Protein AF-0000000080839353 (afdb_homodimer)

Radius of gyration: 27.73 Å; Cα contacts (8 Å, |Δi|>4): 1450; chains: 2; bounding box: 66×70×61 Å

Foldseek 3Di:
DPPLDPAQDFDPFQAQPVVRVVLSVLLVVCFQVLFAEEEEPDLWQWDHDLLVLLLLVCLLQVDFPDDLVRLLCLLPPPPDFDWFPQVQAAPVRHTFTSVQLSVLLSVLVNVCCVCPVPPHVDPSVVNCPDLSSLQNNFSVQSNLVRDVRGHPPVCSLLSSVQRQFQDFLVRVLVSLVVSQVVQQPDAWDKDKGWHHQVCQTRRGIHIGIDTTGMGGAVSSLSSQVSSVSRPYAYAYQYLHELSNCLNCQCPPVNRNNHDSVRYHYWYADADPRRGGHSHTDPVQFNSWALSVVVNCQPPPCVSRVNAAHQEYEDEANRRVNNQPVHPNHQAYEYAYDPPGPPVCCPPPRYDYWYPDSNVRYTHND/DPPLDPAQDFDPFQAQPVVRVVLSVLLVVCFQVLFAEEEEPDLWQWDHDLLVLLLLVCLLQVDFPDDLVRLLCLLPPPPDFDWFPQVQAAPVSHTFTSVQLSVLLSVLVNVCCVCPVPPHVDPSVVSCPDLSSLQNNFSVQSNLVRDVRGHPPVCSLLSSVQRQFQDFLVRVLVSLVVSQVVQQPDAWDKDKGWHHQVCQTRRGIHIGIDTTGMHGAVSSLSSQVSSVSRPYAYAYQYLHELSNCLNCQCPPVNRNNHDSVRYHYWYADADPRRGGHSHTDPVQFNSWALSVVVNCQPPPCVSRVNAAHQEYEDEANRRVNNQPVHPNHQAYEYAYDPPGPPVCCPPPRYDYWYPDSNVRYTHND

Nearest PDB structures (foldseek):
  4gxt-assembly1_A  TM=9.479E-01  e=1.547E-34  Anaerococcus prevotii DSM 20548
  4as3-assembly1_A  TM=6.900E-01  e=1.396E-16  Pseudomonas aeruginosa
  4ovy-assembly1_A-2  TM=4.977E-01  e=1.297E-10  Planctopirus limnophila DSM 3776
  4byg-assembly1_A  TM=5.835E-01  e=1.738E-02  Legionella pneumophila subsp. pneumophila str. Philadelphia 1
  3m9l-assembly1_A  TM=5.873E-01  e=1.802E-01  Pseudomonas protegens Pf-5

pLDDT: mean 96.67, std 7.02, range [28.17, 98.94]

Solvent-accessible surface area (backbone atoms only — not comparable to full-atom values): 37359 Å² total; per-residue (Å²): 126,77,77,77,60,96,60,72,76,75,74,63,50,28,48,25,65,66,52,50,51,53,52,42,52,51,48,60,73,40,44,67,60,69,42,35,31,38,28,32,40,63,43,45,43,27,32,40,46,66,56,59,42,37,54,51,41,30,63,80,64,53,66,62,63,52,56,58,68,55,42,47,50,50,83,46,59,94,56,70,70,54,70,47,55,78,88,44,49,23,80,87,65,46,64,33,36,50,52,36,40,48,52,40,38,39,58,24,42,45,53,46,36,68,40,32,60,73,68,49,74,36,54,72,74,57,47,60,68,35,59,46,38,32,25,30,53,10,45,51,38,35,52,60,67,46,30,54,83,65,48,53,63,64,58,39,57,45,51,68,55,32,59,52,22,59,31,33,57,67,54,47,30,52,49,36,51,54,30,52,39,51,27,35,14,34,37,50,45,79,45,79,38,55,26,18,86,84,63,31,67,75,45,44,38,37,64,13,67,47,77,36,32,36,35,74,35,66,64,50,27,46,50,51,49,49,35,46,74,37,44,19,46,70,32,40,48,24,73,39,46,36,56,47,50,44,46,58,40,36,38,50,68,66,25,42,61,45,60,69,91,37,56,49,39,30,50,58,34,55,48,98,82,37,30,29,41,76,40,78,34,75,91,47,54,64,29,48,26,63,21,39,35,48,41,41,61,71,72,44,18,67,79,40,82,65,43,52,41,42,32,26,35,25,33,39,65,53,34,45,40,49,53,64,74,40,86,55,39,60,35,31,40,33,33,51,42,91,90,29,55,66,85,47,66,77,42,90,41,43,36,79,36,40,59,34,83,57,43,44,39,48,28,33,104,127,77,77,76,60,95,61,71,76,76,74,65,52,28,48,24,65,67,51,50,53,52,50,42,52,50,47,59,71,40,44,66,59,70,40,36,31,39,28,33,41,64,44,46,43,26,32,39,47,67,56,59,43,39,55,52,41,28,61,79,65,53,65,62,62,51,56,58,69,56,42,47,50,50,81,44,60,94,54,71,71,55,69,46,54,78,87,44,49,24,78,87,66,45,62,33,36,51,52,35,42,49,51,39,38,41,56,24,41,46,53,47,36,67,38,32,61,72,67,51,74,37,53,72,74,56,49,63,68,35,58,48,40,31,24,29,53,10,46,52,38,34,52,61,66,46,29,54,82,63,49,53,63,63,57,37,57,47,51,67,55,32,60,50,21,59,30,33,57,67,53,47,29,52,49,35,49,55,29,51,40,51,28,36,16,33,39,51,45,79,46,78,38,55,26,20,85,82,64,31,68,75,46,43,39,38,64,12,68,45,76,38,30,36,35,73,34,64,66,50,28,45,49,50,49,50,34,47,73,38,45,20,46,69,32,39,48,24,73,38,47,35,56,48,50,43,46,58,38,35,38,49,67,67,24,41,61,44,61,68,90,36,54,46,40,29,51,57,33,54,48,96,83,38,29,30,40,77,43,77,36,75,89,47,52,63,30,46,25,63,20,40,35,49,41,40,61,71,71,45,18,68,79,38,84,65,43,50,42,42,32,27,35,26,32,40,66,54,34,46,40,52,53,65,73,41,86,55,38,59,35,30,40,34,33,52,42,90,90,31,54,66,86,46,66,78,41,90,42,43,35,80,37,40,59,35,83,60,43,44,39,48,27,33,102

InterPro domains:
  IPR023214 HAD superfamily [G3DSA:3.40.50.1000] (14-344)
  IPR036412 HAD-like superfamily [SSF56784] (8-344)
  IPR050582 HAD-like hydrolase superfamily, SerB [PTHR43344] (1-356)

Organism: Fusobacterium vincentii (NCBI:txid155615)

Sequence (730 aa):
MSIQSSCVRLDEGRWNPKNREVLEKLIEKYRDTNSYAVFDWDNTSIQGDTQLNLFIYQIENLVYKLNPQKFNEVIRKNVPTNNFKERYKNLDGEVLNATKLANDIYKDYIFLYENYIFDKKLSLKEIRNTEEFKDFRAKMHCLHNALPGNFTAELACLWEFYLLSGMTKDEVKSLAKDSNDTKLGESIGEVIVESSRVLTGEAGIVRGIYDNGLRIRPEMANLYHELKRNGIDVYIISASMQEIIEVFATDRSYGYNLDTENIYAMKLKSTTDNILLDEYNYDIPFTQREGKSETINRFIRPKYNGRGPILVAGDAVGDESMLTKFEDTEVLLIMKREGKLDNLVDDKRALIQYRNLKTGLLDPKMSIQSSCVRLDEGRWNPKNREVLEKLIEKYRDTNSYAVFDWDNTSIQGDTQLNLFIYQIENLVYKLNPQKFNEVIRKNVPTNNFKERYKNLDGEVLNATKLANDIYKDYIFLYENYIFDKKLSLKEIRNTEEFKDFRAKMHCLHNALPGNFTAELACLWEFYLLSGMTKDEVKSLAKDSNDTKLGESIGEVIVESSRVLTGEAGIVRGIYDNGLRIRPEMANLYHELKRNGIDVYIISASMQEIIEVFATDRSYGYNLDTENIYAMKLKSTTDNILLDEYNYDIPFTQREGKSETINRFIRPKYNGRGPILVAGDAVGDESMLTKFEDTEVLLIMKREGKLDNLVDDKRALIQYRNLKTGLLDPK

Secondary structure (DSSP, 8-state):
------------TT--HHHHHHHHHHHHHTTTSSEEEEE--TTTTEES-HHHHHHHHHHHHT-----HHHHHHHHHTT---SBPPTT-B-TTSPBPBHHHHHHHHHHHHHHHIIIIITT--S-HHHHHTSHHHHHHHHHHHHHHHHHHHHS-HHHHHHHHHHTTTTSBHHHHHHHHHHHHHHHHHSPPEEEEEE--SS--TTT-S-EEEEEE--EE-HHHHHHHHHHHHTTEEEEEEEEEEHHHHHHHHH-GGGT----GGGEEEE-EEE-TT-BEEEEE-TTS---STHHHHHHIIIIIGGGGTT---SEEEESSGGGHHHHHS-TT--EEEEE--TTSSGGGTT-TTEEEEEE-TTT-SEE--/------------TT--HHHHHHHHHHHHHTTTSSEEEEE--TTTTEES-HHHHHHHHHHHHT-----HHHHHHHHHTT---SBPPTT-B-TTSPBPBHHHHHHHHHHHHHHHIIIIITT--S-HHHHHTSHHHHHHHHHHHHHHHHHHHHS-HHHHHHHHHHTTTTSBHHHHHHHHHHHHHHHHHSPPEEEEEE--SS--TTT-S-EEEEEE--EE-HHHHHHHHHHHHTTEEEEEEEEEEHHHHHHHHH-GGGT----GGGEEEE-EEE-TT-BEEEEE-TTS---STHHHHHHIIIIIGGGGTT---SEEEESSGGGHHHHHS-TT--EEEEE--TTSSGGGTT-TTEEEEEE-TTT-SEE--

Structure (mmCIF, N/CA/C/O backbone):
data_AF-0000000080839353-model_v1
#
loop_
_entity.id
_entity.type
_entity.pdbx_description
1 polymer 'Haloacid dehalogenase-like hydrolase'
#
loop_
_atom_site.group_PDB
_atom_site.id
_atom_site.type_symbol
_atom_site.label_atom_id
_atom_site.label_alt_id
_atom_site.label_comp_id
_atom_site.label_asym_id
_atom_site.label_entity_id
_atom_site.label_seq_id
_atom_site.pdbx_PDB_ins_code
_atom_site.Cartn_x
_atom_site.Cartn_y
_atom_site.Cartn_z
_atom_site.occupancy
_atom_site.B_iso_or_equiv
_atom_site.auth_seq_id
_atom_site.auth_comp_id
_atom_site.auth_asym_id
_atom_site.auth_atom_id
_atom_site.pdbx_PDB_model_num
ATOM 1 N N . MET A 1 1 ? 25.016 5.938 -19.203 1 28.17 1 MET A N 1
ATOM 2 C CA . MET A 1 1 ? 25.688 4.879 -18.453 1 28.17 1 MET A CA 1
ATOM 3 C C . MET A 1 1 ? 25.984 5.336 -17.031 1 28.17 1 MET A C 1
ATOM 5 O O . MET A 1 1 ? 26.641 6.363 -16.828 1 28.17 1 MET A O 1
ATOM 9 N N . SER A 1 2 ? 25.141 4.938 -16.031 1 38.62 2 SER A N 1
ATOM 10 C CA . SER A 1 2 ? 25.453 5.301 -14.656 1 38.62 2 SER A CA 1
ATOM 11 C C . SER A 1 2 ? 26.938 5.148 -14.367 1 38.62 2 SER A C 1
ATOM 13 O O . SER A 1 2 ? 27.609 4.297 -14.953 1 38.62 2 SER A O 1
ATOM 15 N N . ILE A 1 3 ? 27.578 6.113 -13.961 1 41.03 3 ILE A N 1
ATOM 16 C CA . ILE A 1 3 ? 28.984 6.047 -13.562 1 41.03 3 ILE A CA 1
ATOM 17 C C . ILE A 1 3 ? 29.219 4.816 -12.695 1 41.03 3 ILE A C 1
ATOM 19 O O . ILE A 1 3 ? 28.703 4.73 -11.578 1 41.03 3 ILE A O 1
ATOM 23 N N . GLN A 1 4 ? 29.297 3.645 -13.266 1 48.09 4 GLN A N 1
ATOM 24 C CA . GLN A 1 4 ? 29.391 2.311 -12.68 1 48.09 4 GLN A CA 1
ATOM 25 C C . GLN A 1 4 ? 30.562 2.221 -11.703 1 48.09 4 GLN A C 1
ATOM 27 O O . GLN A 1 4 ? 31.703 2.002 -12.109 1 48.09 4 GLN A O 1
ATOM 32 N N . SER A 1 5 ? 30.688 3.213 -10.758 1 52.72 5 SER A N 1
ATOM 33 C CA . SER A 1 5 ? 31.703 2.859 -9.773 1 52.72 5 SER A CA 1
ATOM 34 C C . SER A 1 5 ? 31.359 1.557 -9.062 1 52.72 5 SER A C 1
ATOM 36 O O . SER A 1 5 ? 30.188 1.253 -8.852 1 52.72 5 SER A O 1
ATOM 38 N N . SER A 1 6 ? 32.281 0.526 -9.023 1 67 6 SER A N 1
ATOM 39 C CA . SER A 1 6 ? 32.219 -0.809 -8.438 1 67 6 SER A CA 1
ATOM 40 C C . SER A 1 6 ? 31.828 -0.75 -6.965 1 67 6 SER A C 1
ATOM 42 O O . SER A 1 6 ? 32.688 -0.485 -6.102 1 67 6 SER A O 1
ATOM 44 N N . CYS A 1 7 ? 30.609 -0.423 -6.594 1 85.5 7 CYS A N 1
ATOM 45 C CA . CYS A 1 7 ? 30.203 -0.387 -5.191 1 85.5 7 CYS A CA 1
ATOM 46 C C . CYS A 1 7 ? 29 -1.281 -4.949 1 85.5 7 CYS A C 1
ATOM 48 O O . CYS A 1 7 ? 28.25 -1.594 -5.883 1 85.5 7 CYS A O 1
ATOM 50 N N . VAL A 1 8 ? 29.094 -1.922 -3.799 1 90.44 8 VAL A N 1
ATOM 51 C CA . VAL A 1 8 ? 27.922 -2.621 -3.283 1 90.44 8 VAL A CA 1
ATOM 52 C C . VAL A 1 8 ? 27.203 -1.751 -2.248 1 90.44 8 VAL A C 1
ATOM 54 O O . VAL A 1 8 ? 27.812 -1.355 -1.246 1 90.44 8 VAL A O 1
ATOM 57 N N . ARG A 1 9 ? 25.953 -1.385 -2.588 1 89.88 9 ARG A N 1
ATOM 58 C CA . ARG A 1 9 ? 25.203 -0.509 -1.69 1 89.88 9 ARG A CA 1
ATOM 59 C C . ARG A 1 9 ? 23.719 -0.84 -1.713 1 89.88 9 ARG A C 1
ATOM 61 O O . ARG A 1 9 ? 23.016 -0.513 -2.674 1 89.88 9 ARG A O 1
ATOM 68 N N . LEU A 1 10 ? 23.297 -1.45 -0.593 1 95.31 10 LEU A N 1
ATOM 69 C CA . LEU A 1 10 ? 21.859 -1.624 -0.408 1 95.31 10 LEU A CA 1
ATOM 70 C C . LEU A 1 10 ? 21.266 -0.424 0.314 1 95.31 10 LEU A C 1
ATOM 72 O O . LEU A 1 10 ? 21.891 0.155 1.2 1 95.31 10 LEU A O 1
ATOM 76 N N . ASP A 1 11 ? 20.125 -0.032 -0.133 1 95.75 11 ASP A N 1
ATOM 77 C CA . ASP A 1 11 ? 19.391 0.997 0.598 1 95.75 11 ASP A CA 1
ATOM 78 C C . ASP A 1 11 ? 19.031 0.526 2.008 1 95.75 11 ASP A C 1
ATOM 80 O O . ASP A 1 11 ? 18.797 -0.663 2.23 1 95.75 11 ASP A O 1
ATOM 84 N N . GLU A 1 12 ? 19.016 1.44 2.949 1 94.94 12 GLU A N 1
ATOM 85 C CA . GLU A 1 12 ? 18.672 1.072 4.316 1 94.94 12 GLU A CA 1
ATOM 86 C C . GLU A 1 12 ? 17.25 0.522 4.398 1 94.94 12 GLU A C 1
ATOM 88 O O . GLU A 1 12 ? 17.031 -0.587 4.891 1 94.94 12 GLU A O 1
ATOM 93 N N . GLY A 1 13 ? 16.312 1.406 3.762 1 95.69 13 GLY A N 1
ATOM 94 C CA . GLY A 1 13 ? 14.922 0.976 3.822 1 95.69 13 GLY A CA 1
ATOM 95 C C . GLY A 1 13 ? 14.5 0.511 5.203 1 95.69 13 GLY A C 1
ATOM 96 O O . GLY A 1 13 ? 14.75 1.193 6.199 1 95.69 13 GLY A O 1
ATOM 97 N N . ARG A 1 14 ? 13.836 -0.632 5.273 1 98.19 14 ARG A N 1
ATOM 98 C CA . ARG A 1 14 ? 13.352 -1.212 6.523 1 98.19 14 ARG A CA 1
ATOM 99 C C . ARG A 1 14 ? 14.023 -2.557 6.793 1 98.19 14 ARG A C 1
ATOM 101 O O . ARG A 1 14 ? 13.453 -3.41 7.477 1 98.19 14 ARG A O 1
ATOM 108 N N . TRP A 1 15 ? 15.203 -2.789 6.238 1 98.12 15 TRP A N 1
ATOM 109 C CA . TRP A 1 15 ? 15.992 -3.982 6.535 1 98.12 15 TRP A CA 1
ATOM 110 C C . TRP A 1 15 ? 16.312 -4.059 8.023 1 98.12 15 TRP A C 1
ATOM 112 O O . TRP A 1 15 ? 16.641 -3.045 8.648 1 98.12 15 TRP A O 1
ATOM 122 N N . ASN A 1 16 ? 16.234 -5.285 8.57 1 98 16 ASN A N 1
ATOM 123 C CA . ASN A 1 16 ? 17.094 -5.504 9.727 1 98 16 ASN A CA 1
ATOM 124 C C . ASN A 1 16 ? 18.547 -5.145 9.422 1 98 16 ASN A C 1
ATOM 126 O O . ASN A 1 16 ? 19.125 -5.641 8.461 1 98 16 ASN A O 1
ATOM 130 N N . PRO A 1 17 ? 19.094 -4.25 10.211 1 97.12 17 PRO A N 1
ATOM 131 C CA . PRO A 1 17 ? 20.422 -3.746 9.852 1 97.12 17 PRO A CA 1
ATOM 132 C C . PRO A 1 17 ? 21.469 -4.859 9.711 1 97.12 17 PRO A C 1
ATOM 134 O O . PRO A 1 17 ? 22.344 -4.789 8.852 1 97.12 17 PRO A O 1
ATOM 137 N N . LYS A 1 18 ? 21.406 -5.867 10.508 1 97.5 18 LYS A N 1
ATOM 138 C CA . LYS A 1 18 ? 22.328 -6.984 10.406 1 97.5 18 LYS A CA 1
ATOM 139 C C . LYS A 1 18 ? 22.141 -7.75 9.102 1 97.5 18 LYS A C 1
ATOM 141 O O . LYS A 1 18 ? 23.109 -8.156 8.461 1 97.5 18 LYS A O 1
ATOM 146 N N . ASN A 1 19 ? 20.875 -8 8.758 1 98.5 19 ASN A N 1
ATOM 147 C CA . ASN A 1 19 ? 20.594 -8.672 7.492 1 98.5 19 ASN A CA 1
ATOM 148 C C . ASN A 1 19 ? 21.188 -7.914 6.309 1 98.5 19 ASN A C 1
ATOM 150 O O . ASN A 1 19 ? 21.828 -8.516 5.441 1 98.5 19 ASN A O 1
ATOM 154 N N . ARG A 1 20 ? 20.969 -6.594 6.305 1 98 20 ARG A N 1
ATOM 155 C CA . ARG A 1 20 ? 21.469 -5.754 5.219 1 98 20 ARG A CA 1
ATOM 156 C C . ARG A 1 20 ? 22.984 -5.863 5.109 1 98 20 ARG A C 1
ATOM 158 O O . ARG A 1 20 ? 23.531 -5.992 4.008 1 98 20 ARG A O 1
ATOM 165 N N . GLU A 1 21 ? 23.688 -5.824 6.215 1 97.5 21 GLU A N 1
ATOM 166 C CA . GLU A 1 21 ? 25.141 -5.914 6.242 1 97.5 21 GLU A CA 1
ATOM 167 C C . GLU A 1 21 ? 25.625 -7.242 5.668 1 97.5 21 GLU A C 1
ATOM 169 O O . GLU A 1 21 ? 26.547 -7.277 4.852 1 97.5 21 GLU A O 1
ATOM 174 N N . VAL A 1 22 ? 24.984 -8.312 6.105 1 98.44 22 VAL A N 1
ATOM 175 C CA . VAL A 1 22 ? 25.375 -9.641 5.645 1 98.44 22 VAL A CA 1
ATOM 176 C C . VAL A 1 22 ? 25.141 -9.758 4.141 1 98.44 22 VAL A C 1
ATOM 178 O O . VAL A 1 22 ? 25.969 -10.312 3.414 1 98.44 22 VAL A O 1
ATOM 181 N N . LEU A 1 23 ? 24.031 -9.25 3.678 1 98.75 23 LEU A N 1
ATOM 182 C CA . LEU A 1 23 ? 23.703 -9.305 2.258 1 98.75 23 LEU A CA 1
ATOM 183 C C . LEU A 1 23 ? 24.703 -8.5 1.436 1 98.75 23 LEU A C 1
ATOM 185 O O . LEU A 1 23 ? 25.125 -8.938 0.362 1 98.75 23 LEU A O 1
ATOM 189 N N . GLU A 1 24 ? 25.094 -7.328 1.942 1 96.94 24 GLU A N 1
ATOM 190 C CA . GLU A 1 24 ? 26.094 -6.523 1.237 1 96.94 24 GLU A CA 1
ATOM 191 C C . GLU A 1 24 ? 27.438 -7.25 1.155 1 96.94 24 GLU A C 1
ATOM 193 O O . GLU A 1 24 ? 28.094 -7.238 0.111 1 96.94 24 GLU A O 1
ATOM 198 N N . LYS A 1 25 ? 27.812 -7.875 2.232 1 97.81 25 LYS A N 1
ATOM 199 C CA . LYS A 1 25 ? 29.062 -8.633 2.246 1 97.81 25 LYS A CA 1
ATOM 200 C C . LYS A 1 25 ? 29 -9.805 1.27 1 97.81 25 LYS A C 1
ATOM 202 O O . LYS A 1 25 ? 29.984 -10.102 0.596 1 97.81 25 LYS A O 1
ATOM 207 N N . LEU A 1 26 ? 27.828 -10.445 1.242 1 98.69 26 LEU A N 1
ATOM 208 C CA . LEU A 1 26 ? 27.656 -11.555 0.306 1 98.69 26 LEU A CA 1
ATOM 209 C C . LEU A 1 26 ? 27.812 -11.078 -1.134 1 98.69 26 LEU A C 1
ATOM 211 O O . LEU A 1 26 ? 28.484 -11.734 -1.938 1 98.69 26 LEU A O 1
ATOM 215 N N . ILE A 1 27 ? 27.188 -9.93 -1.486 1 98.19 27 ILE A N 1
ATOM 216 C CA . ILE A 1 27 ? 27.25 -9.383 -2.836 1 98.19 27 ILE A CA 1
ATOM 217 C C . ILE A 1 27 ? 28.703 -9.039 -3.182 1 98.19 27 ILE A C 1
ATOM 219 O O . ILE A 1 27 ? 29.172 -9.328 -4.281 1 98.19 27 ILE A O 1
ATOM 223 N N . GLU A 1 28 ? 29.406 -8.469 -2.23 1 96.38 28 GLU A N 1
ATOM 224 C CA . GLU A 1 28 ? 30.812 -8.133 -2.449 1 96.38 28 GLU A CA 1
ATOM 225 C C . GLU A 1 28 ? 31.641 -9.383 -2.705 1 96.38 28 GLU A C 1
ATOM 227 O O . GLU A 1 28 ? 32.469 -9.406 -3.615 1 96.38 28 GLU A O 1
ATOM 232 N N . LYS A 1 29 ? 31.406 -10.375 -1.971 1 97.62 29 LYS A N 1
ATOM 233 C CA . LYS A 1 29 ? 32.156 -11.617 -2.045 1 97.62 29 LYS A CA 1
ATOM 234 C C . LYS A 1 29 ? 31.984 -12.297 -3.4 1 97.62 29 LYS A C 1
ATOM 236 O O . LYS A 1 29 ? 32.938 -12.852 -3.957 1 97.62 29 LYS A O 1
ATOM 241 N N . TYR A 1 30 ? 30.828 -12.203 -3.955 1 98 30 TYR A N 1
ATOM 242 C CA . TYR A 1 30 ? 30.516 -13 -5.137 1 98 30 TYR A CA 1
ATOM 243 C C . TYR A 1 30 ? 30.406 -12.125 -6.375 1 98 30 TYR A C 1
ATOM 245 O O . TYR A 1 30 ? 29.891 -12.547 -7.406 1 98 30 TYR A O 1
ATOM 253 N N . ARG A 1 31 ? 30.844 -10.898 -6.254 1 96.56 31 ARG A N 1
ATOM 254 C CA . ARG A 1 31 ? 30.844 -9.977 -7.383 1 96.56 31 ARG A CA 1
ATOM 255 C C . ARG A 1 31 ? 31.562 -10.57 -8.586 1 96.56 31 ARG A C 1
ATOM 257 O O . ARG A 1 31 ? 32.719 -11.016 -8.477 1 96.56 31 ARG A O 1
ATOM 264 N N . ASP A 1 32 ? 30.844 -10.68 -9.68 1 96 32 ASP A N 1
ATOM 265 C CA . ASP A 1 32 ? 31.359 -11.109 -10.977 1 96 32 ASP A CA 1
ATOM 266 C C . ASP A 1 32 ? 32 -12.492 -10.891 1 96 32 ASP A C 1
ATOM 268 O O . ASP A 1 32 ? 33.062 -12.734 -11.484 1 96 32 ASP A O 1
ATOM 272 N N . THR A 1 33 ? 31.359 -13.438 -10.117 1 97 33 THR A N 1
ATOM 273 C CA . THR A 1 33 ? 31.891 -14.797 -9.969 1 97 33 THR A CA 1
ATOM 274 C C . THR A 1 33 ? 30.969 -15.805 -10.664 1 97 33 THR A C 1
ATOM 276 O O . THR A 1 33 ? 31 -16.984 -10.344 1 97 33 THR A O 1
ATOM 279 N N . ASN A 1 34 ? 30.156 -15.352 -11.594 1 97.12 34 ASN A N 1
ATOM 280 C CA . ASN A 1 34 ? 29.203 -16.219 -12.266 1 97.12 34 ASN A CA 1
ATOM 281 C C . ASN A 1 34 ? 28.312 -16.969 -11.266 1 97.12 34 ASN A C 1
ATOM 283 O O . ASN A 1 34 ? 28.219 -18.203 -11.312 1 97.12 34 ASN A O 1
ATOM 287 N N . SER A 1 35 ? 27.812 -16.234 -10.297 1 98.5 35 SER A N 1
ATOM 288 C CA . SER A 1 35 ? 26.922 -16.75 -9.25 1 98.5 35 SER A CA 1
ATOM 289 C C . SER A 1 35 ? 25.484 -16.281 -9.453 1 98.5 35 SER A C 1
ATOM 291 O O . SER A 1 35 ? 25.219 -15.445 -10.312 1 98.5 35 SER A O 1
ATOM 293 N N . TYR A 1 36 ? 24.578 -16.922 -8.688 1 98.88 36 TYR A N 1
ATOM 294 C CA . TYR A 1 36 ? 23.172 -16.562 -8.805 1 98.88 36 TYR A CA 1
ATOM 295 C C . TYR A 1 36 ? 22.453 -16.734 -7.477 1 98.88 36 TYR A C 1
ATOM 297 O O . TYR A 1 36 ? 22.953 -17.391 -6.57 1 98.88 36 TYR A O 1
ATOM 305 N N . ALA A 1 37 ? 21.375 -16.031 -7.344 1 98.94 37 ALA A N 1
ATOM 306 C CA . ALA A 1 37 ? 20.469 -16.125 -6.211 1 98.94 37 ALA A CA 1
ATOM 307 C C . ALA A 1 37 ? 19.062 -16.5 -6.668 1 98.94 37 ALA A C 1
ATOM 309 O O . ALA A 1 37 ? 18.688 -16.25 -7.816 1 98.94 37 ALA A O 1
ATOM 310 N N . VAL A 1 38 ? 18.281 -17.141 -5.797 1 98.94 38 VAL A N 1
ATOM 311 C CA . VAL A 1 38 ? 16.938 -17.609 -6.133 1 98.94 38 VAL A CA 1
ATOM 312 C C . VAL A 1 38 ? 15.938 -17.125 -5.086 1 98.94 38 VAL A C 1
ATOM 314 O O . VAL A 1 38 ? 16.203 -17.203 -3.885 1 98.94 38 VAL A O 1
ATOM 317 N N . PHE A 1 39 ? 14.844 -16.656 -5.559 1 98.94 39 PHE A N 1
ATOM 318 C CA . PHE A 1 39 ? 13.867 -16.047 -4.66 1 98.94 39 PHE A CA 1
ATOM 319 C C . PHE A 1 39 ? 12.461 -16.562 -4.961 1 98.94 39 PHE A C 1
ATOM 321 O O . PHE A 1 39 ? 12.086 -16.703 -6.125 1 98.94 39 PHE A O 1
ATOM 328 N N . ASP A 1 40 ? 11.719 -16.859 -3.881 1 98.88 40 ASP A N 1
ATOM 329 C CA . ASP A 1 40 ? 10.266 -17 -3.961 1 98.88 40 ASP A CA 1
ATOM 330 C C . ASP A 1 40 ? 9.602 -15.648 -4.238 1 98.88 40 ASP A C 1
ATOM 332 O O . ASP A 1 40 ? 10.242 -14.602 -4.145 1 98.88 40 ASP A O 1
ATOM 336 N N . TRP A 1 41 ? 8.266 -15.695 -4.676 1 98.81 41 TRP A N 1
ATOM 337 C CA . TRP A 1 41 ? 7.613 -14.445 -5.035 1 98.81 41 TRP A CA 1
ATOM 338 C C . TRP A 1 41 ? 6.605 -14.023 -3.965 1 98.81 41 TRP A C 1
ATOM 340 O O . TRP A 1 41 ? 6.824 -13.047 -3.248 1 98.81 41 TRP A O 1
ATOM 350 N N . ASP A 1 42 ? 5.512 -14.789 -3.766 1 98.56 42 ASP A N 1
ATOM 351 C CA . ASP A 1 42 ? 4.414 -14.43 -2.875 1 98.56 42 ASP A CA 1
ATOM 352 C C . ASP A 1 42 ? 4.859 -14.453 -1.416 1 98.56 42 ASP A C 1
ATOM 354 O O . ASP A 1 42 ? 5.418 -15.445 -0.946 1 98.56 42 ASP A O 1
ATOM 358 N N . ASN A 1 43 ? 4.652 -13.32 -0.738 1 98.25 43 ASN A N 1
ATOM 359 C CA . ASN A 1 43 ? 4.984 -13.117 0.668 1 98.25 43 ASN A CA 1
ATOM 360 C C . ASN A 1 43 ? 6.492 -13.148 0.896 1 98.25 43 ASN A C 1
ATOM 362 O O . ASN A 1 43 ? 6.953 -13.125 2.039 1 98.25 43 ASN A O 1
ATOM 366 N N . THR A 1 44 ? 7.285 -13.227 -0.198 1 98.75 44 THR A N 1
ATOM 367 C CA . THR A 1 44 ? 8.734 -13.086 -0.148 1 98.75 44 THR A CA 1
ATOM 368 C C . THR A 1 44 ? 9.188 -11.828 -0.878 1 98.75 44 THR A C 1
ATOM 370 O O . THR A 1 44 ? 9.586 -10.844 -0.246 1 98.75 44 THR A O 1
ATOM 373 N N . SER A 1 45 ? 8.953 -11.812 -2.18 1 98.81 45 SER A N 1
ATOM 374 C CA . SER A 1 45 ? 9.32 -10.664 -3.002 1 98.81 45 SER A CA 1
ATOM 375 C C . SER A 1 45 ? 8.273 -9.562 -2.904 1 98.81 45 SER A C 1
ATOM 377 O O . SER A 1 45 ? 8.586 -8.391 -3.146 1 98.81 45 SER A O 1
ATOM 379 N N . ILE A 1 46 ? 7.008 -9.938 -2.578 1 98.69 46 ILE A N 1
ATOM 380 C CA . ILE A 1 46 ? 5.906 -9 -2.355 1 98.69 46 ILE A CA 1
ATOM 381 C C . ILE A 1 46 ? 5.203 -9.336 -1.044 1 98.69 46 ILE A C 1
ATOM 383 O O . ILE A 1 46 ? 5.473 -10.375 -0.434 1 98.69 46 ILE A O 1
ATOM 387 N N . GLN A 1 47 ? 4.418 -8.406 -0.547 1 98.12 47 GLN A N 1
ATOM 388 C CA . GLN A 1 47 ? 3.424 -8.703 0.477 1 98.12 47 GLN A CA 1
ATOM 389 C C . GLN A 1 47 ? 2.109 -9.164 -0.15 1 98.12 47 GLN A C 1
ATOM 391 O O . GLN A 1 47 ? 1.528 -8.453 -0.974 1 98.12 47 GLN A O 1
ATOM 396 N N . GLY A 1 48 ? 1.714 -10.32 0.244 1 98.19 48 GLY A N 1
ATOM 397 C CA . GLY A 1 48 ? 0.488 -10.867 -0.312 1 98.19 48 GLY A CA 1
ATOM 398 C C . GLY A 1 48 ? 0.734 -11.93 -1.369 1 98.19 48 GLY A C 1
ATOM 399 O O . GLY A 1 48 ? 1.883 -12.281 -1.646 1 98.19 48 GLY A O 1
ATOM 400 N N . ASP A 1 49 ? -0.31 -12.516 -1.911 1 98.12 49 ASP A N 1
ATOM 401 C CA . ASP A 1 49 ? -0.295 -13.586 -2.898 1 98.12 49 ASP A CA 1
ATOM 402 C C . ASP A 1 49 ? -0.919 -13.133 -4.215 1 98.12 49 ASP A C 1
ATOM 404 O O . ASP A 1 49 ? -2.133 -12.938 -4.297 1 98.12 49 ASP A O 1
ATOM 408 N N . THR A 1 50 ? -0.088 -12.984 -5.238 1 98.31 50 THR A N 1
ATOM 409 C CA . THR A 1 50 ? -0.557 -12.414 -6.496 1 98.31 50 THR A CA 1
ATOM 410 C C . THR A 1 50 ? -1.565 -13.344 -7.168 1 98.31 50 THR A C 1
ATOM 412 O O . THR A 1 50 ? -2.52 -12.875 -7.797 1 98.31 50 THR A O 1
ATOM 415 N N . GLN A 1 51 ? -1.371 -14.68 -7.082 1 98.44 51 GLN A N 1
ATOM 416 C CA . GLN A 1 51 ? -2.309 -15.633 -7.672 1 98.44 51 GLN A CA 1
ATOM 417 C C . GLN A 1 51 ? -3.666 -15.57 -6.977 1 98.44 51 GLN A C 1
ATOM 419 O O . GLN A 1 51 ? -4.707 -15.531 -7.641 1 98.44 51 GLN A O 1
ATOM 424 N N . LEU A 1 52 ? -3.654 -15.578 -5.641 1 98.38 52 LEU A N 1
ATOM 425 C CA . LEU A 1 52 ? -4.895 -15.477 -4.883 1 98.38 52 LEU A CA 1
ATOM 426 C C . LEU A 1 52 ? -5.629 -14.18 -5.219 1 98.38 52 LEU A C 1
ATOM 428 O O . LEU A 1 52 ? -6.848 -14.188 -5.414 1 98.38 52 LEU A O 1
ATOM 432 N N . ASN A 1 53 ? -4.898 -13.086 -5.285 1 98.75 53 ASN A N 1
ATOM 433 C CA . ASN A 1 53 ? -5.535 -11.797 -5.551 1 98.75 53 ASN A CA 1
ATOM 434 C C . ASN A 1 53 ? -6.109 -11.742 -6.965 1 98.75 53 ASN A C 1
ATOM 436 O O . ASN A 1 53 ? -7.137 -11.102 -7.195 1 98.75 53 ASN A O 1
ATOM 440 N N . LEU A 1 54 ? -5.477 -12.43 -7.938 1 98.88 54 LEU A N 1
ATOM 441 C CA . LEU A 1 54 ? -6.086 -12.539 -9.258 1 98.88 54 LEU A CA 1
ATOM 442 C C . LEU A 1 54 ? -7.391 -13.328 -9.188 1 98.88 54 LEU A C 1
ATOM 444 O O . LEU A 1 54 ? -8.383 -12.953 -9.82 1 98.88 54 LEU A O 1
ATOM 448 N N . PHE A 1 55 ? -7.363 -14.445 -8.43 1 98.81 55 PHE A N 1
ATOM 449 C CA . PHE A 1 55 ? -8.562 -15.242 -8.211 1 98.81 55 PHE A CA 1
ATOM 450 C C . PHE A 1 55 ? -9.688 -14.391 -7.645 1 98.81 55 PHE A C 1
ATOM 452 O O . PHE A 1 55 ? -10.812 -14.422 -8.148 1 98.81 55 PHE A O 1
ATOM 459 N N . ILE A 1 56 ? -9.414 -13.57 -6.609 1 98.88 56 ILE A N 1
ATOM 460 C CA . ILE A 1 56 ? -10.383 -12.672 -5.992 1 98.88 56 ILE A CA 1
ATOM 461 C C . ILE A 1 56 ? -10.875 -11.656 -7.023 1 98.88 56 ILE A C 1
ATOM 463 O O . ILE A 1 56 ? -12.078 -11.406 -7.133 1 98.88 56 ILE A O 1
ATOM 467 N N . TYR A 1 57 ? -9.945 -11.094 -7.812 1 98.88 57 TYR A N 1
ATOM 468 C CA . TYR A 1 57 ? -10.289 -10.094 -8.82 1 98.88 57 TYR A CA 1
ATOM 469 C C . TYR A 1 57 ? -11.234 -10.68 -9.867 1 98.88 57 TYR A C 1
ATOM 471 O O . TYR A 1 57 ? -12.172 -10.016 -10.312 1 98.88 57 TYR A O 1
ATOM 479 N N . GLN A 1 58 ? -10.945 -11.953 -10.305 1 98.88 58 GLN A N 1
ATOM 480 C CA . GLN A 1 58 ? -11.828 -12.625 -11.258 1 98.88 58 GLN A CA 1
ATOM 481 C C . GLN A 1 58 ? -13.258 -12.703 -10.719 1 98.88 58 GLN A C 1
ATOM 483 O O . GLN A 1 58 ? -14.211 -12.406 -11.445 1 98.88 58 GLN A O 1
ATOM 488 N N . ILE A 1 59 ? -13.383 -13.07 -9.438 1 98.88 59 ILE A N 1
ATOM 489 C CA . ILE A 1 59 ? -14.703 -13.219 -8.828 1 98.88 59 ILE A CA 1
ATOM 490 C C . ILE A 1 59 ? -15.391 -11.852 -8.758 1 98.88 59 ILE A C 1
ATOM 492 O O . ILE A 1 59 ? -16.516 -11.695 -9.25 1 98.88 59 ILE A O 1
ATOM 496 N N . GLU A 1 60 ? -14.672 -10.836 -8.242 1 98.81 60 GLU A N 1
ATOM 497 C CA . GLU A 1 60 ? -15.258 -9.523 -7.965 1 98.81 60 GLU A CA 1
ATOM 498 C C . GLU A 1 60 ? -15.672 -8.82 -9.258 1 98.81 60 GLU A C 1
ATOM 500 O O . GLU A 1 60 ? -16.578 -7.984 -9.25 1 98.81 60 GLU A O 1
ATOM 505 N N . ASN A 1 61 ? -15 -9.18 -10.375 1 98.75 61 ASN A N 1
ATOM 506 C CA . ASN A 1 61 ? -15.25 -8.477 -11.633 1 98.75 61 ASN A CA 1
ATOM 507 C C . ASN A 1 61 ? -15.852 -9.406 -12.68 1 98.75 61 ASN A C 1
ATOM 509 O O . ASN A 1 61 ? -16.109 -8.992 -13.812 1 98.75 61 ASN A O 1
ATOM 513 N N . LEU A 1 62 ? -16.031 -10.648 -12.344 1 98.75 62 LEU A N 1
ATOM 514 C CA . LEU A 1 62 ? -16.625 -11.672 -13.203 1 98.75 62 LEU A CA 1
ATOM 515 C C . LEU A 1 62 ? -15.906 -11.734 -14.547 1 98.75 62 LEU A C 1
ATOM 517 O O . LEU A 1 62 ? -16.547 -11.672 -15.602 1 98.75 62 LEU A O 1
ATOM 521 N N . VAL A 1 63 ? -14.586 -11.891 -14.469 1 98.69 63 VAL A N 1
ATOM 522 C CA . VAL A 1 63 ? -13.797 -11.977 -15.695 1 98.69 63 VAL A CA 1
ATOM 523 C C . VAL A 1 63 ? -13.445 -13.438 -15.977 1 98.69 63 VAL A C 1
ATOM 525 O O . VAL A 1 63 ? -12.445 -13.953 -15.469 1 98.69 63 VAL A O 1
ATOM 528 N N . TYR A 1 64 ? -14.242 -14.086 -16.812 1 98.62 64 TYR A N 1
ATOM 529 C CA . TYR A 1 64 ? -14.086 -15.469 -17.266 1 98.62 64 TYR A CA 1
ATOM 530 C C . TYR A 1 64 ? -14.359 -15.586 -18.766 1 98.62 64 TYR A C 1
ATOM 532 O O . TYR A 1 64 ? -15.266 -14.938 -19.281 1 98.62 64 TYR A O 1
ATOM 540 N N . LYS A 1 65 ? -13.555 -16.391 -19.422 1 98.25 65 LYS A N 1
ATOM 541 C CA . LYS A 1 65 ? -13.852 -16.734 -20.797 1 98.25 65 LYS A CA 1
ATOM 542 C C . LYS A 1 65 ? -14.375 -18.156 -20.922 1 98.25 65 LYS A C 1
ATOM 544 O O . LYS A 1 65 ? -13.922 -18.922 -21.781 1 98.25 65 LYS A O 1
ATOM 549 N N . LEU A 1 66 ? -15.219 -18.5 -20 1 98.62 66 LEU A N 1
ATOM 550 C CA . LEU A 1 66 ? -15.875 -19.797 -19.938 1 98.62 66 LEU A CA 1
ATOM 551 C C . LEU A 1 66 ? -17.391 -19.656 -20.031 1 98.62 66 LEU A C 1
ATOM 553 O O . LEU A 1 66 ? -18 -18.938 -19.234 1 98.62 66 LEU A O 1
ATOM 557 N N . ASN A 1 67 ? -17.938 -20.344 -21.016 1 98.38 67 ASN A N 1
ATOM 558 C CA . ASN A 1 67 ? -19.391 -20.422 -20.953 1 98.38 67 ASN A CA 1
ATOM 559 C C . ASN A 1 67 ? -19.875 -21.312 -19.812 1 98.38 67 ASN A C 1
ATOM 561 O O . ASN A 1 67 ? -19.062 -22 -19.188 1 98.38 67 ASN A O 1
ATOM 565 N N . PRO A 1 68 ? -21.125 -21.281 -19.469 1 98.69 68 PRO A N 1
ATOM 566 C CA . PRO A 1 68 ? -21.594 -21.953 -18.266 1 98.69 68 PRO A CA 1
ATOM 567 C C . PRO A 1 68 ? -21.234 -23.453 -18.25 1 98.69 68 PRO A C 1
ATOM 569 O O . PRO A 1 68 ? -20.797 -23.969 -17.219 1 98.69 68 PRO A O 1
ATOM 572 N N . GLN A 1 69 ? -21.359 -24.094 -19.312 1 98.56 69 GLN A N 1
ATOM 573 C CA . GLN A 1 69 ? -21.062 -25.531 -19.359 1 98.56 69 GLN A CA 1
ATOM 574 C C . GLN A 1 69 ? -19.594 -25.781 -19.094 1 98.56 69 GLN A C 1
ATOM 576 O O . GLN A 1 69 ? -19.234 -26.656 -18.281 1 98.56 69 GLN A O 1
ATOM 581 N N . LYS A 1 70 ? -18.766 -25.047 -19.75 1 98.5 70 LYS A N 1
ATOM 582 C CA . LYS A 1 70 ? -17.328 -25.219 -19.562 1 98.5 70 LYS A CA 1
ATOM 583 C C . LYS A 1 70 ? -16.906 -24.828 -18.156 1 98.5 70 LYS A C 1
ATOM 585 O O . LYS A 1 70 ? -16.016 -25.438 -17.578 1 98.5 70 LYS A O 1
ATOM 590 N N . PHE A 1 71 ? -17.516 -23.734 -17.656 1 98.75 71 PHE A N 1
ATOM 591 C CA . PHE A 1 71 ? -17.25 -23.328 -16.281 1 98.75 71 PHE A CA 1
ATOM 592 C C . PHE A 1 71 ? -17.562 -24.453 -15.312 1 98.75 71 PHE A C 1
ATOM 594 O O . PHE A 1 71 ? -16.781 -24.75 -14.414 1 98.75 71 PHE A O 1
ATOM 601 N N . ASN A 1 72 ? -18.672 -25.047 -15.539 1 98.81 72 ASN A N 1
ATOM 602 C CA . ASN A 1 72 ? -19.109 -26.156 -14.711 1 98.81 72 ASN A CA 1
ATOM 603 C C . ASN A 1 72 ? -18.125 -27.312 -14.758 1 98.81 72 ASN A C 1
ATOM 605 O O . ASN A 1 72 ? -17.844 -27.938 -13.734 1 98.81 72 ASN A O 1
ATOM 609 N N . GLU A 1 73 ? -17.609 -27.625 -15.891 1 98.56 73 GLU A N 1
ATOM 610 C CA . GLU A 1 73 ? -16.625 -28.688 -16.062 1 98.56 73 GLU A CA 1
ATOM 611 C C . GLU A 1 73 ? -15.328 -28.344 -15.32 1 98.56 73 GLU A C 1
ATOM 613 O O . GLU A 1 73 ? -14.75 -29.203 -14.648 1 98.56 73 GLU A O 1
ATOM 618 N N . VAL A 1 74 ? -14.953 -27.094 -15.422 1 98.5 74 VAL A N 1
ATOM 619 C CA . VAL A 1 74 ? -13.664 -26.656 -14.898 1 98.5 74 VAL A CA 1
ATOM 620 C C . VAL A 1 74 ? -13.672 -26.703 -13.375 1 98.5 74 VAL A C 1
ATOM 622 O O . VAL A 1 74 ? -12.742 -27.219 -12.758 1 98.5 74 VAL A O 1
ATOM 625 N N . ILE A 1 75 ? -14.75 -26.25 -12.656 1 98.31 75 ILE A N 1
ATOM 626 C CA . ILE A 1 75 ? -14.742 -26.156 -11.203 1 98.31 75 ILE A CA 1
ATOM 627 C C . ILE A 1 75 ? -14.867 -27.531 -10.586 1 98.31 75 ILE A C 1
ATOM 629 O O . ILE A 1 75 ? -14.664 -27.703 -9.375 1 98.31 75 ILE A O 1
ATOM 633 N N . ARG A 1 76 ? -15.156 -28.562 -11.438 1 97.94 76 ARG A N 1
ATOM 634 C CA . ARG A 1 76 ? -15.328 -29.938 -10.953 1 97.94 76 ARG A CA 1
ATOM 635 C C . ARG A 1 76 ? -14.156 -30.812 -11.352 1 97.94 76 ARG A C 1
ATOM 637 O O . ARG A 1 76 ? -14.047 -31.953 -10.906 1 97.94 76 ARG A O 1
ATOM 644 N N . LYS A 1 77 ? -13.352 -30.266 -12.141 1 96.94 77 LYS A N 1
ATOM 645 C CA . LYS A 1 77 ? -12.305 -31.078 -12.734 1 96.94 77 LYS A CA 1
ATOM 646 C C . LYS A 1 77 ? -11.406 -31.703 -11.664 1 96.94 77 LYS A C 1
ATOM 648 O O . LYS A 1 77 ? -10.781 -30.969 -10.883 1 96.94 77 LYS A O 1
ATOM 653 N N . ASN A 1 78 ? -11.32 -33.031 -11.617 1 95.31 78 ASN A N 1
ATOM 654 C CA . ASN A 1 78 ? -10.477 -33.844 -10.758 1 95.31 78 ASN A CA 1
ATOM 655 C C . ASN A 1 78 ? -10.852 -33.688 -9.289 1 95.31 78 ASN A C 1
ATOM 657 O O . ASN A 1 78 ? -10.094 -34.094 -8.406 1 95.31 78 ASN A O 1
ATOM 661 N N . VAL A 1 79 ? -12.016 -33.031 -8.961 1 97.12 79 VAL A N 1
ATOM 662 C CA . VAL A 1 79 ? -12.43 -32.844 -7.578 1 97.12 79 VAL A CA 1
ATOM 663 C C . VAL A 1 79 ? -13.266 -34.031 -7.121 1 97.12 79 VAL A C 1
ATOM 665 O O . VAL A 1 79 ? -14.328 -34.312 -7.68 1 97.12 79 VAL A O 1
ATOM 668 N N . PRO A 1 80 ? -12.773 -34.719 -6.156 1 96 80 PRO A N 1
ATOM 669 C CA . PRO A 1 80 ? -13.586 -35.844 -5.633 1 96 80 PRO A CA 1
ATOM 670 C C . PRO A 1 80 ? -14.938 -35.375 -5.102 1 96 80 PRO A C 1
ATOM 672 O O . PRO A 1 80 ? -15.078 -34.219 -4.668 1 96 80 PRO A O 1
ATOM 675 N N . THR A 1 81 ? -15.906 -36.219 -5.035 1 92.19 81 THR A N 1
ATOM 676 C CA . THR A 1 81 ? -17.281 -35.844 -4.742 1 92.19 81 THR A CA 1
ATOM 677 C C . THR A 1 81 ? -17.641 -36.188 -3.293 1 92.19 81 THR A C 1
ATOM 679 O O . THR A 1 81 ? -18.797 -36.062 -2.881 1 92.19 81 THR A O 1
ATOM 682 N N . ASN A 1 82 ? -16.734 -36.562 -2.49 1 86.69 82 ASN A N 1
ATOM 683 C CA . ASN A 1 82 ? -16.984 -36.906 -1.097 1 86.69 82 ASN A CA 1
ATOM 684 C C . ASN A 1 82 ? -17.188 -35.656 -0.229 1 86.69 82 ASN A C 1
ATOM 686 O O . ASN A 1 82 ? -16.906 -34.531 -0.662 1 86.69 82 ASN A O 1
ATOM 690 N N . ASN A 1 83 ? -17.719 -35.938 0.932 1 91.62 83 ASN A N 1
ATOM 691 C CA . ASN A 1 83 ? -17.812 -34.875 1.936 1 91.62 83 ASN A CA 1
ATOM 692 C C . ASN A 1 83 ? -16.438 -34.406 2.365 1 91.62 83 ASN A C 1
ATOM 694 O O . ASN A 1 83 ? -15.477 -35.156 2.365 1 91.62 83 ASN A O 1
ATOM 698 N N . PHE A 1 84 ? -16.453 -33.062 2.717 1 97.56 84 PHE A N 1
ATOM 699 C CA . PHE A 1 84 ? -15.234 -32.5 3.289 1 97.56 84 PHE A CA 1
ATOM 700 C C . PHE A 1 84 ? -15.047 -32.969 4.723 1 97.56 84 PHE A C 1
ATOM 702 O O . PHE A 1 84 ? -15.898 -33.656 5.27 1 97.56 84 PHE A O 1
ATOM 709 N N . LYS A 1 85 ? -13.938 -32.75 5.289 1 97.19 85 LYS A N 1
ATOM 710 C CA . LYS A 1 85 ? -13.672 -33.031 6.703 1 97.19 85 LYS A CA 1
ATOM 711 C C . LYS A 1 85 ? -14.656 -32.25 7.594 1 97.19 85 LYS A C 1
ATOM 713 O O . LYS A 1 85 ? -15.195 -31.219 7.188 1 97.19 85 LYS A O 1
ATOM 718 N N . GLU A 1 86 ? -14.844 -32.688 8.812 1 96.75 86 GLU A N 1
ATOM 719 C CA . GLU A 1 86 ? -15.875 -32.219 9.75 1 96.75 86 GLU A CA 1
ATOM 720 C C . GLU A 1 86 ? -15.742 -30.734 10.055 1 96.75 86 GLU A C 1
ATOM 722 O O . GLU A 1 86 ? -16.734 -30.062 10.344 1 96.75 86 GLU A O 1
ATOM 727 N N . ARG A 1 87 ? -14.594 -30.188 9.906 1 96.44 87 ARG A N 1
ATOM 728 C CA . ARG A 1 87 ? -14.391 -28.797 10.289 1 96.44 87 ARG A CA 1
ATOM 729 C C . ARG A 1 87 ? -14.945 -27.844 9.227 1 96.44 87 ARG A C 1
ATOM 731 O O . ARG A 1 87 ? -15.086 -26.641 9.477 1 96.44 87 ARG A O 1
ATOM 738 N N . TYR A 1 88 ? -15.172 -28.359 8.062 1 97.62 88 TYR A N 1
ATOM 739 C CA . TYR A 1 88 ? -15.758 -27.547 7 1 97.62 88 TYR A CA 1
ATOM 740 C C . TYR A 1 88 ? -17.281 -27.656 6.996 1 97.62 88 TYR A C 1
ATOM 742 O O . TYR A 1 88 ? -17.828 -28.625 6.473 1 97.62 88 TYR A O 1
ATOM 750 N N . LYS A 1 89 ? -17.906 -26.656 7.582 1 97.88 89 LYS A N 1
ATOM 751 C CA . LYS A 1 89 ? -19.359 -26.703 7.773 1 97.88 89 LYS A CA 1
ATOM 752 C C . LYS A 1 89 ? -20.016 -25.422 7.293 1 97.88 89 LYS A C 1
ATOM 754 O O . LYS A 1 89 ? -19.375 -24.359 7.246 1 97.88 89 LYS A O 1
ATOM 759 N N . ASN A 1 90 ? -21.266 -25.578 6.883 1 98.12 90 ASN A N 1
ATOM 760 C CA . ASN A 1 90 ? -22.062 -24.391 6.609 1 98.12 90 ASN A CA 1
ATOM 761 C C . ASN A 1 90 ? -22.609 -23.781 7.891 1 98.12 90 ASN A C 1
ATOM 763 O O . ASN A 1 90 ? -22.281 -24.219 8.992 1 98.12 90 ASN A O 1
ATOM 767 N N . LEU A 1 91 ? -23.391 -22.719 7.805 1 97.56 91 LEU A N 1
ATOM 768 C CA . LEU A 1 91 ? -23.828 -21.953 8.969 1 97.56 91 LEU A CA 1
ATOM 769 C C . LEU A 1 91 ? -24.859 -22.75 9.781 1 97.56 91 LEU A C 1
ATOM 771 O O . LEU A 1 91 ? -25.109 -22.422 10.938 1 97.56 91 LEU A O 1
ATOM 775 N N . ASP A 1 92 ? -25.422 -23.812 9.219 1 96.94 92 ASP A N 1
ATOM 776 C CA . ASP A 1 92 ? -26.375 -24.672 9.922 1 96.94 92 ASP A CA 1
ATOM 777 C C . ASP A 1 92 ? -25.672 -25.828 10.617 1 96.94 92 ASP A C 1
ATOM 779 O O . ASP A 1 92 ? -26.312 -26.688 11.227 1 96.94 92 ASP A O 1
ATOM 783 N N . GLY A 1 93 ? -24.391 -25.969 10.391 1 97.19 93 GLY A N 1
ATOM 784 C CA . GLY A 1 93 ? -23.625 -27 11.055 1 97.19 93 GLY A CA 1
ATOM 785 C C . GLY A 1 93 ? -23.484 -28.266 10.242 1 97.19 93 GLY A C 1
ATOM 786 O O . GLY A 1 93 ? -22.969 -29.266 10.727 1 97.19 93 GLY A O 1
ATOM 787 N N . GLU A 1 94 ? -23.875 -28.234 9.062 1 97.5 94 GLU A N 1
ATOM 788 C CA . GLU A 1 94 ? -23.75 -29.406 8.195 1 97.5 94 GLU A CA 1
ATOM 789 C C . GLU A 1 94 ? -22.406 -29.438 7.48 1 97.5 94 GLU A C 1
ATOM 791 O O . GLU A 1 94 ? -21.906 -28.391 7.047 1 97.5 94 GLU A O 1
ATOM 796 N N . VAL A 1 95 ? -21.875 -30.641 7.363 1 97.88 95 VAL A N 1
ATOM 797 C CA . VAL A 1 95 ? -20.609 -30.797 6.676 1 97.88 95 VAL A CA 1
ATOM 798 C C . VAL A 1 95 ? -20.766 -30.469 5.195 1 97.88 95 VAL A C 1
ATOM 800 O O . VAL A 1 95 ? -21.703 -30.953 4.547 1 97.88 95 VAL A O 1
ATOM 803 N N . LEU A 1 96 ? -19.906 -29.703 4.637 1 97.5 96 LEU A N 1
ATOM 804 C CA . LEU A 1 96 ? -19.953 -29.281 3.244 1 97.5 96 LEU A CA 1
ATOM 805 C C . LEU A 1 96 ? -19.484 -30.391 2.312 1 97.5 96 LEU A C 1
ATOM 807 O O . LEU A 1 96 ? -18.75 -31.297 2.729 1 97.5 96 LEU A O 1
ATOM 811 N N . ASN A 1 97 ? -19.953 -30.25 1.145 1 97.12 97 ASN A N 1
ATOM 812 C CA . ASN A 1 97 ? -19.672 -31.203 0.079 1 97.12 97 ASN A CA 1
ATOM 813 C C . ASN A 1 97 ? -19.312 -30.5 -1.226 1 97.12 97 ASN A C 1
ATOM 815 O O . ASN A 1 97 ? -19.938 -29.516 -1.6 1 97.12 97 ASN A O 1
ATOM 819 N N . ALA A 1 98 ? -18.312 -31.047 -1.923 1 97 98 ALA A N 1
ATOM 820 C CA . ALA A 1 98 ? -17.797 -30.406 -3.133 1 97 98 ALA A CA 1
ATOM 821 C C . ALA A 1 98 ? -18.875 -30.359 -4.215 1 97 98 ALA A C 1
ATOM 823 O O . ALA A 1 98 ? -19 -29.359 -4.93 1 97 98 ALA A O 1
ATOM 824 N N . THR A 1 99 ? -19.656 -31.391 -4.34 1 97.81 99 THR A N 1
ATOM 825 C CA . THR A 1 99 ? -20.688 -31.469 -5.375 1 97.81 99 THR A CA 1
ATOM 826 C C . THR A 1 99 ? -21.797 -30.453 -5.113 1 97.81 99 THR A C 1
ATOM 828 O O . THR A 1 99 ? -22.25 -29.781 -6.035 1 97.81 99 THR A O 1
ATOM 831 N N . LYS A 1 100 ? -22.188 -30.391 -3.875 1 98.12 100 LYS A N 1
ATOM 832 C CA . LYS A 1 100 ? -23.25 -29.453 -3.52 1 98.12 100 LYS A CA 1
ATOM 833 C C . LYS A 1 100 ? -22.812 -28.016 -3.758 1 98.12 100 LYS A C 1
ATOM 835 O O . LYS A 1 100 ? -23.562 -27.203 -4.301 1 98.12 100 LYS A O 1
ATOM 840 N N . LEU A 1 101 ? -21.625 -27.672 -3.338 1 98.38 101 LEU A N 1
ATOM 841 C CA . LEU A 1 101 ? -21.078 -26.344 -3.596 1 98.38 101 LEU A CA 1
ATOM 842 C C . LEU A 1 101 ? -21 -26.062 -5.094 1 98.38 101 LEU A C 1
ATOM 844 O O . LEU A 1 101 ? -21.422 -25 -5.555 1 98.38 101 LEU A O 1
ATOM 848 N N . ALA A 1 102 ? -20.516 -27.047 -5.863 1 98.56 102 ALA A N 1
ATOM 849 C CA . ALA A 1 102 ? -20.359 -26.859 -7.305 1 98.56 102 ALA A CA 1
ATOM 850 C C . ALA A 1 102 ? -21.703 -26.672 -7.98 1 98.56 102 ALA A C 1
ATOM 852 O O . ALA A 1 102 ? -21.828 -25.891 -8.93 1 98.56 102 ALA A O 1
ATOM 853 N N . ASN A 1 103 ? -22.719 -27.438 -7.508 1 98.75 103 ASN A N 1
ATOM 854 C CA . ASN A 1 103 ? -24.062 -27.266 -8.055 1 98.75 103 ASN A CA 1
ATOM 855 C C . ASN A 1 103 ? -24.578 -25.844 -7.867 1 98.75 103 ASN A C 1
ATOM 857 O O . ASN A 1 103 ? -25.109 -25.25 -8.805 1 98.75 103 ASN A O 1
ATOM 861 N N . ASP A 1 104 ? -24.391 -25.359 -6.695 1 98.81 104 ASP A N 1
ATOM 862 C CA . ASP A 1 104 ? -24.859 -24.016 -6.395 1 98.81 104 ASP A CA 1
ATOM 863 C C . ASP A 1 104 ? -24.078 -22.969 -7.191 1 98.81 104 ASP A C 1
ATOM 865 O O . ASP A 1 104 ? -24.656 -22.031 -7.738 1 98.81 104 ASP A O 1
ATOM 869 N N . ILE A 1 105 ? -22.781 -23.094 -7.258 1 98.88 105 ILE A N 1
ATOM 870 C CA . ILE A 1 105 ? -21.906 -22.188 -7.992 1 98.88 105 ILE A CA 1
ATOM 871 C C . ILE A 1 105 ? -22.297 -22.156 -9.469 1 98.88 105 ILE A C 1
ATOM 873 O O . ILE A 1 105 ? -22.391 -21.094 -10.078 1 98.88 105 ILE A O 1
ATOM 877 N N . TYR A 1 106 ? -22.562 -23.328 -9.984 1 98.88 106 TYR A N 1
ATOM 878 C CA . TYR A 1 106 ? -22.953 -23.453 -11.391 1 98.88 106 TYR A CA 1
ATOM 879 C C . TYR A 1 106 ? -24.266 -22.734 -11.656 1 98.88 106 TYR A C 1
ATOM 881 O O . TYR A 1 106 ? -24.391 -21.984 -12.625 1 98.88 106 TYR A O 1
ATOM 889 N N . LYS A 1 107 ? -25.219 -22.969 -10.82 1 98.81 107 LYS A N 1
ATOM 890 C CA . LYS A 1 107 ? -26.516 -22.312 -10.969 1 98.81 107 LYS A CA 1
ATOM 891 C C . LYS A 1 107 ? -26.359 -20.781 -10.953 1 98.81 107 LYS A C 1
ATOM 893 O O . LYS A 1 107 ? -26.938 -20.094 -11.789 1 98.81 107 LYS A O 1
ATOM 898 N N . ASP A 1 108 ? -25.609 -20.266 -10.008 1 98.88 108 ASP A N 1
ATOM 899 C CA . ASP A 1 108 ? -25.344 -18.828 -9.922 1 98.88 108 ASP A CA 1
ATOM 900 C C . ASP A 1 108 ? -24.625 -18.328 -11.172 1 98.88 108 ASP A C 1
ATOM 902 O O . ASP A 1 108 ? -24.922 -17.25 -11.68 1 98.88 108 ASP A O 1
ATOM 906 N N . TYR A 1 109 ? -23.641 -19.094 -11.664 1 98.88 109 TYR A N 1
ATOM 907 C CA . TYR A 1 109 ? -22.828 -18.688 -12.797 1 98.88 109 TYR A CA 1
ATOM 908 C C . TYR A 1 109 ? -23.672 -18.547 -14.055 1 98.88 109 TYR A C 1
ATOM 910 O O . TYR A 1 109 ? -23.422 -17.656 -14.883 1 98.88 109 TYR A O 1
ATOM 918 N N . ILE A 1 110 ? -24.672 -19.422 -14.234 1 98.81 110 ILE A N 1
ATOM 919 C CA . ILE A 1 110 ? -25.562 -19.312 -15.383 1 98.81 110 ILE A CA 1
ATOM 920 C C . ILE A 1 110 ? -26.219 -17.938 -15.398 1 98.81 110 ILE A C 1
ATOM 922 O O . ILE A 1 110 ? -26.219 -17.25 -16.422 1 98.81 110 ILE A O 1
ATOM 926 N N . PHE A 1 111 ? -26.688 -17.547 -14.25 1 98.69 111 PHE A N 1
ATOM 927 C CA . PHE A 1 111 ? -27.312 -16.234 -14.133 1 98.69 111 PHE A CA 1
ATOM 928 C C . PHE A 1 111 ? -26.312 -15.117 -14.398 1 98.69 111 PHE A C 1
ATOM 930 O O . PHE A 1 111 ? -26.594 -14.188 -15.156 1 98.69 111 PHE A O 1
ATOM 937 N N . LEU A 1 112 ? -25.141 -15.188 -13.805 1 98.88 112 LEU A N 1
ATOM 938 C CA . LEU A 1 112 ? -24.109 -14.156 -13.914 1 98.88 112 LEU A CA 1
ATOM 939 C C . LEU A 1 112 ? -23.594 -14.055 -15.344 1 98.88 112 LEU A C 1
ATOM 941 O O . LEU A 1 112 ? -23.312 -12.953 -15.828 1 98.88 112 LEU A O 1
ATOM 945 N N . TYR A 1 113 ? -23.469 -15.203 -15.969 1 98.81 113 TYR A N 1
ATOM 946 C CA . TYR A 1 113 ? -23.031 -15.234 -17.359 1 98.81 113 TYR A CA 1
ATOM 947 C C . TYR A 1 113 ? -24.047 -14.516 -18.266 1 98.81 113 TYR A C 1
ATOM 949 O O . TYR A 1 113 ? -23.672 -13.672 -19.078 1 98.81 113 TYR A O 1
ATOM 957 N N . GLU A 1 114 ? -25.312 -14.773 -18.078 1 98.31 114 GLU A N 1
ATOM 958 C CA . GLU A 1 114 ? -26.375 -14.266 -18.938 1 98.31 114 GLU A CA 1
ATOM 959 C C . GLU A 1 114 ? -26.594 -12.773 -18.719 1 98.31 114 GLU A C 1
ATOM 961 O O . GLU A 1 114 ? -26.969 -12.047 -19.641 1 98.31 114 GLU A O 1
ATOM 966 N N . ASN A 1 115 ? -26.297 -12.344 -17.484 1 98.5 115 ASN A N 1
ATOM 967 C CA . ASN A 1 115 ? -26.734 -10.992 -17.141 1 98.5 115 ASN A CA 1
ATOM 968 C C . ASN A 1 115 ? -25.562 -10.016 -17.078 1 98.5 115 ASN A C 1
ATOM 970 O O . ASN A 1 115 ? -25.766 -8.812 -16.938 1 98.5 115 ASN A O 1
ATOM 974 N N . TYR A 1 116 ? -24.312 -10.555 -17.219 1 98.56 116 TYR A N 1
ATOM 975 C CA . TYR A 1 116 ? -23.188 -9.625 -17.141 1 98.56 116 TYR A CA 1
ATOM 976 C C . TYR A 1 116 ? -22.047 -10.094 -18.031 1 98.56 116 TYR A C 1
ATOM 978 O O . TYR A 1 116 ? -21.594 -9.352 -18.906 1 98.56 116 TYR A O 1
ATOM 986 N N . ILE A 1 117 ? -21.562 -11.305 -17.922 1 98.31 117 ILE A N 1
ATOM 987 C CA . ILE A 1 117 ? -20.328 -11.773 -18.562 1 98.31 117 ILE A CA 1
ATOM 988 C C . ILE A 1 117 ? -20.516 -11.773 -20.078 1 98.31 117 ILE A C 1
ATOM 990 O O . ILE A 1 117 ? -19.625 -11.328 -20.812 1 98.31 117 ILE A O 1
ATOM 994 N N . PHE A 1 118 ? -21.625 -12.195 -20.516 1 95.69 118 PHE A N 1
ATOM 995 C CA . PHE A 1 118 ? -21.875 -12.391 -21.938 1 95.69 118 PHE A CA 1
ATOM 996 C C . PHE A 1 118 ? -22.188 -11.07 -22.625 1 95.69 118 PHE A C 1
ATOM 998 O O . PHE A 1 118 ? -21.625 -10.758 -23.672 1 95.69 118 PHE A O 1
ATOM 1005 N N . ASP A 1 119 ? -23.141 -10.164 -22.031 1 91.88 119 ASP A N 1
ATOM 1006 C CA . ASP A 1 119 ? -23.562 -9.008 -22.812 1 91.88 119 ASP A CA 1
ATOM 1007 C C . ASP A 1 119 ? -23.719 -7.773 -21.922 1 91.88 119 ASP A C 1
ATOM 1009 O O . ASP A 1 119 ? -24.297 -6.77 -22.344 1 91.88 119 ASP A O 1
ATOM 1013 N N . LYS A 1 120 ? -23.281 -7.82 -20.703 1 95.12 120 LYS A N 1
ATOM 1014 C CA . LYS A 1 120 ? -23.266 -6.672 -19.797 1 95.12 120 LYS A CA 1
ATOM 1015 C C . LYS A 1 120 ? -24.641 -6.035 -19.703 1 95.12 120 LYS A C 1
ATOM 1017 O O . LYS A 1 120 ? -24.781 -4.816 -19.844 1 95.12 120 LYS A O 1
ATOM 1022 N N . LYS A 1 121 ? -25.625 -6.906 -19.562 1 97.5 121 LYS A N 1
ATOM 1023 C CA . LYS A 1 121 ? -26.984 -6.406 -19.375 1 97.5 121 LYS A CA 1
ATOM 1024 C C . LYS A 1 121 ? -27.078 -5.535 -18.125 1 97.5 121 LYS A C 1
ATOM 1026 O O . LYS A 1 121 ? -27.875 -4.582 -18.094 1 97.5 121 LYS A O 1
ATOM 1031 N N . LEU A 1 122 ? -26.375 -5.906 -17.125 1 98 122 LEU A N 1
ATOM 1032 C CA . LEU A 1 122 ? -26.25 -5.133 -15.883 1 98 122 LEU A CA 1
ATOM 1033 C C . LEU A 1 122 ? -24.859 -4.539 -15.75 1 98 122 LEU A C 1
ATOM 1035 O O . LEU A 1 122 ? -23.891 -5.086 -16.281 1 98 122 LEU A O 1
ATOM 1039 N N . SER A 1 123 ? -24.828 -3.395 -15.055 1 98 123 SER A N 1
ATOM 1040 C CA . SER A 1 123 ? -23.516 -2.852 -14.688 1 98 123 SER A CA 1
ATOM 1041 C C . SER A 1 123 ? -22.844 -3.705 -13.617 1 98 123 SER A C 1
ATOM 1043 O O . SER A 1 123 ? -23.5 -4.527 -12.969 1 98 123 SER A O 1
ATOM 1045 N N . LEU A 1 124 ? -21.578 -3.572 -13.438 1 98 124 LEU A N 1
ATOM 1046 C CA . LEU A 1 124 ? -20.844 -4.297 -12.398 1 98 124 LEU A CA 1
ATOM 1047 C C . LEU A 1 124 ? -21.438 -4.02 -11.023 1 98 124 LEU A C 1
ATOM 1049 O O . LEU A 1 124 ? -21.578 -4.934 -10.203 1 98 124 LEU A O 1
ATOM 1053 N N . LYS A 1 125 ? -21.781 -2.734 -10.789 1 97.31 125 LYS A N 1
ATOM 1054 C CA . LYS A 1 125 ? -22.391 -2.357 -9.508 1 97.31 125 LYS A CA 1
ATOM 1055 C C . LYS A 1 125 ? -23.703 -3.088 -9.281 1 97.31 125 LYS A C 1
ATOM 1057 O O . LYS A 1 125 ? -23.969 -3.6 -8.195 1 97.31 125 LYS A O 1
ATOM 1062 N N . GLU A 1 126 ? -24.516 -3.203 -10.305 1 98.25 126 GLU A N 1
ATOM 1063 C CA . GLU A 1 126 ? -25.828 -3.842 -10.219 1 98.25 126 GLU A CA 1
ATOM 1064 C C . GLU A 1 126 ? -25.688 -5.348 -10.008 1 98.25 126 GLU A C 1
ATOM 1066 O O . GLU A 1 126 ? -26.375 -5.926 -9.156 1 98.25 126 GLU A O 1
ATOM 1071 N N . ILE A 1 127 ? -24.844 -5.984 -10.82 1 98.62 127 ILE A N 1
ATOM 1072 C CA . ILE A 1 127 ? -24.719 -7.438 -10.773 1 98.62 127 ILE A CA 1
ATOM 1073 C C . ILE A 1 127 ? -24.172 -7.871 -9.422 1 98.62 127 ILE A C 1
ATOM 1075 O O . ILE A 1 127 ? -24.547 -8.922 -8.898 1 98.62 127 ILE A O 1
ATOM 1079 N N . ARG A 1 128 ? -23.297 -7.066 -8.75 1 98.38 128 ARG A N 1
ATOM 1080 C CA . ARG A 1 128 ? -22.688 -7.383 -7.457 1 98.38 128 ARG A CA 1
ATOM 1081 C C . ARG A 1 128 ? -23.719 -7.324 -6.34 1 98.38 128 ARG A C 1
ATOM 1083 O O . ARG A 1 128 ? -23.516 -7.902 -5.27 1 98.38 128 ARG A O 1
ATOM 1090 N N . ASN A 1 129 ? -24.828 -6.68 -6.633 1 97.81 129 ASN A N 1
ATOM 1091 C CA . ASN A 1 129 ? -25.859 -6.516 -5.613 1 97.81 129 ASN A CA 1
ATOM 1092 C C . ASN A 1 129 ? -26.891 -7.637 -5.672 1 97.81 129 ASN A C 1
ATOM 1094 O O . ASN A 1 129 ? -27.75 -7.746 -4.793 1 97.81 129 ASN A O 1
ATOM 1098 N N . THR A 1 130 ? -26.812 -8.516 -6.672 1 98.5 130 THR A N 1
ATOM 1099 C CA . THR A 1 130 ? -27.766 -9.602 -6.805 1 98.5 130 THR A CA 1
ATOM 1100 C C . THR A 1 130 ? -27.469 -10.711 -5.801 1 98.5 130 THR A C 1
ATOM 1102 O O . THR A 1 130 ? -26.344 -10.852 -5.34 1 98.5 130 THR A O 1
ATOM 1105 N N . GLU A 1 131 ? -28.469 -11.469 -5.469 1 98.75 131 GLU A N 1
ATOM 1106 C CA . GLU A 1 131 ? -28.312 -12.625 -4.598 1 98.75 131 GLU A CA 1
ATOM 1107 C C . GLU A 1 131 ? -27.422 -13.68 -5.242 1 98.75 131 GLU A C 1
ATOM 1109 O O . GLU A 1 131 ? -26.656 -14.367 -4.551 1 98.75 131 GLU A O 1
ATOM 1114 N N . GLU A 1 132 ? -27.531 -13.812 -6.574 1 98.81 132 GLU A N 1
ATOM 1115 C CA . GLU A 1 132 ? -26.719 -14.781 -7.309 1 98.81 132 GLU A CA 1
ATOM 1116 C C . GLU A 1 132 ? -25.234 -14.477 -7.164 1 98.81 132 GLU A C 1
ATOM 1118 O O . GLU A 1 132 ? -24.422 -15.391 -6.973 1 98.81 132 GLU A O 1
ATOM 1123 N N . PHE A 1 133 ? -24.875 -13.219 -7.191 1 98.88 133 PHE A N 1
ATOM 1124 C CA . PHE A 1 133 ? -23.484 -12.859 -7.047 1 98.88 133 PHE A CA 1
ATOM 1125 C C . PHE A 1 133 ? -22.984 -13.133 -5.629 1 98.88 133 PHE A C 1
ATOM 1127 O O . PHE A 1 133 ? -21.906 -13.688 -5.434 1 98.88 133 PHE A O 1
ATOM 1134 N N . LYS A 1 134 ? -23.766 -12.688 -4.652 1 98.81 134 LYS A N 1
ATOM 1135 C CA . LYS A 1 134 ? -23.391 -12.906 -3.26 1 98.81 134 LYS A CA 1
ATOM 1136 C C . LYS A 1 134 ? -23.172 -14.391 -2.977 1 98.81 134 LYS A C 1
ATOM 1138 O O . LYS A 1 134 ? -22.219 -14.758 -2.285 1 98.81 134 LYS A O 1
ATOM 1143 N N . ASP A 1 135 ? -24.062 -15.18 -3.518 1 98.88 135 ASP A N 1
ATOM 1144 C CA . ASP A 1 135 ? -23.984 -16.625 -3.328 1 98.88 135 ASP A CA 1
ATOM 1145 C C . ASP A 1 135 ? -22.75 -17.203 -4.039 1 98.88 135 ASP A C 1
ATOM 1147 O O . ASP A 1 135 ? -21.984 -17.953 -3.439 1 98.88 135 ASP A O 1
ATOM 1151 N N . PHE A 1 136 ? -22.594 -16.828 -5.336 1 98.88 136 PHE A N 1
ATOM 1152 C CA . PHE A 1 136 ? -21.469 -17.266 -6.156 1 98.88 136 PHE A CA 1
ATOM 1153 C C . PHE A 1 136 ? -20.141 -16.922 -5.488 1 98.88 136 PHE A C 1
ATOM 1155 O O . PHE A 1 136 ? -19.266 -17.781 -5.34 1 98.88 136 PHE A O 1
ATOM 1162 N N . ARG A 1 137 ? -20.047 -15.664 -5.016 1 98.88 137 ARG A N 1
ATOM 1163 C CA . ARG A 1 137 ? -18.844 -15.109 -4.418 1 98.88 137 ARG A CA 1
ATOM 1164 C C . ARG A 1 137 ? -18.422 -15.914 -3.193 1 98.88 137 ARG A C 1
ATOM 1166 O O . ARG A 1 137 ? -17.281 -16.391 -3.119 1 98.88 137 ARG A O 1
ATOM 1173 N N . ALA A 1 138 ? -19.266 -16.109 -2.311 1 98.88 138 ALA A N 1
ATOM 1174 C CA . ALA A 1 138 ? -18.953 -16.781 -1.053 1 98.88 138 ALA A CA 1
ATOM 1175 C C . ALA A 1 138 ? -18.656 -18.266 -1.282 1 98.88 138 ALA A C 1
ATOM 1177 O O . ALA A 1 138 ? -17.734 -18.812 -0.692 1 98.88 138 ALA A O 1
ATOM 1178 N N . LYS A 1 139 ? -19.406 -18.891 -2.131 1 98.81 139 LYS A N 1
ATOM 1179 C CA . LYS A 1 139 ? -19.25 -20.328 -2.316 1 98.81 139 LYS A CA 1
ATOM 1180 C C . LYS A 1 139 ? -18.016 -20.656 -3.15 1 98.81 139 LYS A C 1
ATOM 1182 O O . LYS A 1 139 ? -17.391 -21.703 -2.961 1 98.81 139 LYS A O 1
ATOM 1187 N N . MET A 1 140 ? -17.656 -19.734 -4.074 1 98.81 140 MET A N 1
ATOM 1188 C CA . MET A 1 140 ? -16.375 -19.875 -4.754 1 98.81 140 MET A CA 1
ATOM 1189 C C . MET A 1 140 ? -15.227 -19.859 -3.752 1 98.81 140 MET A C 1
ATOM 1191 O O . MET A 1 140 ? -14.344 -20.719 -3.805 1 98.81 140 MET A O 1
ATOM 1195 N N . HIS A 1 141 ? -15.227 -18.891 -2.832 1 98.75 141 HIS A N 1
ATOM 1196 C CA . HIS A 1 141 ? -14.18 -18.812 -1.819 1 98.75 141 HIS A CA 1
ATOM 1197 C C . HIS A 1 141 ? -14.227 -20.031 -0.888 1 98.75 141 HIS A C 1
ATOM 1199 O O . HIS A 1 141 ? -13.18 -20.562 -0.505 1 98.75 141 HIS A O 1
ATOM 1205 N N . CYS A 1 142 ? -15.398 -20.438 -0.546 1 98.12 142 CYS A N 1
ATOM 1206 C CA . CYS A 1 142 ? -15.555 -21.578 0.342 1 98.12 142 CYS A CA 1
ATOM 1207 C C . CYS A 1 142 ? -14.969 -22.844 -0.282 1 98.12 142 CYS A C 1
ATOM 1209 O O . CYS A 1 142 ? -14.227 -23.578 0.375 1 98.12 142 CYS A O 1
ATOM 1211 N N . LEU A 1 143 ? -15.328 -23.078 -1.52 1 98.06 143 LEU A N 1
ATOM 1212 C CA . LEU A 1 143 ? -14.797 -24.25 -2.223 1 98.06 143 LEU A CA 1
ATOM 1213 C C . LEU A 1 143 ? -13.281 -24.172 -2.334 1 98.06 143 LEU A C 1
ATOM 1215 O O . LEU A 1 143 ? -12.57 -25.109 -1.978 1 98.06 143 LEU A O 1
ATOM 1219 N N . HIS A 1 144 ? -12.781 -23.047 -2.758 1 98.06 144 HIS A N 1
ATOM 1220 C CA . HIS A 1 144 ? -11.344 -22.828 -2.869 1 98.06 144 HIS A CA 1
ATOM 1221 C C . HIS A 1 144 ? -10.633 -23.109 -1.549 1 98.06 144 HIS A C 1
ATOM 1223 O O . HIS A 1 144 ? -9.609 -23.797 -1.523 1 98.06 144 HIS A O 1
ATOM 1229 N N . ASN A 1 145 ? -11.18 -22.625 -0.439 1 97.56 145 ASN A N 1
ATOM 1230 C CA . ASN A 1 145 ? -10.578 -22.734 0.884 1 97.56 145 ASN A CA 1
ATOM 1231 C C . ASN A 1 145 ? -10.586 -24.188 1.377 1 97.56 145 ASN A C 1
ATOM 1233 O O . ASN A 1 145 ? -9.727 -24.578 2.176 1 97.56 145 ASN A O 1
ATOM 1237 N N . ALA A 1 146 ? -11.484 -24.984 0.922 1 97.44 146 ALA A N 1
ATOM 1238 C CA . ALA A 1 146 ? -11.656 -26.344 1.43 1 97.44 146 ALA A CA 1
ATOM 1239 C C . ALA A 1 146 ? -10.711 -27.312 0.726 1 97.44 146 ALA A C 1
ATOM 1241 O O . ALA A 1 146 ? -10.406 -28.391 1.252 1 97.44 146 ALA A O 1
ATOM 1242 N N . LEU A 1 147 ? -10.273 -26.969 -0.426 1 96.94 147 LEU A N 1
ATOM 1243 C CA . LEU A 1 147 ? -9.57 -27.906 -1.292 1 96.94 147 LEU A CA 1
ATOM 1244 C C . LEU A 1 147 ? -8.258 -28.359 -0.657 1 96.94 147 LEU A C 1
ATOM 1246 O O . LEU A 1 147 ? -7.98 -29.547 -0.555 1 96.94 147 LEU A O 1
ATOM 1250 N N . PRO A 1 148 ? -7.426 -27.406 -0.134 1 94.38 148 PRO A N 1
ATOM 1251 C CA . PRO A 1 148 ? -6.117 -27.828 0.372 1 94.38 148 PRO A CA 1
ATOM 1252 C C . PRO A 1 148 ? -6.219 -28.75 1.585 1 94.38 148 PRO A C 1
ATOM 1254 O O . PRO A 1 148 ? -5.367 -29.609 1.781 1 94.38 148 PRO A O 1
ATOM 1257 N N . GLY A 1 149 ? -7.246 -28.625 2.4 1 94.88 149 GLY A N 1
ATOM 1258 C CA . GLY A 1 149 ? -7.395 -29.422 3.604 1 94.88 149 GLY A CA 1
ATOM 1259 C C . GLY A 1 149 ? -8.055 -30.766 3.348 1 94.88 149 GLY A C 1
ATOM 1260 O O . GLY A 1 149 ? -8.016 -31.656 4.195 1 94.88 149 GLY A O 1
ATOM 1261 N N . ASN A 1 150 ? -8.594 -30.922 2.158 1 96.62 150 ASN A N 1
ATOM 1262 C CA . ASN A 1 150 ? -9.383 -32.125 1.889 1 96.62 150 ASN A CA 1
ATOM 1263 C C . ASN A 1 150 ? -8.773 -32.969 0.768 1 96.62 150 ASN A C 1
ATOM 1265 O O . ASN A 1 150 ? -9.039 -34.156 0.657 1 96.62 150 ASN A O 1
ATOM 1269 N N . PHE A 1 151 ? -7.953 -32.312 -0.064 1 95 151 PHE A N 1
ATOM 1270 C CA . PHE A 1 151 ? -7.395 -33 -1.228 1 95 151 PHE A CA 1
ATOM 1271 C C . PHE A 1 151 ? -5.914 -32.688 -1.387 1 95 151 PHE A C 1
ATOM 1273 O O . PHE A 1 151 ? -5.285 -32.156 -0.466 1 95 151 PHE A O 1
ATOM 1280 N N . THR A 1 152 ? -5.316 -33.062 -2.555 1 92.5 152 THR A N 1
ATOM 1281 C CA . THR A 1 152 ? -3.887 -32.844 -2.746 1 92.5 152 THR A CA 1
ATOM 1282 C C . THR A 1 152 ? -3.57 -31.375 -2.969 1 92.5 152 THR A C 1
ATOM 1284 O O . THR A 1 152 ? -4.406 -30.625 -3.477 1 92.5 152 THR A O 1
ATOM 1287 N N . ALA A 1 153 ? -2.391 -30.969 -2.6 1 90.31 153 ALA A N 1
ATOM 1288 C CA . ALA A 1 153 ? -1.912 -29.609 -2.824 1 90.31 153 ALA A CA 1
ATOM 1289 C C . ALA A 1 153 ? -1.944 -29.25 -4.309 1 90.31 153 ALA A C 1
ATOM 1291 O O . ALA A 1 153 ? -2.254 -28.109 -4.676 1 90.31 153 ALA A O 1
ATOM 1292 N N . GLU A 1 154 ? -1.643 -30.203 -5.117 1 92.94 154 GLU A N 1
ATOM 1293 C CA . GLU A 1 154 ? -1.646 -30 -6.562 1 92.94 154 GLU A CA 1
ATOM 1294 C C . GLU A 1 154 ? -3.045 -29.656 -7.066 1 92.94 154 GLU A C 1
ATOM 1296 O O . GLU A 1 154 ? -3.223 -28.703 -7.82 1 92.94 154 GLU A O 1
ATOM 1301 N N . LEU A 1 155 ? -3.982 -30.484 -6.664 1 95.12 155 LEU A N 1
ATOM 1302 C CA . LEU A 1 155 ? -5.363 -30.234 -7.062 1 95.12 155 LEU A CA 1
ATOM 1303 C C . LEU A 1 155 ? -5.816 -28.844 -6.605 1 95.12 155 LEU A C 1
ATOM 1305 O O . LEU A 1 155 ? -6.402 -28.094 -7.387 1 95.12 155 LEU A O 1
ATOM 1309 N N . ALA A 1 156 ? -5.531 -28.547 -5.367 1 94.62 156 ALA A N 1
ATOM 1310 C CA . ALA A 1 156 ? -5.953 -27.266 -4.793 1 94.62 156 ALA A CA 1
ATOM 1311 C C . ALA A 1 156 ? -5.344 -26.094 -5.559 1 94.62 156 ALA A C 1
ATOM 1313 O O . ALA A 1 156 ? -6.027 -25.109 -5.844 1 94.62 156 ALA A O 1
ATOM 1314 N N . CYS A 1 157 ? -4.109 -26.219 -5.898 1 93.88 157 CYS A N 1
ATOM 1315 C CA . CYS A 1 157 ? -3.393 -25.188 -6.625 1 93.88 157 CYS A CA 1
ATOM 1316 C C . CYS A 1 157 ? -3.934 -25.031 -8.039 1 93.88 157 CYS A C 1
ATOM 1318 O O . CYS A 1 157 ? -4.23 -23.922 -8.477 1 93.88 157 CYS A O 1
ATOM 1320 N N . LEU A 1 158 ? -4.152 -26.062 -8.766 1 96.19 158 LEU A N 1
ATOM 1321 C CA . LEU A 1 158 ? -4.512 -26.047 -10.18 1 96.19 158 LEU A CA 1
ATOM 1322 C C . LEU A 1 158 ? -5.961 -25.609 -10.367 1 96.19 158 LEU A C 1
ATOM 1324 O O . LEU A 1 158 ? -6.312 -25.062 -11.414 1 96.19 158 LEU A O 1
ATOM 1328 N N . TRP A 1 159 ? -6.746 -25.844 -9.32 1 97.88 159 TRP A N 1
ATOM 1329 C CA . TRP A 1 159 ? -8.164 -25.516 -9.398 1 97.88 159 TRP A CA 1
ATOM 1330 C C . TRP A 1 159 ? -8.375 -24.062 -9.781 1 97.88 159 TRP A C 1
ATOM 1332 O O . TRP A 1 159 ? -9.125 -23.766 -10.719 1 97.88 159 TRP A O 1
ATOM 1342 N N . GLU A 1 160 ? -7.719 -23.109 -9.141 1 97.12 160 GLU A N 1
ATOM 1343 C CA . GLU A 1 160 ? -7.91 -21.703 -9.453 1 97.12 160 GLU A CA 1
ATOM 1344 C C . GLU A 1 160 ? -7.23 -21.328 -10.773 1 97.12 160 GLU A C 1
ATOM 1346 O O . GLU A 1 160 ? -7.672 -20.406 -11.461 1 97.12 160 GLU A O 1
ATOM 1351 N N . PHE A 1 161 ? -6.168 -22.094 -11.203 1 98.12 161 PHE A N 1
ATOM 1352 C CA . PHE A 1 161 ? -5.516 -21.844 -12.484 1 98.12 161 PHE A CA 1
ATOM 1353 C C . PHE A 1 161 ? -6.465 -22.125 -13.641 1 98.12 161 PHE A C 1
ATOM 1355 O O . PHE A 1 161 ? -6.512 -21.359 -14.609 1 98.12 161 PHE A O 1
ATOM 1362 N N . TYR A 1 162 ? -7.199 -23.172 -13.5 1 98.56 162 TYR A N 1
ATOM 1363 C CA . TYR A 1 162 ? -8.031 -23.656 -14.594 1 98.56 162 TYR A CA 1
ATOM 1364 C C . TYR A 1 162 ? -9.164 -22.688 -14.898 1 98.56 162 TYR A C 1
ATOM 1366 O O . TYR A 1 162 ? -9.75 -22.719 -15.984 1 98.56 162 TYR A O 1
ATOM 1374 N N . LEU A 1 163 ? -9.453 -21.812 -13.945 1 98.69 163 LEU A N 1
ATOM 1375 C CA . LEU A 1 163 ? -10.484 -20.812 -14.156 1 98.69 163 LEU A CA 1
ATOM 1376 C C . LEU A 1 163 ? -10.047 -19.797 -15.219 1 98.69 163 LEU A C 1
ATOM 1378 O O . LEU A 1 163 ? -10.867 -19.031 -15.727 1 98.69 163 LEU A O 1
ATOM 1382 N N . LEU A 1 164 ? -8.781 -19.797 -15.602 1 98.69 164 LEU A N 1
ATOM 1383 C CA . LEU A 1 164 ? -8.242 -18.906 -16.625 1 98.69 164 LEU A CA 1
ATOM 1384 C C . LEU A 1 164 ? -8.305 -19.562 -18 1 98.69 164 LEU A C 1
ATOM 1386 O O . LEU A 1 164 ? -7.977 -18.922 -19 1 98.69 164 LEU A O 1
ATOM 1390 N N . SER A 1 165 ? -8.727 -20.828 -18.078 1 98.25 165 SER A N 1
ATOM 1391 C CA . SER A 1 165 ? -8.812 -21.516 -19.359 1 98.25 165 SER A CA 1
ATOM 1392 C C . SER A 1 165 ? -9.688 -20.75 -20.344 1 98.25 165 SER A C 1
ATOM 1394 O O . SER A 1 165 ? -10.633 -20.062 -19.938 1 98.25 165 SER A O 1
ATOM 1396 N N . GLY A 1 166 ? -9.312 -20.844 -21.625 1 98.38 166 GLY A N 1
ATOM 1397 C CA . GLY A 1 166 ? -10.031 -20.109 -22.656 1 98.38 166 GLY A CA 1
ATOM 1398 C C . GLY A 1 166 ? -9.43 -18.75 -22.953 1 98.38 166 GLY A C 1
ATOM 1399 O O . GLY A 1 166 ? -9.695 -18.172 -24.016 1 98.38 166 GLY A O 1
ATOM 1400 N N . MET A 1 167 ? -8.664 -18.203 -22.062 1 98.75 167 MET A N 1
ATOM 1401 C CA . MET A 1 167 ? -7.973 -16.938 -22.297 1 98.75 167 MET A CA 1
ATOM 1402 C C . MET A 1 167 ? -6.648 -17.172 -23.016 1 98.75 167 MET A C 1
ATOM 1404 O O . MET A 1 167 ? -5.996 -18.203 -22.812 1 98.75 167 MET A O 1
ATOM 1408 N N . THR A 1 168 ? -6.27 -16.219 -23.844 1 98.69 168 THR A N 1
ATOM 1409 C CA . THR A 1 168 ? -4.902 -16.219 -24.359 1 98.69 168 THR A CA 1
ATOM 1410 C C . THR A 1 168 ? -3.916 -15.797 -23.281 1 98.69 168 THR A C 1
ATOM 1412 O O . THR A 1 168 ? -4.297 -15.141 -22.297 1 98.69 168 THR A O 1
ATOM 1415 N N . LYS A 1 169 ? -2.662 -16.188 -23.469 1 98.38 169 LYS A N 1
ATOM 1416 C CA . LYS A 1 169 ? -1.622 -15.781 -22.531 1 98.38 169 LYS A CA 1
ATOM 1417 C C . LYS A 1 169 ? -1.575 -14.266 -22.391 1 98.38 169 LYS A C 1
ATOM 1419 O O . LYS A 1 169 ? -1.388 -13.742 -21.297 1 98.38 169 LYS A O 1
ATOM 1424 N N . ASP A 1 170 ? -1.79 -13.531 -23.469 1 98.44 170 ASP A N 1
ATOM 1425 C CA . ASP A 1 170 ? -1.782 -12.07 -23.422 1 98.44 170 ASP A CA 1
ATOM 1426 C C . ASP A 1 170 ? -2.967 -11.539 -22.625 1 98.44 170 ASP A C 1
ATOM 1428 O O . ASP A 1 170 ? -2.838 -10.555 -21.891 1 98.44 170 ASP A O 1
ATOM 1432 N N . GLU A 1 171 ? -4.098 -12.195 -22.797 1 98.75 171 GLU A N 1
ATOM 1433 C CA . GLU A 1 171 ? -5.27 -11.789 -22.031 1 98.75 171 GLU A CA 1
ATOM 1434 C C . GLU A 1 171 ? -5.059 -12.016 -20.547 1 98.75 171 GLU A C 1
ATOM 1436 O O . GLU A 1 171 ? -5.477 -11.203 -19.719 1 98.75 171 GLU A O 1
ATOM 1441 N N . VAL A 1 172 ? -4.387 -13.125 -20.203 1 98.81 172 VAL A N 1
ATOM 1442 C CA . VAL A 1 172 ? -4.09 -13.414 -18.812 1 98.81 172 VAL A CA 1
ATOM 1443 C C . VAL A 1 172 ? -3.133 -12.359 -18.25 1 98.81 172 VAL A C 1
ATOM 1445 O O . VAL A 1 172 ? -3.301 -11.891 -17.125 1 98.81 172 VAL A O 1
ATOM 1448 N N . LYS A 1 173 ? -2.143 -11.977 -19.031 1 98.75 173 LYS A N 1
ATOM 1449 C CA . LYS A 1 173 ? -1.194 -10.953 -18.609 1 98.75 173 LYS A CA 1
ATOM 1450 C C . LYS A 1 173 ? -1.89 -9.617 -18.391 1 98.75 173 LYS A C 1
ATOM 1452 O O . LYS A 1 173 ? -1.599 -8.906 -17.422 1 98.75 173 LYS A O 1
ATOM 1457 N N . SER A 1 174 ? -2.795 -9.281 -19.281 1 98.81 174 SER A N 1
ATOM 1458 C CA . SER A 1 174 ? -3.57 -8.055 -19.125 1 98.81 174 SER A CA 1
ATOM 1459 C C . SER A 1 174 ? -4.426 -8.102 -17.859 1 98.81 174 SER A C 1
ATOM 1461 O O . SER A 1 174 ? -4.523 -7.117 -17.141 1 98.81 174 SER A O 1
ATOM 1463 N N . LEU A 1 175 ? -5.047 -9.258 -17.641 1 98.81 175 LEU A N 1
ATOM 1464 C CA . LEU A 1 175 ? -5.852 -9.461 -16.438 1 98.81 175 LEU A CA 1
ATOM 1465 C C . LEU A 1 175 ? -4.992 -9.352 -15.188 1 98.81 175 LEU A C 1
ATOM 1467 O O . LEU A 1 175 ? -5.41 -8.758 -14.195 1 98.81 175 LEU A O 1
ATOM 1471 N N . ALA A 1 176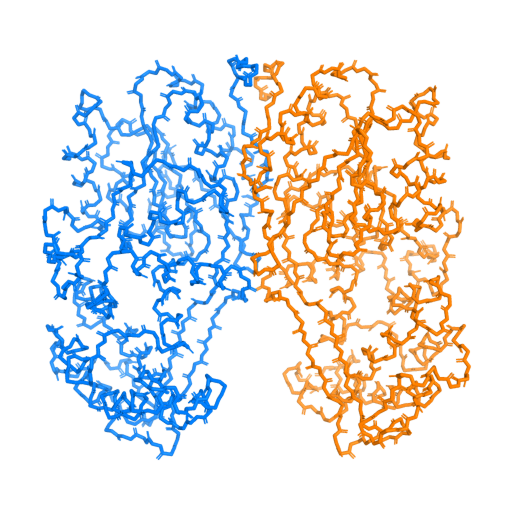 ? -3.795 -9.938 -15.25 1 98.81 176 ALA A N 1
ATOM 1472 C CA . ALA A 1 176 ? -2.861 -9.867 -14.125 1 98.81 176 ALA A CA 1
ATOM 1473 C C . ALA A 1 176 ? -2.482 -8.414 -13.82 1 98.81 176 ALA A C 1
ATOM 1475 O O . ALA A 1 176 ? -2.424 -8.023 -12.656 1 98.81 176 ALA A O 1
ATOM 1476 N N . LYS A 1 177 ? -2.252 -7.633 -14.852 1 98.75 177 LYS A N 1
ATOM 1477 C CA . LYS A 1 177 ? -1.927 -6.219 -14.672 1 98.75 177 LYS A CA 1
ATOM 1478 C C . LYS A 1 177 ? -3.061 -5.477 -13.977 1 98.75 177 LYS A C 1
ATOM 1480 O O . LYS A 1 177 ? -2.826 -4.738 -13.016 1 98.75 177 LYS A O 1
ATOM 1485 N N . ASP A 1 178 ? -4.309 -5.703 -14.438 1 98.75 178 ASP A N 1
ATOM 1486 C CA . ASP A 1 178 ? -5.473 -5.055 -13.836 1 98.75 178 ASP A CA 1
ATOM 1487 C C . ASP A 1 178 ? -5.637 -5.465 -12.375 1 98.75 178 ASP A C 1
ATOM 1489 O O . ASP A 1 178 ? -5.918 -4.621 -11.516 1 98.75 178 ASP A O 1
ATOM 1493 N N . SER A 1 179 ? -5.449 -6.73 -12.141 1 98.81 179 SER A N 1
ATOM 1494 C CA . SER A 1 179 ? -5.562 -7.258 -10.789 1 98.81 179 SER A CA 1
ATOM 1495 C C . SER A 1 179 ? -4.496 -6.668 -9.867 1 98.81 179 SER A C 1
ATOM 1497 O O . SER A 1 179 ? -4.805 -6.191 -8.773 1 98.81 179 SER A O 1
ATOM 1499 N N . ASN A 1 180 ? -3.225 -6.695 -10.336 1 98.81 180 ASN A N 1
ATOM 1500 C CA . ASN A 1 180 ? -2.129 -6.148 -9.547 1 98.81 180 ASN A CA 1
ATOM 1501 C C . ASN A 1 180 ? -2.367 -4.684 -9.188 1 98.81 180 ASN A C 1
ATOM 1503 O O . ASN A 1 180 ? -2.25 -4.293 -8.031 1 98.81 180 ASN A O 1
ATOM 1507 N N . ASP A 1 181 ? -2.756 -3.9 -10.203 1 98.75 181 ASP A N 1
ATOM 1508 C CA . ASP A 1 181 ? -2.99 -2.477 -9.969 1 98.75 181 ASP A CA 1
ATOM 1509 C C . ASP A 1 181 ? -4.098 -2.262 -8.945 1 98.75 181 ASP A C 1
ATOM 1511 O O . ASP A 1 181 ? -3.955 -1.441 -8.031 1 98.75 181 ASP A O 1
ATOM 1515 N N . THR A 1 182 ? -5.156 -3.006 -9.109 1 98.75 182 THR A N 1
ATOM 1516 C CA . THR A 1 182 ? -6.301 -2.871 -8.211 1 98.75 182 THR A CA 1
ATOM 1517 C C . THR A 1 182 ? -5.922 -3.262 -6.785 1 98.75 182 THR A C 1
ATOM 1519 O O . THR A 1 182 ? -6.207 -2.525 -5.84 1 98.75 182 THR A O 1
ATOM 1522 N N . LYS A 1 183 ? -5.246 -4.367 -6.633 1 98.81 183 LYS A N 1
ATOM 1523 C CA . LYS A 1 183 ? -4.988 -4.953 -5.32 1 98.81 183 LYS A CA 1
ATOM 1524 C C . LYS A 1 183 ? -3.873 -4.203 -4.598 1 98.81 183 LYS A C 1
ATOM 1526 O O . LYS A 1 183 ? -3.832 -4.184 -3.363 1 98.81 183 LYS A O 1
ATOM 1531 N N . LEU A 1 184 ? -3.014 -3.514 -5.324 1 98.81 184 LEU A N 1
ATOM 1532 C CA . LEU A 1 184 ? -2.016 -2.643 -4.715 1 98.81 184 LEU A CA 1
ATOM 1533 C C . LEU A 1 184 ? -2.674 -1.42 -4.086 1 98.81 184 LEU A C 1
ATOM 1535 O O . LEU A 1 184 ? -2.15 -0.855 -3.121 1 98.81 184 LEU A O 1
ATOM 1539 N N . GLY A 1 185 ? -3.84 -1.036 -4.598 1 98.75 185 GLY A N 1
ATOM 1540 C CA . GLY A 1 185 ? -4.547 0.122 -4.07 1 98.75 185 GLY A CA 1
ATOM 1541 C C . GLY A 1 185 ? -5.551 -0.23 -2.992 1 98.75 185 GLY A C 1
ATOM 1542 O O . GLY A 1 185 ? -6.074 0.654 -2.312 1 98.75 185 GLY A O 1
ATOM 1543 N N . GLU A 1 186 ? -5.789 -1.513 -2.771 1 98.75 186 GLU A N 1
ATOM 1544 C CA . GLU A 1 186 ? -6.832 -1.951 -1.849 1 98.75 186 GLU A CA 1
ATOM 1545 C C . GLU A 1 186 ? -6.262 -2.213 -0.458 1 98.75 186 GLU A C 1
ATOM 1547 O O . GLU A 1 186 ? -5.043 -2.262 -0.279 1 98.75 186 GLU A O 1
ATOM 1552 N N . SER A 1 187 ? -7.156 -2.324 0.521 1 98.56 187 SER A N 1
ATOM 1553 C CA . SER A 1 187 ? -6.773 -2.643 1.892 1 98.56 187 SER A CA 1
ATOM 1554 C C . SER A 1 187 ? -6.18 -4.043 1.989 1 98.56 187 SER A C 1
ATOM 1556 O O . SER A 1 187 ? -6.621 -4.961 1.293 1 98.56 187 SER A O 1
ATOM 1558 N N . ILE A 1 188 ? -5.23 -4.164 2.809 1 98.38 188 ILE A N 1
ATOM 1559 C CA . ILE A 1 188 ? -4.734 -5.5 3.127 1 98.38 188 ILE A CA 1
ATOM 1560 C C . ILE A 1 188 ? -5.457 -6.039 4.359 1 98.38 188 ILE A C 1
ATOM 1562 O O . ILE A 1 188 ? -5.879 -5.266 5.223 1 98.38 188 ILE A O 1
ATOM 1566 N N . GLY A 1 189 ? -5.695 -7.336 4.359 1 97.38 189 GLY A N 1
ATOM 1567 C CA . GLY A 1 189 ? -6.297 -7.973 5.52 1 97.38 189 GLY A CA 1
ATOM 1568 C C . GLY A 1 189 ? -7.344 -9.008 5.156 1 97.38 189 GLY A C 1
ATOM 1569 O O . GLY A 1 189 ? -7.652 -9.195 3.979 1 97.38 189 GLY A O 1
ATOM 1570 N N . GLU A 1 190 ? -7.879 -9.609 6.148 1 97.44 190 GLU A N 1
ATOM 1571 C CA . GLU A 1 190 ? -8.859 -10.68 5.977 1 97.44 190 GLU A CA 1
ATOM 1572 C C . GLU A 1 190 ? -10.234 -10.117 5.629 1 97.44 190 GLU A C 1
ATOM 1574 O O . GLU A 1 190 ? -10.68 -9.141 6.234 1 97.44 190 GLU A O 1
ATOM 1579 N N . VAL A 1 191 ? -10.898 -10.688 4.688 1 98.19 191 VAL A N 1
ATOM 1580 C CA . VAL A 1 191 ? -12.258 -10.344 4.285 1 98.19 191 VAL A CA 1
ATOM 1581 C C . VAL A 1 191 ? -13.164 -11.562 4.422 1 98.19 191 VAL A C 1
ATOM 1583 O O . VAL A 1 191 ? -12.812 -12.656 3.973 1 98.19 191 VAL A O 1
ATOM 1586 N N . ILE A 1 192 ? -14.258 -11.375 5.047 1 98.25 192 ILE A N 1
ATOM 1587 C CA . ILE A 1 192 ? -15.266 -12.43 5.195 1 98.25 192 ILE A CA 1
ATOM 1588 C C . ILE A 1 192 ? -16.453 -12.141 4.285 1 98.25 192 ILE A C 1
ATOM 1590 O O . ILE A 1 192 ? -16.969 -11.023 4.254 1 98.25 192 ILE A O 1
ATOM 1594 N N . VAL A 1 193 ? -16.859 -13.078 3.529 1 98.38 193 VAL A N 1
ATOM 1595 C CA . VAL A 1 193 ? -18.031 -12.953 2.664 1 98.38 193 VAL A CA 1
ATOM 1596 C C . VAL A 1 193 ? -19.047 -14.047 2.994 1 98.38 193 VAL A C 1
ATOM 1598 O O . VAL A 1 193 ? -18.656 -15.18 3.293 1 98.38 193 VAL A O 1
ATOM 1601 N N . GLU A 1 194 ? -20.266 -13.727 2.971 1 98.5 194 GLU A N 1
ATOM 1602 C CA . GLU A 1 194 ? -21.344 -14.664 3.254 1 98.5 194 GLU A CA 1
ATOM 1603 C C . GLU A 1 194 ? -22.219 -14.891 2.021 1 98.5 194 GLU A C 1
ATOM 1605 O O . GLU A 1 194 ? -22.484 -13.961 1.258 1 98.5 194 GLU A O 1
ATOM 1610 N N . SER A 1 195 ? -22.672 -16.125 1.858 1 98.75 195 SER A N 1
ATOM 1611 C CA . SER A 1 195 ? -23.547 -16.438 0.732 1 98.75 195 SER A CA 1
ATOM 1612 C C . SER A 1 195 ? -24.969 -15.961 0.985 1 98.75 195 SER A C 1
ATOM 1614 O O . SER A 1 195 ? -25.281 -15.508 2.086 1 98.75 195 SER A O 1
ATOM 1616 N N . SER A 1 196 ? -25.766 -15.977 -0.011 1 98.5 196 SER A N 1
ATOM 1617 C CA . SER A 1 196 ? -27.141 -15.484 0.049 1 98.5 196 SER A CA 1
ATOM 1618 C C . SER A 1 196 ? -27.953 -16.266 1.073 1 98.5 196 SER A C 1
ATOM 1620 O O . SER A 1 196 ? -27.875 -17.484 1.133 1 98.5 196 SER A O 1
ATOM 1622 N N . ARG A 1 197 ? -28.703 -15.555 1.811 1 97.31 197 ARG A N 1
ATOM 1623 C CA . ARG A 1 197 ? -29.625 -16.203 2.74 1 97.31 197 ARG A CA 1
ATOM 1624 C C . ARG A 1 197 ? -30.953 -16.5 2.064 1 97.31 197 ARG A C 1
ATOM 1626 O O . ARG A 1 197 ? -31.797 -17.219 2.621 1 97.31 197 ARG A O 1
ATOM 1633 N N . VAL A 1 198 ? -31.094 -15.969 0.907 1 97.75 198 VAL A N 1
ATOM 1634 C CA . VAL A 1 198 ? -32.281 -16.219 0.109 1 97.75 198 VAL A CA 1
ATOM 1635 C C . VAL A 1 198 ? -32.062 -17.438 -0.777 1 97.75 198 VAL A C 1
ATOM 1637 O O . VAL A 1 198 ? -32.938 -18.328 -0.826 1 97.75 198 VAL A O 1
ATOM 1640 N N . LEU A 1 199 ? -30.891 -17.469 -1.48 1 97.44 199 LEU A N 1
ATOM 1641 C CA . LEU A 1 199 ? -30.516 -18.594 -2.32 1 97.44 199 LEU A CA 1
ATOM 1642 C C . LEU A 1 199 ? -29.609 -19.562 -1.56 1 97.44 199 LEU A C 1
ATOM 1644 O O . LEU A 1 199 ? -28.422 -19.672 -1.852 1 97.44 199 LEU A O 1
ATOM 1648 N N . THR A 1 200 ? -30.156 -20.359 -0.758 1 97.06 200 THR A N 1
ATOM 1649 C CA . THR A 1 200 ? -29.359 -21.203 0.119 1 97.06 200 THR A CA 1
ATOM 1650 C C . THR A 1 200 ? -28.719 -22.344 -0.664 1 97.06 200 THR A C 1
ATOM 1652 O O . THR A 1 200 ? -27.594 -22.75 -0.374 1 97.06 200 THR A O 1
ATOM 1655 N N . GLY A 1 201 ? -29.516 -22.875 -1.668 1 97.56 201 GLY A N 1
ATOM 1656 C CA . GLY A 1 201 ? -29.016 -23.922 -2.527 1 97.56 201 GLY A CA 1
ATOM 1657 C C . GLY A 1 201 ? -28.828 -25.25 -1.8 1 97.56 201 GLY A C 1
ATOM 1658 O O . GLY A 1 201 ? -29.453 -25.484 -0.759 1 97.56 201 GLY A O 1
ATOM 1659 N N . GLU A 1 202 ? -28 -26.125 -2.375 1 98.06 202 GLU A N 1
ATOM 1660 C CA . GLU A 1 202 ? -27.781 -27.453 -1.827 1 98.06 202 GLU A CA 1
ATOM 1661 C C . GLU A 1 202 ? -26.766 -27.406 -0.685 1 98.06 202 GLU A C 1
ATOM 1663 O O . GLU A 1 202 ? -26.828 -28.219 0.245 1 98.06 202 GLU A O 1
ATOM 1668 N N . ALA A 1 203 ? -25.844 -26.469 -0.687 1 98.19 203 ALA A N 1
ATOM 1669 C CA . ALA A 1 203 ? -24.75 -26.422 0.279 1 98.19 203 ALA A CA 1
ATOM 1670 C C . ALA A 1 203 ? -25.125 -25.609 1.504 1 98.19 203 ALA A C 1
ATOM 1672 O O . ALA A 1 203 ? -24.391 -25.562 2.492 1 98.19 203 ALA A O 1
ATOM 1673 N N . GLY A 1 204 ? -26.312 -24.938 1.471 1 98.44 204 GLY A N 1
ATOM 1674 C CA . GLY A 1 204 ? -26.688 -24.047 2.564 1 98.44 204 GLY A CA 1
ATOM 1675 C C . GLY A 1 204 ? -25.922 -22.734 2.561 1 98.44 204 GLY A C 1
ATOM 1676 O O . GLY A 1 204 ? -25.266 -22.391 1.572 1 98.44 204 GLY A O 1
ATOM 1677 N N . ILE A 1 205 ? -26.109 -21.984 3.637 1 98.69 205 ILE A N 1
ATOM 1678 C CA . ILE A 1 205 ? -25.453 -20.688 3.768 1 98.69 205 ILE A CA 1
ATOM 1679 C C . ILE A 1 205 ? -24 -20.891 4.223 1 98.69 205 ILE A C 1
ATOM 1681 O O . ILE A 1 205 ? -23.75 -21.594 5.211 1 98.69 205 ILE A O 1
ATOM 1685 N N . VAL A 1 206 ? -23.062 -20.312 3.488 1 98.69 206 VAL A N 1
ATOM 1686 C CA . VAL A 1 206 ? -21.656 -20.5 3.814 1 98.69 206 VAL A CA 1
ATOM 1687 C C . VAL A 1 206 ? -20.969 -19.141 3.955 1 98.69 206 VAL A C 1
ATOM 1689 O O . VAL A 1 206 ? -21.516 -18.125 3.514 1 98.69 206 VAL A O 1
ATOM 1692 N N . ARG A 1 207 ? -19.875 -19.141 4.582 1 97.75 207 ARG A N 1
ATOM 1693 C CA . ARG A 1 207 ? -18.969 -18 4.664 1 97.75 207 ARG A CA 1
ATOM 1694 C C . ARG A 1 207 ? -17.625 -18.312 4.043 1 97.75 207 ARG A C 1
ATOM 1696 O O . ARG A 1 207 ? -17.078 -19.406 4.223 1 97.75 207 ARG A O 1
ATOM 1703 N N . GLY A 1 208 ? -17.156 -17.438 3.201 1 97.06 208 GLY A N 1
ATOM 1704 C CA . GLY A 1 208 ? -15.805 -17.469 2.688 1 97.06 208 GLY A CA 1
ATOM 1705 C C . GLY A 1 208 ? -14.891 -16.438 3.34 1 97.06 208 GLY A C 1
ATOM 1706 O O . GLY A 1 208 ? -15.359 -15.414 3.84 1 97.06 208 GLY A O 1
ATOM 1707 N N . ILE A 1 209 ? -13.641 -16.781 3.453 1 97.56 209 ILE A N 1
ATOM 1708 C CA . ILE A 1 209 ? -12.641 -15.867 3.998 1 97.56 209 ILE A CA 1
ATOM 1709 C C . ILE A 1 209 ? -11.438 -15.812 3.064 1 97.56 209 ILE A C 1
ATOM 1711 O O . ILE A 1 209 ? -11.008 -16.844 2.525 1 97.56 209 ILE A O 1
ATOM 1715 N N . TYR A 1 210 ? -10.906 -14.727 2.861 1 97.69 210 TYR A N 1
ATOM 1716 C CA . TYR A 1 210 ? -9.688 -14.609 2.07 1 97.69 210 TYR A CA 1
ATOM 1717 C C . TYR A 1 210 ? -8.828 -13.445 2.555 1 97.69 210 TYR A C 1
ATOM 1719 O O . TYR A 1 210 ? -9.336 -12.523 3.197 1 97.69 210 TYR A O 1
ATOM 1727 N N . ASP A 1 211 ? -7.516 -13.523 2.316 1 97.38 211 ASP A N 1
ATOM 1728 C CA . ASP A 1 211 ? -6.578 -12.438 2.58 1 97.38 211 ASP A CA 1
ATOM 1729 C C . ASP A 1 211 ? -6.441 -11.523 1.364 1 97.38 211 ASP A C 1
ATOM 1731 O O . ASP A 1 211 ? -6.043 -11.969 0.286 1 97.38 211 ASP A O 1
ATOM 1735 N N . ASN A 1 212 ? -6.754 -10.266 1.567 1 98.44 212 ASN A N 1
ATOM 1736 C CA . ASN A 1 212 ? -6.867 -9.312 0.467 1 98.44 212 ASN A CA 1
ATOM 1737 C C . ASN A 1 212 ? -5.66 -8.391 0.399 1 98.44 212 ASN A C 1
ATOM 1739 O O . ASN A 1 212 ? -5.023 -8.109 1.419 1 98.44 212 ASN A O 1
ATOM 1743 N N . GLY A 1 213 ? -5.363 -7.953 -0.833 1 98.5 213 GLY A N 1
ATOM 1744 C CA . GLY A 1 213 ? -4.484 -6.812 -1.014 1 98.5 213 GLY A CA 1
ATOM 1745 C C . GLY A 1 213 ? -3.043 -7.207 -1.283 1 98.5 213 GLY A C 1
ATOM 1746 O O . GLY A 1 213 ? -2.621 -8.312 -0.93 1 98.5 213 GLY A O 1
ATOM 1747 N N . LEU A 1 214 ? -2.301 -6.336 -1.928 1 98.75 214 LEU A N 1
ATOM 1748 C CA . LEU A 1 214 ? -0.89 -6.5 -2.26 1 98.75 214 LEU A CA 1
ATOM 1749 C C . LEU A 1 214 ? -0.09 -5.266 -1.857 1 98.75 214 LEU A C 1
ATOM 1751 O O . LEU A 1 214 ? -0.639 -4.164 -1.771 1 98.75 214 LEU A O 1
ATOM 1755 N N . ARG A 1 215 ? 1.127 -5.414 -1.533 1 98.62 215 ARG A N 1
ATOM 1756 C CA . ARG A 1 215 ? 2.125 -4.352 -1.438 1 98.62 215 ARG A CA 1
ATOM 1757 C C . ARG A 1 215 ? 3.438 -4.777 -2.09 1 98.62 215 ARG A C 1
ATOM 1759 O O . ARG A 1 215 ? 3.793 -5.957 -2.072 1 98.62 215 ARG A O 1
ATOM 1766 N N . ILE A 1 216 ? 4.156 -3.84 -2.672 1 98 216 ILE A N 1
ATOM 1767 C CA . ILE A 1 216 ? 5.512 -4.105 -3.141 1 98 216 ILE A CA 1
ATOM 1768 C C . ILE A 1 216 ? 6.465 -4.164 -1.95 1 98 216 ILE A C 1
ATOM 1770 O O . ILE A 1 216 ? 6.156 -3.654 -0.872 1 98 216 ILE A O 1
ATOM 1774 N N . ARG A 1 217 ? 7.594 -4.793 -2.139 1 98.19 217 ARG A N 1
ATOM 1775 C CA . ARG A 1 217 ? 8.695 -4.793 -1.185 1 98.19 217 ARG A CA 1
ATOM 1776 C C . ARG A 1 217 ? 9.945 -4.156 -1.791 1 98.19 217 ARG A C 1
ATOM 1778 O O . ARG A 1 217 ? 10.797 -4.855 -2.346 1 98.19 217 ARG A O 1
ATOM 1785 N N . PRO A 1 218 ? 10.078 -2.865 -1.575 1 97.81 218 PRO A N 1
ATOM 1786 C CA . PRO A 1 218 ? 11.156 -2.154 -2.268 1 97.81 218 PRO A CA 1
ATOM 1787 C C . PRO A 1 218 ? 12.539 -2.639 -1.855 1 97.81 218 PRO A C 1
ATOM 1789 O O . PRO A 1 218 ? 13.477 -2.594 -2.656 1 97.81 218 PRO A O 1
ATOM 1792 N N . GLU A 1 219 ? 12.688 -3.166 -0.642 1 98.5 219 GLU A N 1
ATOM 1793 C CA . GLU A 1 219 ? 13.961 -3.717 -0.2 1 98.5 219 GLU A CA 1
ATOM 1794 C C . GLU A 1 219 ? 14.383 -4.906 -1.062 1 98.5 219 GLU A C 1
ATOM 1796 O O . GLU A 1 219 ? 15.547 -5.023 -1.448 1 98.5 219 GLU A O 1
ATOM 1801 N N . MET A 1 220 ? 13.422 -5.746 -1.363 1 98.75 220 MET A N 1
ATOM 1802 C CA . MET A 1 220 ? 13.711 -6.902 -2.209 1 98.75 220 MET A CA 1
ATOM 1803 C C . MET A 1 220 ? 14.039 -6.465 -3.633 1 98.75 220 MET A C 1
ATOM 1805 O O . MET A 1 220 ? 14.969 -6.988 -4.246 1 98.75 220 MET A O 1
ATOM 1809 N N . ALA A 1 221 ? 13.281 -5.516 -4.148 1 98.69 221 ALA A N 1
ATOM 1810 C CA . ALA A 1 221 ? 13.586 -4.988 -5.477 1 98.69 221 ALA A CA 1
ATOM 1811 C C . ALA A 1 221 ? 15 -4.418 -5.527 1 98.69 221 ALA A C 1
ATOM 1813 O O . ALA A 1 221 ? 15.75 -4.684 -6.469 1 98.69 221 ALA A O 1
ATOM 1814 N N . ASN A 1 222 ? 15.352 -3.629 -4.5 1 98.44 222 ASN A N 1
ATOM 1815 C CA . ASN A 1 222 ? 16.688 -3.061 -4.418 1 98.44 222 ASN A CA 1
ATOM 1816 C C . ASN A 1 222 ? 17.75 -4.148 -4.344 1 98.44 222 ASN A C 1
ATOM 1818 O O . ASN A 1 222 ? 18.812 -4.031 -4.965 1 98.44 222 ASN A O 1
ATOM 1822 N N . LEU A 1 223 ? 17.453 -5.188 -3.576 1 98.69 223 LEU A N 1
ATOM 1823 C CA . LEU A 1 223 ? 18.375 -6.324 -3.496 1 98.69 223 LEU A CA 1
ATOM 1824 C C . LEU A 1 223 ? 18.578 -6.949 -4.871 1 98.69 223 LEU A C 1
ATOM 1826 O O . LEU A 1 223 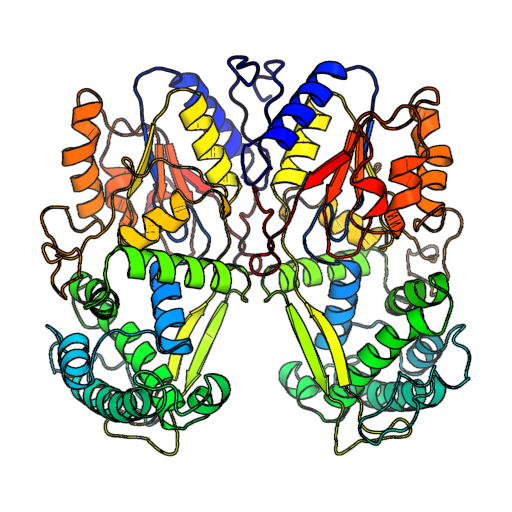? 19.719 -7.234 -5.258 1 98.69 223 LEU A O 1
ATOM 1830 N N . TYR A 1 224 ? 17.516 -7.133 -5.629 1 98.81 224 TYR A N 1
ATOM 1831 C CA . TYR A 1 224 ? 17.609 -7.707 -6.965 1 98.81 224 TYR A CA 1
ATOM 1832 C C . TYR A 1 224 ? 18.484 -6.84 -7.871 1 98.81 224 TYR A C 1
ATOM 1834 O O . TYR A 1 224 ? 19.359 -7.352 -8.578 1 98.81 224 TYR A O 1
ATOM 1842 N N . HIS A 1 225 ? 18.25 -5.555 -7.809 1 97.81 225 HIS A N 1
ATOM 1843 C CA . HIS A 1 225 ? 19.016 -4.625 -8.641 1 97.81 225 HIS A CA 1
ATOM 1844 C C . HIS A 1 225 ? 20.5 -4.656 -8.289 1 97.81 225 HIS A C 1
ATOM 1846 O O . HIS A 1 225 ? 21.344 -4.68 -9.18 1 97.81 225 HIS A O 1
ATOM 1852 N N . GLU A 1 226 ? 20.781 -4.664 -7 1 96.81 226 GLU A N 1
ATOM 1853 C CA . GLU A 1 226 ? 22.172 -4.637 -6.562 1 96.81 226 GLU A CA 1
ATOM 1854 C C . GLU A 1 226 ? 22.891 -5.934 -6.918 1 96.81 226 GLU A C 1
ATOM 1856 O O . GLU A 1 226 ? 24.062 -5.922 -7.289 1 96.81 226 GLU A O 1
ATOM 1861 N N . LEU A 1 227 ? 22.188 -7.074 -6.758 1 98.25 227 LEU A N 1
ATOM 1862 C CA . LEU A 1 227 ? 22.75 -8.344 -7.199 1 98.25 227 LEU A CA 1
ATOM 1863 C C . LEU A 1 227 ? 23.094 -8.297 -8.68 1 98.25 227 LEU A C 1
ATOM 1865 O O . LEU A 1 227 ? 24.234 -8.562 -9.062 1 98.25 227 LEU A O 1
ATOM 1869 N N . LYS A 1 228 ? 22.203 -7.875 -9.484 1 97.62 228 LYS A N 1
ATOM 1870 C CA . LYS A 1 228 ? 22.391 -7.836 -10.93 1 97.62 228 LYS A CA 1
ATOM 1871 C C . LYS A 1 228 ? 23.5 -6.867 -11.32 1 97.62 228 LYS A C 1
ATOM 1873 O O . LYS A 1 228 ? 24.328 -7.172 -12.18 1 97.62 228 LYS A O 1
ATOM 1878 N N . ARG A 1 229 ? 23.5 -5.746 -10.633 1 94.56 229 ARG A N 1
ATOM 1879 C CA . ARG A 1 229 ? 24.516 -4.73 -10.922 1 94.56 229 ARG A CA 1
ATOM 1880 C C . ARG A 1 229 ? 25.922 -5.254 -10.617 1 94.56 229 ARG A C 1
ATOM 1882 O O . ARG A 1 229 ? 26.906 -4.773 -11.18 1 94.56 229 ARG A O 1
ATOM 1889 N N . ASN A 1 230 ? 26.016 -6.199 -9.773 1 95.69 230 ASN A N 1
ATOM 1890 C CA . ASN A 1 230 ? 27.312 -6.746 -9.375 1 95.69 230 ASN A CA 1
ATOM 1891 C C . ASN A 1 230 ? 27.562 -8.102 -10.016 1 95.69 230 ASN A C 1
ATOM 1893 O O . ASN A 1 230 ? 28.391 -8.875 -9.523 1 95.69 230 ASN A O 1
ATOM 1897 N N . GLY A 1 231 ? 26.844 -8.406 -11.047 1 96.94 231 GLY A N 1
ATOM 1898 C CA . GLY A 1 231 ? 27.125 -9.57 -11.875 1 96.94 231 GLY A CA 1
ATOM 1899 C C . GLY A 1 231 ? 26.578 -10.859 -11.289 1 96.94 231 GLY A C 1
ATOM 1900 O O . GLY A 1 231 ? 27.062 -11.945 -11.609 1 96.94 231 GLY A O 1
ATOM 1901 N N . ILE A 1 232 ? 25.672 -10.82 -10.352 1 98.38 232 ILE A N 1
ATOM 1902 C CA . ILE A 1 232 ? 25.016 -11.984 -9.773 1 98.38 232 ILE A CA 1
ATOM 1903 C C . ILE A 1 232 ? 23.594 -12.109 -10.336 1 98.38 232 ILE A C 1
ATOM 1905 O O . ILE A 1 232 ? 22.781 -11.18 -10.211 1 98.38 232 ILE A O 1
ATOM 1909 N N . ASP A 1 233 ? 23.266 -13.203 -10.969 1 98.81 233 ASP A N 1
ATOM 1910 C CA . ASP A 1 233 ? 21.969 -13.367 -11.609 1 98.81 233 ASP A CA 1
ATOM 1911 C C . ASP A 1 233 ? 20.875 -13.609 -10.57 1 98.81 233 ASP A C 1
ATOM 1913 O O . ASP A 1 233 ? 21.125 -14.219 -9.531 1 98.81 233 ASP A O 1
ATOM 1917 N N . VAL A 1 234 ? 19.703 -13.125 -10.875 1 98.94 234 VAL A N 1
ATOM 1918 C CA . VAL A 1 234 ? 18.547 -13.242 -9.984 1 98.94 234 VAL A CA 1
ATOM 1919 C C . VAL A 1 234 ? 17.484 -14.109 -10.648 1 98.94 234 VAL A C 1
ATOM 1921 O O . VAL A 1 234 ? 17.031 -13.812 -11.758 1 98.94 234 VAL A O 1
ATOM 1924 N N . TYR A 1 235 ? 17.062 -15.172 -10.016 1 98.94 235 TYR A N 1
ATOM 1925 C CA . TYR A 1 235 ? 16 -16.047 -10.492 1 98.94 235 TYR A CA 1
ATOM 1926 C C . TYR A 1 235 ? 14.805 -16.016 -9.539 1 98.94 235 TYR A C 1
ATOM 1928 O O . TYR A 1 235 ? 14.977 -15.977 -8.32 1 98.94 235 TYR A O 1
ATOM 1936 N N . ILE A 1 236 ? 13.617 -16.047 -10.148 1 98.94 236 ILE A N 1
ATOM 1937 C CA . ILE A 1 236 ? 12.375 -16.203 -9.398 1 98.94 236 ILE A CA 1
ATOM 1938 C C . ILE A 1 236 ? 11.797 -17.594 -9.633 1 98.94 236 ILE A C 1
ATOM 1940 O O . ILE A 1 236 ? 11.703 -18.047 -10.773 1 98.94 236 ILE A O 1
ATOM 1944 N N . ILE A 1 237 ? 11.508 -18.297 -8.57 1 98.81 237 ILE A N 1
ATOM 1945 C CA . ILE A 1 237 ? 10.766 -19.547 -8.648 1 98.81 237 ILE A CA 1
ATOM 1946 C C . ILE A 1 237 ? 9.484 -19.438 -7.82 1 98.81 237 ILE A C 1
ATOM 1948 O O . ILE A 1 237 ? 9.539 -19.25 -6.605 1 98.81 237 ILE A O 1
ATOM 1952 N N . SER A 1 238 ? 8.328 -19.547 -8.422 1 98.31 238 SER A N 1
ATOM 1953 C CA . SER A 1 238 ? 7.051 -19.297 -7.766 1 98.31 238 SER A CA 1
ATOM 1954 C C . SER A 1 238 ? 6.066 -20.438 -8.039 1 98.31 238 SER A C 1
ATOM 1956 O O . SER A 1 238 ? 6.137 -21.094 -9.078 1 98.31 238 SER A O 1
ATOM 1958 N N . ALA A 1 239 ? 5.156 -20.656 -7.09 1 97.25 239 ALA A N 1
ATOM 1959 C CA . ALA A 1 239 ? 4.07 -21.609 -7.258 1 97.25 239 ALA A CA 1
ATOM 1960 C C . ALA A 1 239 ? 2.826 -20.938 -7.832 1 97.25 239 ALA A C 1
ATOM 1962 O O . ALA A 1 239 ? 1.751 -21.531 -7.879 1 97.25 239 ALA A O 1
ATOM 1963 N N . SER A 1 240 ? 2.904 -19.688 -8.25 1 98 240 SER A N 1
ATOM 1964 C CA . SER A 1 240 ? 1.877 -19 -9.031 1 98 240 SER A CA 1
ATOM 1965 C C . SER A 1 240 ? 2.104 -19.203 -10.531 1 98 240 SER A C 1
ATOM 1967 O O . SER A 1 240 ? 3.129 -19.75 -10.938 1 98 240 SER A O 1
ATOM 1969 N N . MET A 1 241 ? 1.172 -18.797 -11.312 1 97.94 241 MET A N 1
ATOM 1970 C CA . MET A 1 241 ? 1.263 -19.016 -12.758 1 97.94 241 MET A CA 1
ATOM 1971 C C . MET A 1 241 ? 2.334 -18.125 -13.367 1 97.94 241 MET A C 1
ATOM 1973 O O . MET A 1 241 ? 2.49 -16.969 -12.969 1 97.94 241 MET A O 1
ATOM 1977 N N . GLN A 1 242 ? 2.961 -18.609 -14.383 1 98 242 GLN A N 1
ATOM 1978 C CA . GLN A 1 242 ? 4.074 -17.984 -15.078 1 98 242 GLN A CA 1
ATOM 1979 C C . GLN A 1 242 ? 3.689 -16.594 -15.586 1 98 242 GLN A C 1
ATOM 1981 O O . GLN A 1 242 ? 4.398 -15.617 -15.336 1 98 242 GLN A O 1
ATOM 1986 N N . GLU A 1 243 ? 2.506 -16.484 -16.266 1 98.06 243 GLU A N 1
ATOM 1987 C CA . GLU A 1 243 ? 2.074 -15.234 -16.891 1 98.06 243 GLU A CA 1
ATOM 1988 C C . GLU A 1 243 ? 1.87 -14.141 -15.844 1 98.06 243 GLU A C 1
ATOM 1990 O O . GLU A 1 243 ? 2.166 -12.969 -16.094 1 98.06 243 GLU A O 1
ATOM 1995 N N . ILE A 1 244 ? 1.419 -14.578 -14.695 1 98.44 244 ILE A N 1
ATOM 1996 C CA . ILE A 1 244 ? 1.085 -13.633 -13.633 1 98.44 244 ILE A CA 1
ATOM 1997 C C . ILE A 1 244 ? 2.365 -13.109 -12.992 1 98.44 244 ILE A C 1
ATOM 1999 O O . ILE A 1 244 ? 2.518 -11.898 -12.797 1 98.44 244 ILE A O 1
ATOM 2003 N N . ILE A 1 245 ? 3.328 -13.969 -12.719 1 98.81 245 ILE A N 1
ATOM 2004 C CA . ILE A 1 245 ? 4.59 -13.586 -12.094 1 98.81 245 ILE A CA 1
ATOM 2005 C C . ILE A 1 245 ? 5.402 -12.727 -13.062 1 98.81 245 ILE A C 1
ATOM 2007 O O . ILE A 1 245 ? 6.012 -11.734 -12.656 1 98.81 245 ILE A O 1
ATOM 2011 N N . GLU A 1 246 ? 5.367 -13.062 -14.352 1 98.69 246 GLU A N 1
ATOM 2012 C CA . GLU A 1 246 ? 6.098 -12.297 -15.352 1 98.69 246 GLU A CA 1
ATOM 2013 C C . GLU A 1 246 ? 5.672 -10.828 -15.336 1 98.69 246 GLU A C 1
ATOM 2015 O O . GLU A 1 246 ? 6.52 -9.93 -15.359 1 98.69 246 GLU A O 1
ATOM 2020 N N . VAL A 1 247 ? 4.383 -10.633 -15.289 1 98.75 247 VAL A N 1
ATOM 2021 C CA . VAL A 1 247 ? 3.883 -9.266 -15.32 1 98.75 247 VAL A CA 1
ATOM 2022 C C . VAL A 1 247 ? 4.402 -8.492 -14.109 1 98.75 247 VAL A C 1
ATOM 2024 O O . VAL A 1 247 ? 4.973 -7.41 -14.25 1 98.75 247 VAL A O 1
ATOM 2027 N N . PHE A 1 248 ? 4.285 -9.062 -12.938 1 98.75 248 PHE A N 1
ATOM 2028 C CA . PHE A 1 248 ? 4.641 -8.375 -11.695 1 98.75 248 PHE A CA 1
ATOM 2029 C C . PHE A 1 248 ? 6.145 -8.156 -11.609 1 98.75 248 PHE A C 1
ATOM 2031 O O . PHE A 1 248 ? 6.598 -7.086 -11.203 1 98.75 248 PHE A O 1
ATOM 2038 N N . ALA A 1 249 ? 6.949 -9.109 -12.039 1 98.75 249 ALA A N 1
ATOM 2039 C CA . ALA A 1 249 ? 8.398 -9.109 -11.844 1 98.75 249 ALA A CA 1
ATOM 2040 C C . ALA A 1 249 ? 9.094 -8.258 -12.906 1 98.75 249 ALA A C 1
ATOM 2042 O O . ALA A 1 249 ? 10.188 -7.742 -12.68 1 98.75 249 ALA A O 1
ATOM 2043 N N . THR A 1 250 ? 8.43 -8.055 -14.094 1 98.44 250 THR A N 1
ATOM 2044 C CA . THR A 1 250 ? 9.203 -7.484 -15.195 1 98.44 250 THR A CA 1
ATOM 2045 C C . THR A 1 250 ? 8.641 -6.125 -15.602 1 98.44 250 THR A C 1
ATOM 2047 O O . THR A 1 250 ? 9.352 -5.301 -16.172 1 98.44 250 THR A O 1
ATOM 2050 N N . ASP A 1 251 ? 7.336 -5.906 -15.398 1 98.31 251 ASP A N 1
ATOM 2051 C CA . ASP A 1 251 ? 6.754 -4.613 -15.742 1 98.31 251 ASP A CA 1
ATOM 2052 C C . ASP A 1 251 ? 7.379 -3.494 -14.914 1 98.31 251 ASP A C 1
ATOM 2054 O O . ASP A 1 251 ? 7.395 -3.562 -13.68 1 98.31 251 ASP A O 1
ATOM 2058 N N . ARG A 1 252 ? 7.832 -2.402 -15.5 1 97.12 252 ARG A N 1
ATOM 2059 C CA . ARG A 1 252 ? 8.578 -1.33 -14.852 1 97.12 252 ARG A CA 1
ATOM 2060 C C . ARG A 1 252 ? 7.707 -0.601 -13.836 1 97.12 252 ARG A C 1
ATOM 2062 O O . ARG A 1 252 ? 8.219 0.05 -12.922 1 97.12 252 ARG A O 1
ATOM 2069 N N . SER A 1 253 ? 6.375 -0.695 -13.992 1 97.88 253 SER A N 1
ATOM 2070 C CA . SER A 1 253 ? 5.457 0.056 -13.141 1 97.88 253 SER A CA 1
ATOM 2071 C C . SER A 1 253 ? 5.5 -0.449 -11.703 1 97.88 253 SER A C 1
ATOM 2073 O O . SER A 1 253 ? 5.016 0.224 -10.789 1 97.88 253 SER A O 1
ATOM 2075 N N . TYR A 1 254 ? 6.156 -1.651 -11.516 1 98.5 254 TYR A N 1
ATOM 2076 C CA . TYR A 1 254 ? 6.16 -2.182 -10.156 1 98.5 254 TYR A CA 1
ATOM 2077 C C . TYR A 1 254 ? 7.551 -2.082 -9.531 1 98.5 254 TYR A C 1
ATOM 2079 O O . TYR A 1 254 ? 7.719 -2.295 -8.328 1 98.5 254 TYR A O 1
ATOM 2087 N N . GLY A 1 255 ? 8.609 -1.878 -10.344 1 98.19 255 GLY A N 1
ATOM 2088 C CA . GLY A 1 255 ? 9.898 -1.453 -9.82 1 98.19 255 GLY A CA 1
ATOM 2089 C C . GLY A 1 255 ? 10.867 -2.6 -9.625 1 98.19 255 GLY A C 1
ATOM 2090 O O . GLY A 1 255 ? 11.984 -2.398 -9.141 1 98.19 255 GLY A O 1
ATOM 2091 N N . TYR A 1 256 ? 10.516 -3.852 -10.062 1 98.62 256 TYR A N 1
ATOM 2092 C CA . TYR A 1 256 ? 11.43 -4.969 -9.883 1 98.62 256 TYR A CA 1
ATOM 2093 C C . TYR A 1 256 ? 12.367 -5.098 -11.078 1 98.62 256 TYR A C 1
ATOM 2095 O O . TYR A 1 256 ? 13.531 -5.488 -10.93 1 98.62 256 TYR A O 1
ATOM 2103 N N . ASN A 1 257 ? 11.875 -4.855 -12.281 1 97.62 257 ASN A N 1
ATOM 2104 C CA . ASN A 1 257 ? 12.672 -4.77 -13.5 1 97.62 257 ASN A CA 1
ATOM 2105 C C . ASN A 1 257 ? 13.523 -6.016 -13.703 1 97.62 257 ASN A C 1
ATOM 2107 O O . ASN A 1 257 ? 14.711 -5.918 -14 1 97.62 257 ASN A O 1
ATOM 2111 N N . LEU A 1 258 ? 12.906 -7.203 -13.516 1 98.56 258 LEU A N 1
ATOM 2112 C CA . LEU A 1 258 ? 13.617 -8.461 -13.672 1 98.56 258 LEU A CA 1
ATOM 2113 C C . LEU A 1 258 ? 13.5 -8.977 -15.102 1 98.56 258 LEU A C 1
ATOM 2115 O O . LEU A 1 258 ? 12.758 -8.414 -15.906 1 98.56 258 LEU A O 1
ATOM 2119 N N . ASP A 1 259 ? 14.273 -9.953 -15.391 1 98 259 ASP A N 1
ATOM 2120 C CA . ASP A 1 259 ? 14.312 -10.539 -16.719 1 98 259 ASP A CA 1
ATOM 2121 C C . ASP A 1 259 ? 13.336 -11.711 -16.844 1 98 259 ASP A C 1
ATOM 2123 O O . ASP A 1 259 ? 13.367 -12.633 -16.031 1 98 259 ASP A O 1
ATOM 2127 N N . THR A 1 260 ? 12.578 -11.641 -17.875 1 97.94 260 THR A N 1
ATOM 2128 C CA . THR A 1 260 ? 11.531 -12.641 -18.062 1 97.94 260 THR A CA 1
ATOM 2129 C C . THR A 1 260 ? 12.125 -14.039 -18.125 1 97.94 260 THR A C 1
ATOM 2131 O O . THR A 1 260 ? 11.516 -15 -17.625 1 97.94 260 THR A O 1
ATOM 2134 N N . GLU A 1 261 ? 13.336 -14.211 -18.656 1 97.81 261 GLU A N 1
ATOM 2135 C CA . GLU A 1 261 ? 13.961 -15.516 -18.875 1 97.81 261 GLU A CA 1
ATOM 2136 C C . GLU A 1 261 ? 14.383 -16.156 -17.562 1 97.81 261 GLU A C 1
ATOM 2138 O O . GLU A 1 261 ? 14.695 -17.344 -17.516 1 97.81 261 GLU A O 1
ATOM 2143 N N . ASN A 1 262 ? 14.391 -15.344 -16.484 1 98.56 262 ASN A N 1
ATOM 2144 C CA . ASN A 1 262 ? 14.852 -15.859 -15.188 1 98.56 262 ASN A CA 1
ATOM 2145 C C . ASN A 1 262 ? 13.688 -16.141 -14.25 1 98.56 262 ASN A C 1
ATOM 2147 O O . ASN A 1 262 ? 13.875 -16.281 -13.039 1 98.56 262 ASN A O 1
ATOM 2151 N N . ILE A 1 263 ? 12.484 -16.203 -14.867 1 98.56 263 ILE A N 1
ATOM 2152 C CA . ILE A 1 263 ? 11.289 -16.5 -14.078 1 98.56 263 ILE A CA 1
ATOM 2153 C C . ILE A 1 263 ? 10.828 -17.938 -14.359 1 98.56 263 ILE A C 1
ATOM 2155 O O . ILE A 1 263 ? 10.602 -18.312 -15.508 1 98.56 263 ILE A O 1
ATOM 2159 N N . TYR A 1 264 ? 10.781 -18.719 -13.336 1 98.5 264 TYR A N 1
ATOM 2160 C CA . TYR A 1 264 ? 10.234 -20.078 -13.398 1 98.5 264 TYR A CA 1
ATOM 2161 C C . TYR A 1 264 ? 9.008 -20.203 -12.508 1 98.5 264 TYR A C 1
ATOM 2163 O O . TYR A 1 264 ? 9.102 -20.094 -11.281 1 98.5 264 TYR A O 1
ATOM 2171 N N . ALA A 1 265 ? 7.879 -20.391 -13.07 1 98.12 265 ALA A N 1
ATOM 2172 C CA . ALA A 1 265 ? 6.602 -20.547 -12.375 1 98.12 265 ALA A CA 1
ATOM 2173 C C . ALA A 1 265 ? 5.727 -21.578 -13.07 1 98.12 265 ALA A C 1
ATOM 2175 O O . ALA A 1 265 ? 6.18 -22.297 -13.977 1 98.12 265 ALA A O 1
ATOM 2176 N N . MET A 1 266 ? 4.555 -21.781 -12.578 1 97.81 266 MET A N 1
ATOM 2177 C CA . MET A 1 266 ? 3.697 -22.859 -13.07 1 97.81 266 MET A CA 1
ATOM 2178 C C . MET A 1 266 ? 3.064 -22.484 -14.406 1 97.81 266 MET A C 1
ATOM 2180 O O . MET A 1 266 ? 2.697 -21.328 -14.617 1 97.81 266 MET A O 1
ATOM 2184 N N . LYS A 1 267 ? 2.902 -23.484 -15.266 1 97.38 267 LYS A N 1
ATOM 2185 C CA . LYS A 1 267 ? 2.363 -23.25 -16.609 1 97.38 267 LYS A CA 1
ATOM 2186 C C . LYS A 1 267 ? 1.238 -24.234 -16.922 1 97.38 267 LYS A C 1
ATOM 2188 O O . LYS A 1 267 ? 1.321 -25.406 -16.578 1 97.38 267 LYS A O 1
ATOM 2193 N N . LEU A 1 268 ? 0.21 -23.719 -17.531 1 97.94 268 LEU A N 1
ATOM 2194 C CA . LEU A 1 268 ? -0.809 -24.562 -18.156 1 97.94 268 LEU A CA 1
ATOM 2195 C C . LEU A 1 268 ? -0.464 -24.844 -19.609 1 97.94 268 LEU A C 1
ATOM 2197 O O . LEU A 1 268 ? 0.274 -24.078 -20.234 1 97.94 268 LEU A O 1
ATOM 2201 N N . LYS A 1 269 ? -0.976 -25.938 -20.078 1 98.12 269 LYS A N 1
ATOM 2202 C CA . LYS A 1 269 ? -0.896 -26.172 -21.516 1 98.12 269 LYS A CA 1
ATOM 2203 C C . LYS A 1 269 ? -1.689 -25.109 -22.281 1 98.12 269 LYS A C 1
ATOM 2205 O O . LYS A 1 269 ? -2.609 -24.5 -21.734 1 98.12 269 LYS A O 1
ATOM 2210 N N . SER A 1 270 ? -1.27 -24.844 -23.5 1 97.94 270 SER A N 1
ATOM 2211 C CA . SER A 1 270 ? -1.966 -23.891 -24.359 1 97.94 270 SER A CA 1
ATOM 2212 C C . SER A 1 270 ? -2.057 -24.406 -25.797 1 97.94 270 SER A C 1
ATOM 2214 O O . SER A 1 270 ? -1.271 -25.266 -26.203 1 97.94 270 SER A O 1
ATOM 2216 N N . THR A 1 271 ? -2.998 -23.953 -26.547 1 98.12 271 THR A N 1
ATOM 2217 C CA . THR A 1 271 ? -3.109 -24.234 -27.969 1 98.12 271 THR A CA 1
ATOM 2218 C C . THR A 1 271 ? -2.01 -23.516 -28.75 1 98.12 271 THR A C 1
ATOM 2220 O O . THR A 1 271 ? -1.238 -22.75 -28.172 1 98.12 271 THR A O 1
ATOM 2223 N N . THR A 1 272 ? -1.985 -23.781 -30.016 1 97.12 272 THR A N 1
ATOM 2224 C CA . THR A 1 272 ? -1.008 -23.141 -30.891 1 97.12 272 THR A CA 1
ATOM 2225 C C . THR A 1 272 ? -1.23 -21.625 -30.938 1 97.12 272 THR A C 1
ATOM 2227 O O . THR A 1 272 ? -0.292 -20.859 -31.172 1 97.12 272 THR A O 1
ATOM 2230 N N . ASP A 1 273 ? -2.48 -21.266 -30.656 1 97.06 273 ASP A N 1
ATOM 2231 C CA . ASP A 1 273 ? -2.818 -19.844 -30.656 1 97.06 273 ASP A CA 1
ATOM 2232 C C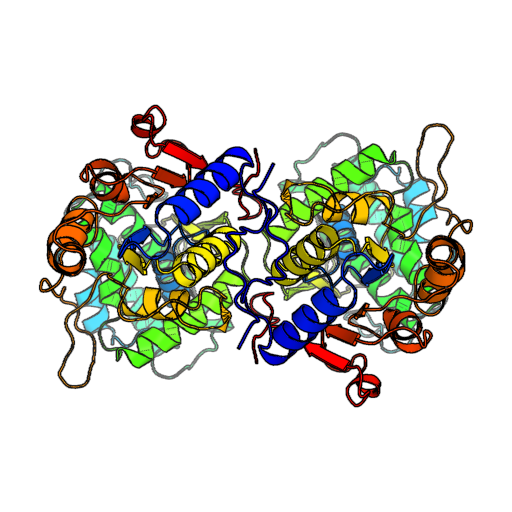 . ASP A 1 273 ? -2.684 -19.25 -29.266 1 97.06 273 ASP A C 1
ATOM 2234 O O . ASP A 1 273 ? -3.215 -18.172 -29 1 97.06 273 ASP A O 1
ATOM 2238 N N . ASN A 1 274 ? -2.086 -19.953 -28.328 1 97.19 274 ASN A N 1
ATOM 2239 C CA . ASN A 1 274 ? -1.729 -19.484 -26.984 1 97.19 274 ASN A CA 1
ATOM 2240 C C . ASN A 1 274 ? -2.959 -19.359 -26.094 1 97.19 274 ASN A C 1
ATOM 2242 O O . ASN A 1 274 ? -2.992 -18.516 -25.188 1 97.19 274 ASN A O 1
ATOM 2246 N N . ILE A 1 275 ? -3.977 -20.109 -26.438 1 98.62 275 ILE A N 1
ATOM 2247 C CA . ILE A 1 275 ? -5.152 -20.172 -25.578 1 98.62 275 ILE A CA 1
ATOM 2248 C C . ILE A 1 275 ? -4.934 -21.219 -24.484 1 98.62 275 ILE A C 1
ATOM 2250 O O . ILE A 1 275 ? -4.613 -22.375 -24.781 1 98.62 275 ILE A O 1
ATOM 2254 N N . LEU A 1 276 ? -5.098 -20.828 -23.25 1 98.62 276 LEU A N 1
ATOM 2255 C CA . LEU A 1 276 ? -4.84 -21.719 -22.125 1 98.62 276 LEU A CA 1
ATOM 2256 C C . LEU A 1 276 ? -5.883 -22.828 -22.047 1 98.62 276 LEU A C 1
ATOM 2258 O O . LEU A 1 276 ? -7.07 -22.578 -22.266 1 98.62 276 LEU A O 1
ATOM 2262 N N . LEU A 1 277 ? -5.387 -24.016 -21.75 1 98.25 277 LEU A N 1
ATOM 2263 C CA . LEU A 1 277 ? -6.223 -25.172 -21.484 1 98.25 277 LEU A CA 1
ATOM 2264 C C . LEU A 1 277 ? -6.246 -25.484 -19.984 1 98.25 277 LEU A C 1
ATOM 2266 O O . LEU A 1 277 ? -5.355 -25.062 -19.25 1 98.25 277 LEU A O 1
ATOM 2270 N N . ASP A 1 278 ? -7.289 -26.125 -19.516 1 97.88 278 ASP A N 1
ATOM 2271 C CA . ASP A 1 278 ? -7.355 -26.562 -18.125 1 97.88 278 ASP A CA 1
ATOM 2272 C C . ASP A 1 278 ? -6.559 -27.859 -17.922 1 97.88 278 ASP A C 1
ATOM 2274 O O . ASP A 1 278 ? -7.094 -28.844 -17.406 1 97.88 278 ASP A O 1
ATOM 2278 N N . GLU A 1 279 ? -5.312 -27.812 -18.266 1 97.5 279 GLU A N 1
ATOM 2279 C CA . GLU A 1 279 ? -4.332 -28.891 -18.156 1 97.5 279 GLU A CA 1
ATOM 2280 C C . GLU A 1 279 ? -2.953 -28.344 -17.797 1 97.5 279 GLU A C 1
ATOM 2282 O O . GLU A 1 279 ? -2.471 -27.406 -18.422 1 97.5 279 GLU A O 1
ATOM 2287 N N . TYR A 1 280 ? -2.395 -28.953 -16.766 1 96.81 280 TYR A N 1
ATOM 2288 C CA . TYR A 1 280 ? -1.071 -28.516 -16.328 1 96.81 280 TYR A CA 1
ATOM 2289 C C . TYR A 1 280 ? 0.001 -28.953 -17.312 1 96.81 280 TYR A C 1
ATOM 2291 O O . TYR A 1 280 ? -0.076 -30.047 -17.875 1 96.81 280 TYR A O 1
ATOM 2299 N N . ASN A 1 281 ? 1.002 -28.125 -17.594 1 97.06 281 ASN A N 1
ATOM 2300 C CA . ASN A 1 281 ? 2.17 -28.453 -18.406 1 97.06 281 ASN A CA 1
ATOM 2301 C C . ASN A 1 281 ? 3.311 -29 -17.562 1 97.06 281 ASN A C 1
ATOM 2303 O O . ASN A 1 281 ? 4.035 -28.234 -16.922 1 97.06 281 ASN A O 1
ATOM 2307 N N . TYR A 1 282 ? 3.578 -30.25 -17.594 1 93.5 282 TYR A N 1
ATOM 2308 C CA . TYR A 1 282 ? 4.539 -30.906 -16.719 1 93.5 282 TYR A CA 1
ATOM 2309 C C . TYR A 1 282 ? 5.945 -30.844 -17.281 1 93.5 282 TYR A C 1
ATOM 2311 O O . TYR A 1 282 ? 6.879 -31.422 -16.734 1 93.5 282 TYR A O 1
ATOM 2319 N N . ASP A 1 283 ? 6.082 -30.078 -18.406 1 91.5 283 ASP A N 1
ATOM 2320 C CA . ASP A 1 283 ? 7.434 -29.844 -18.906 1 91.5 283 ASP A CA 1
ATOM 2321 C C . ASP A 1 283 ? 8.266 -29.078 -17.875 1 91.5 283 ASP A C 1
ATOM 2323 O O . ASP A 1 283 ? 9.5 -29.141 -17.891 1 91.5 283 ASP A O 1
ATOM 2327 N N . ILE A 1 284 ? 7.621 -28.328 -17.094 1 87.56 284 ILE A N 1
ATOM 2328 C CA . ILE A 1 284 ? 8.25 -27.703 -15.945 1 87.56 284 ILE A CA 1
ATOM 2329 C C . ILE A 1 284 ? 7.773 -28.359 -14.664 1 87.56 284 ILE A C 1
ATOM 2331 O O . ILE A 1 284 ? 6.602 -28.734 -14.547 1 87.56 284 ILE A O 1
ATOM 2335 N N . PRO A 1 285 ? 8.75 -28.562 -13.742 1 91.75 285 PRO A N 1
ATOM 2336 C CA . PRO A 1 285 ? 8.312 -29.125 -12.461 1 91.75 285 PRO A CA 1
ATOM 2337 C C . PRO A 1 285 ? 7.219 -28.297 -11.797 1 91.75 285 PRO A C 1
ATOM 2339 O O . PRO A 1 285 ? 7.109 -27.094 -12.055 1 91.75 285 PRO A O 1
ATOM 2342 N N . PHE A 1 286 ? 6.383 -29.031 -11.031 1 94.25 286 PHE A N 1
ATOM 2343 C CA . PHE A 1 286 ? 5.445 -28.344 -10.156 1 94.25 286 PHE A CA 1
ATOM 2344 C C . PHE A 1 286 ? 6.188 -27.531 -9.102 1 94.25 286 PHE A C 1
ATOM 2346 O O . PHE A 1 286 ? 6.668 -28.094 -8.109 1 94.25 286 PHE A O 1
ATOM 2353 N N . THR A 1 287 ? 6.348 -26.203 -9.336 1 95.69 287 THR A N 1
ATOM 2354 C CA . THR A 1 287 ? 7.285 -25.359 -8.586 1 95.69 287 THR A CA 1
ATOM 2355 C C . THR A 1 287 ? 6.766 -25.094 -7.176 1 95.69 287 THR A C 1
ATOM 2357 O O . THR A 1 287 ? 6.711 -23.953 -6.734 1 95.69 287 THR A O 1
ATOM 2360 N N . GLN A 1 288 ? 6.426 -26.156 -6.484 1 94.56 288 GLN A N 1
ATOM 2361 C CA . GLN A 1 288 ? 6.113 -26.188 -5.059 1 94.56 288 GLN A CA 1
ATOM 2362 C C . GLN A 1 288 ? 6.938 -27.266 -4.348 1 94.56 288 GLN A C 1
ATOM 2364 O O . GLN A 1 288 ? 7.145 -28.344 -4.879 1 94.56 288 GLN A O 1
ATOM 2369 N N . ARG A 1 289 ? 7.434 -26.938 -3.156 1 95.5 289 ARG A N 1
ATOM 2370 C CA . ARG A 1 289 ? 8.242 -27.859 -2.361 1 95.5 289 ARG A CA 1
ATOM 2371 C C . ARG A 1 289 ? 9.391 -28.422 -3.184 1 95.5 289 ARG A C 1
ATOM 2373 O O . ARG A 1 289 ? 10.195 -27.656 -3.734 1 95.5 289 ARG A O 1
ATOM 2380 N N . GLU A 1 290 ? 9.438 -29.719 -3.344 1 96.94 290 GLU A N 1
ATOM 2381 C CA . GLU A 1 290 ? 10.562 -30.344 -4.027 1 96.94 290 GLU A CA 1
ATOM 2382 C C . GLU A 1 290 ? 10.648 -29.906 -5.484 1 96.94 290 GLU A C 1
ATOM 2384 O O . GLU A 1 290 ? 11.727 -29.891 -6.07 1 96.94 290 GLU A O 1
ATOM 2389 N N . GLY A 1 291 ? 9.547 -29.453 -6 1 97.12 291 GLY A N 1
ATOM 2390 C CA . GLY A 1 291 ? 9.555 -28.969 -7.371 1 97.12 291 GLY A CA 1
ATOM 2391 C C . GLY A 1 291 ? 10.398 -27.734 -7.566 1 97.12 291 GLY A C 1
ATOM 2392 O O . GLY A 1 291 ? 10.953 -27.516 -8.648 1 97.12 291 GLY A O 1
ATOM 2393 N N . LYS A 1 292 ? 10.57 -26.969 -6.559 1 98.06 292 LYS A N 1
ATOM 2394 C CA . LYS A 1 292 ? 11.414 -25.766 -6.652 1 98.06 292 LYS A CA 1
ATOM 2395 C C . LYS A 1 292 ? 12.891 -26.141 -6.73 1 98.06 292 LYS A C 1
ATOM 2397 O O . LYS A 1 292 ? 13.625 -25.609 -7.562 1 98.06 292 LYS A O 1
ATOM 2402 N N . SER A 1 293 ? 13.32 -27.062 -5.902 1 98.38 293 SER A N 1
ATOM 2403 C CA . SER A 1 293 ? 14.711 -27.516 -5.977 1 98.38 293 SER A CA 1
ATOM 2404 C C . SER A 1 293 ? 14.984 -28.25 -7.277 1 98.38 293 SER A C 1
ATOM 2406 O O . SER A 1 293 ? 16.078 -28.141 -7.844 1 98.38 293 SER A O 1
ATOM 2408 N N . GLU A 1 294 ? 13.977 -29 -7.715 1 98.25 294 GLU A N 1
ATOM 2409 C CA . GLU A 1 294 ? 14.117 -29.688 -8.992 1 98.25 294 GLU A CA 1
ATOM 2410 C C . GLU A 1 294 ? 14.297 -28.703 -10.141 1 98.25 294 GLU A C 1
ATOM 2412 O O . GLU A 1 294 ? 15.094 -28.938 -11.047 1 98.25 294 GLU A O 1
ATOM 2417 N N . THR A 1 295 ? 13.586 -27.625 -10.086 1 98.38 295 THR A N 1
ATOM 2418 C CA . THR A 1 295 ? 13.703 -26.578 -11.094 1 98.38 295 THR A CA 1
ATOM 2419 C C . THR A 1 295 ? 15.109 -26 -11.109 1 98.38 295 THR A C 1
ATOM 2421 O O . THR A 1 295 ? 15.703 -25.812 -12.18 1 98.38 295 THR A O 1
ATOM 2424 N N . ILE A 1 296 ? 15.664 -25.734 -9.938 1 98.69 296 ILE A N 1
ATOM 2425 C CA . ILE A 1 296 ? 17.031 -25.219 -9.836 1 98.69 296 ILE A CA 1
ATOM 2426 C C . ILE A 1 296 ? 18 -26.219 -10.453 1 98.69 296 ILE A C 1
ATOM 2428 O O . ILE A 1 296 ? 18.844 -25.859 -11.281 1 98.69 296 ILE A O 1
ATOM 2432 N N . ASN A 1 297 ? 17.875 -27.516 -10.156 1 98.31 297 ASN A N 1
ATOM 2433 C CA . ASN A 1 297 ? 18.781 -28.562 -10.617 1 98.31 297 ASN A CA 1
ATOM 2434 C C . ASN A 1 297 ? 18.719 -28.75 -12.125 1 98.31 297 ASN A C 1
ATOM 2436 O O . ASN A 1 297 ? 19.75 -28.922 -12.781 1 98.31 297 ASN A O 1
ATOM 2440 N N . ARG A 1 298 ? 17.547 -28.609 -12.648 1 97.62 298 ARG A N 1
ATOM 2441 C CA . ARG A 1 298 ? 17.344 -28.969 -14.047 1 97.62 298 ARG A CA 1
ATOM 2442 C C . ARG A 1 298 ? 17.641 -27.781 -14.961 1 97.62 298 ARG A C 1
ATOM 2444 O O . A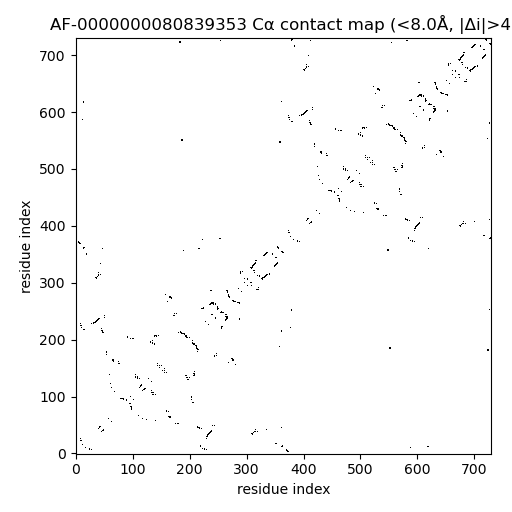RG A 1 298 ? 18.188 -27.953 -16.047 1 97.62 298 ARG A O 1
ATOM 2451 N N . PHE A 1 299 ? 17.266 -26.578 -14.516 1 97.88 299 PHE A N 1
ATOM 2452 C CA . PHE A 1 299 ? 17.219 -25.516 -15.508 1 97.88 299 PHE A CA 1
ATOM 2453 C C . PHE A 1 299 ? 18.203 -24.406 -15.172 1 97.88 299 PHE A C 1
ATOM 2455 O O . PHE A 1 299 ? 18.578 -23.609 -16.031 1 97.88 299 PHE A O 1
ATOM 2462 N N . ILE A 1 300 ? 18.688 -24.375 -13.914 1 98.5 300 ILE A N 1
ATOM 2463 C CA . ILE A 1 300 ? 19.484 -23.219 -13.531 1 98.5 300 ILE A CA 1
ATOM 2464 C C . ILE A 1 300 ? 20.922 -23.656 -13.25 1 98.5 300 ILE A C 1
ATOM 2466 O O . ILE A 1 300 ? 21.859 -23.188 -13.891 1 98.5 300 ILE A O 1
ATOM 2470 N N . ARG A 1 301 ? 21.109 -24.672 -12.484 1 97.81 301 ARG A N 1
ATOM 2471 C CA . ARG A 1 301 ? 22.406 -25.125 -12 1 97.81 301 ARG A CA 1
ATOM 2472 C C . ARG A 1 301 ? 23.344 -25.438 -13.156 1 97.81 301 ARG A C 1
ATOM 2474 O O . ARG A 1 301 ? 24.531 -25.125 -13.102 1 97.81 301 ARG A O 1
ATOM 2481 N N . PRO A 1 302 ? 22.844 -26.016 -14.258 1 98.06 302 PRO A N 1
ATOM 2482 C CA . PRO A 1 302 ? 23.734 -26.328 -15.375 1 98.06 302 PRO A CA 1
ATOM 2483 C C . PRO A 1 302 ? 24.375 -25.094 -16 1 98.06 302 PRO A C 1
ATOM 2485 O O . PRO A 1 302 ? 25.453 -25.172 -16.594 1 98.06 302 PRO A O 1
ATOM 2488 N N . LYS A 1 303 ? 23.719 -23.969 -15.805 1 98.06 303 LYS A N 1
ATOM 2489 C CA . LYS A 1 303 ? 24.219 -22.734 -16.391 1 98.06 303 LYS A CA 1
ATOM 2490 C C . LYS A 1 303 ? 25.375 -22.156 -15.555 1 98.06 303 LYS A C 1
ATOM 2492 O O . LYS A 1 303 ? 26.062 -21.234 -15.992 1 98.06 303 LYS A O 1
ATOM 2497 N N . TYR A 1 304 ? 25.594 -22.75 -14.406 1 98.19 304 TYR A N 1
ATOM 2498 C CA . TYR A 1 304 ? 26.578 -22.219 -13.477 1 98.19 304 TYR A CA 1
ATOM 2499 C C . TYR A 1 304 ? 27.578 -23.297 -13.062 1 98.19 304 TYR A C 1
ATOM 2501 O O . TYR A 1 304 ? 28 -23.344 -11.898 1 98.19 304 TYR A O 1
ATOM 2509 N N . ASN A 1 305 ? 27.922 -24.188 -13.93 1 97.12 305 ASN A N 1
ATOM 2510 C CA . ASN A 1 305 ? 28.891 -25.25 -13.766 1 97.12 305 ASN A CA 1
ATOM 2511 C C . ASN A 1 305 ? 28.484 -26.203 -12.633 1 97.12 305 ASN A C 1
ATOM 2513 O O . ASN A 1 305 ? 29.344 -26.672 -11.875 1 97.12 305 ASN A O 1
ATOM 2517 N N . GLY A 1 306 ? 27.234 -26.297 -12.422 1 97.56 306 GLY A N 1
ATOM 2518 C CA . GLY A 1 306 ? 26.719 -27.25 -11.453 1 97.56 306 GLY A CA 1
ATOM 2519 C C . GLY A 1 306 ? 26.641 -26.688 -10.047 1 97.56 306 GLY A C 1
ATOM 2520 O O . GLY A 1 306 ? 26.203 -27.391 -9.125 1 97.56 306 GLY A O 1
ATOM 2521 N N . ARG A 1 307 ? 26.953 -25.438 -9.875 1 97.94 307 ARG A N 1
ATOM 2522 C CA . ARG A 1 307 ? 26.906 -24.812 -8.555 1 97.94 307 ARG A CA 1
ATOM 2523 C C . ARG A 1 307 ? 25.484 -24.406 -8.188 1 97.94 307 ARG A C 1
ATOM 2525 O O . ARG A 1 307 ? 24.719 -24 -9.047 1 97.94 307 ARG A O 1
ATOM 2532 N N . GLY A 1 308 ? 25.219 -24.5 -6.863 1 98.5 308 GLY A N 1
ATOM 2533 C CA . GLY A 1 308 ? 23.938 -24.047 -6.352 1 98.5 308 GLY A CA 1
ATOM 2534 C C . GLY A 1 308 ? 23.891 -22.547 -6.113 1 98.5 308 GLY A C 1
ATOM 2535 O O . GLY A 1 308 ? 24.891 -21.859 -6.305 1 98.5 308 GLY A O 1
ATOM 2536 N N . PRO A 1 309 ? 22.734 -22.078 -5.754 1 98.88 309 PRO A N 1
ATOM 2537 C CA . PRO A 1 309 ? 22.594 -20.656 -5.473 1 98.88 309 PRO A CA 1
ATOM 2538 C C . PRO A 1 309 ? 23.375 -20.219 -4.234 1 98.88 309 PRO A C 1
ATOM 2540 O O . PRO A 1 309 ? 23.469 -20.969 -3.27 1 98.88 309 PRO A O 1
ATOM 2543 N N . ILE A 1 310 ? 23.844 -19 -4.215 1 98.88 310 ILE A N 1
ATOM 2544 C CA . ILE A 1 310 ? 24.594 -18.484 -3.074 1 98.88 310 ILE A CA 1
ATOM 2545 C C . ILE A 1 310 ? 23.641 -17.891 -2.043 1 98.88 310 ILE A C 1
ATOM 2547 O O . ILE A 1 310 ? 24 -17.703 -0.88 1 98.88 310 ILE A O 1
ATOM 2551 N N . LEU A 1 311 ? 22.453 -17.531 -2.439 1 98.94 311 LEU A N 1
ATOM 2552 C CA . LEU A 1 311 ? 21.375 -16.922 -1.653 1 98.94 311 LEU A CA 1
ATOM 2553 C C . LEU A 1 311 ? 20.016 -17.438 -2.09 1 98.94 311 LEU A C 1
ATOM 2555 O O . LEU A 1 311 ? 19.719 -17.5 -3.285 1 98.94 311 LEU A O 1
ATOM 2559 N N . VAL A 1 312 ? 19.219 -17.922 -1.179 1 98.94 312 VAL A N 1
ATOM 2560 C CA . VAL A 1 312 ? 17.844 -18.344 -1.43 1 98.94 312 VAL A CA 1
ATOM 2561 C C . VAL A 1 312 ? 16.906 -17.672 -0.429 1 98.94 312 VAL A C 1
ATOM 2563 O O . VAL A 1 312 ? 17.219 -17.578 0.759 1 98.94 312 VAL A O 1
ATOM 2566 N N . ALA A 1 313 ? 15.797 -17.109 -0.9 1 98.88 313 ALA A N 1
ATOM 2567 C CA . ALA A 1 313 ? 14.828 -16.469 -0.019 1 98.88 313 ALA A CA 1
ATOM 2568 C C . ALA A 1 313 ? 13.453 -17.125 -0.142 1 98.88 313 ALA A C 1
ATOM 2570 O O . ALA A 1 313 ? 13.023 -17.484 -1.241 1 98.88 313 ALA A O 1
ATOM 2571 N N . GLY A 1 314 ? 12.758 -17.312 0.942 1 98.75 314 GLY A N 1
ATOM 2572 C CA . GLY A 1 314 ? 11.422 -17.875 1.017 1 98.75 314 GLY A CA 1
ATOM 2573 C C . GLY A 1 314 ? 10.695 -17.516 2.295 1 98.75 314 GLY A C 1
ATOM 2574 O O . GLY A 1 314 ? 11.266 -16.891 3.191 1 98.75 314 GLY A O 1
ATOM 2575 N N . ASP A 1 315 ? 9.367 -17.906 2.404 1 98.19 315 ASP A N 1
ATOM 2576 C CA . ASP A 1 315 ? 8.594 -17.469 3.561 1 98.19 315 ASP A CA 1
ATOM 2577 C C . ASP A 1 315 ? 7.801 -18.625 4.164 1 98.19 315 ASP A C 1
ATOM 2579 O O . ASP A 1 315 ? 7.297 -18.531 5.285 1 98.19 315 ASP A O 1
ATOM 2583 N N . ALA A 1 316 ? 7.734 -19.734 3.406 1 96.88 316 ALA A N 1
ATOM 2584 C CA . ALA A 1 316 ? 6.84 -20.797 3.885 1 96.88 316 ALA A CA 1
ATOM 2585 C C . ALA A 1 316 ? 7.406 -22.172 3.584 1 96.88 316 ALA A C 1
ATOM 2587 O O . ALA A 1 316 ? 8.484 -22.297 2.988 1 96.88 316 ALA A O 1
ATOM 2588 N N . VAL A 1 317 ? 6.688 -23.172 3.982 1 95.06 317 VAL A N 1
ATOM 2589 C CA . VAL A 1 317 ? 7.109 -24.562 3.9 1 95.06 317 VAL A CA 1
ATOM 2590 C C . VAL A 1 317 ? 7.309 -24.953 2.438 1 95.06 317 VAL A C 1
ATOM 2592 O O . VAL A 1 317 ? 8.203 -25.75 2.117 1 95.06 317 VAL A O 1
ATOM 2595 N N . GLY A 1 318 ? 6.586 -24.312 1.61 1 95.81 318 GLY A N 1
ATOM 2596 C CA . GLY A 1 318 ? 6.742 -24.594 0.191 1 95.81 318 GLY A CA 1
ATOM 2597 C C . GLY A 1 318 ? 8.117 -24.234 -0.335 1 95.81 318 GLY A C 1
ATOM 2598 O O . GLY A 1 318 ? 8.516 -24.688 -1.409 1 95.81 318 GLY A O 1
ATOM 2599 N N . ASP A 1 319 ? 8.906 -23.453 0.399 1 98 319 ASP A N 1
ATOM 2600 C CA . ASP A 1 319 ? 10.219 -22.984 -0.022 1 98 319 ASP A CA 1
ATOM 2601 C C . ASP A 1 319 ? 11.336 -23.766 0.658 1 98 319 ASP A C 1
ATOM 2603 O O . ASP A 1 319 ? 12.508 -23.594 0.335 1 98 319 ASP A O 1
ATOM 2607 N N . GLU A 1 320 ? 10.992 -24.656 1.558 1 97.69 320 GLU A N 1
ATOM 2608 C CA . GLU A 1 320 ? 11.992 -25.297 2.404 1 97.69 320 GLU A CA 1
ATOM 2609 C C . GLU A 1 320 ? 13.008 -26.078 1.571 1 97.69 320 GLU A C 1
ATOM 2611 O O . GLU A 1 320 ? 14.211 -26.031 1.84 1 97.69 320 GLU A O 1
ATOM 2616 N N . SER A 1 321 ? 12.516 -26.812 0.602 1 97.88 321 SER A N 1
ATOM 2617 C CA . SER A 1 321 ? 13.391 -27.625 -0.223 1 97.88 321 SER A CA 1
ATOM 2618 C C . SER A 1 321 ? 14.461 -26.781 -0.912 1 97.88 321 SER A C 1
ATOM 2620 O O . SER A 1 321 ? 15.641 -27.125 -0.869 1 97.88 321 SER A O 1
ATOM 2622 N N . MET A 1 322 ? 14.117 -25.625 -1.511 1 97.94 322 MET A N 1
ATOM 2623 C CA . MET A 1 322 ? 15.109 -24.828 -2.225 1 97.94 322 MET A CA 1
ATOM 2624 C C . MET A 1 322 ? 15.992 -24.047 -1.249 1 97.94 322 MET A C 1
ATOM 2626 O O . MET A 1 322 ? 17.125 -23.703 -1.576 1 97.94 322 MET A O 1
ATOM 2630 N N . LEU A 1 323 ? 15.477 -23.859 -0.058 1 98.31 323 LEU A N 1
ATOM 2631 C CA . LEU A 1 323 ? 16.25 -23.172 0.967 1 98.31 323 LEU A CA 1
ATOM 2632 C C . LEU A 1 323 ? 17.359 -24.078 1.503 1 98.31 323 LEU A C 1
ATOM 2634 O O . LEU A 1 323 ? 18.469 -23.609 1.764 1 98.31 323 LEU A O 1
ATOM 2638 N N . THR A 1 324 ? 17.188 -25.391 1.531 1 97 324 THR A N 1
ATOM 2639 C CA . THR A 1 324 ? 18.047 -26.203 2.381 1 97 324 THR A CA 1
ATOM 2640 C C . THR A 1 324 ? 18.859 -27.188 1.543 1 97 324 THR A C 1
ATOM 2642 O O . THR A 1 324 ? 19.859 -27.734 2.004 1 97 324 THR A O 1
ATOM 2645 N N . LYS A 1 325 ? 18.578 -27.438 0.355 1 97.31 325 LYS A N 1
ATOM 2646 C CA . LYS A 1 325 ? 19.078 -28.609 -0.363 1 97.31 325 LYS A CA 1
ATOM 2647 C C . LYS A 1 325 ? 20.438 -28.312 -1.005 1 97.31 325 LYS A C 1
ATOM 2649 O O . LYS A 1 325 ? 21.109 -29.219 -1.474 1 97.31 325 LYS A O 1
ATOM 2654 N N . PHE A 1 326 ? 20.859 -27.109 -1.003 1 97.88 326 PHE A N 1
ATOM 2655 C CA . PHE A 1 326 ? 22.062 -26.766 -1.75 1 97.88 326 PHE A CA 1
ATOM 2656 C C . PHE A 1 326 ? 23.188 -26.359 -0.808 1 97.88 326 PHE A C 1
ATOM 2658 O O . PHE A 1 326 ? 23.062 -25.375 -0.062 1 97.88 326 PHE A O 1
ATOM 2665 N N . GLU A 1 327 ? 24.312 -27 -0.937 1 96.25 327 GLU A N 1
ATOM 2666 C CA . GLU A 1 327 ? 25.469 -26.781 -0.066 1 96.25 327 GLU A CA 1
ATOM 2667 C C . GLU A 1 327 ? 26.125 -25.438 -0.36 1 96.25 327 GLU A C 1
ATOM 2669 O O . GLU A 1 327 ? 26.719 -24.828 0.531 1 96.25 327 GLU A O 1
ATOM 2674 N N . ASP A 1 328 ? 25.969 -24.969 -1.558 1 97.5 328 ASP A N 1
ATOM 2675 C CA . ASP A 1 328 ? 26.641 -23.734 -1.993 1 97.5 328 ASP A CA 1
ATOM 2676 C C . ASP A 1 328 ? 25.953 -22.5 -1.409 1 97.5 328 ASP A C 1
ATOM 2678 O O . ASP A 1 328 ? 26.5 -21.406 -1.445 1 97.5 328 ASP A O 1
ATOM 2682 N N . THR A 1 329 ? 24.734 -22.703 -0.892 1 98.56 329 THR A N 1
ATOM 2683 C CA . THR A 1 329 ? 23.984 -21.562 -0.374 1 98.56 329 THR A CA 1
ATOM 2684 C C . THR A 1 329 ? 24.594 -21.062 0.933 1 98.56 329 THR A C 1
ATOM 2686 O O . THR A 1 329 ? 24.656 -21.797 1.917 1 98.56 329 THR A O 1
ATOM 2689 N N . GLU A 1 330 ? 24.953 -19.844 0.924 1 98.5 330 GLU A N 1
ATOM 2690 C CA . GLU A 1 330 ? 25.609 -19.266 2.098 1 98.5 330 GLU A CA 1
ATOM 2691 C C . GLU A 1 330 ? 24.609 -18.5 2.957 1 98.5 330 GLU A C 1
ATOM 2693 O O . GLU A 1 330 ? 24.812 -18.344 4.16 1 98.5 330 GLU A O 1
ATOM 2698 N N . VAL A 1 331 ? 23.516 -17.969 2.324 1 98.75 331 VAL A N 1
ATOM 2699 C CA . VAL A 1 331 ? 22.531 -17.188 3.055 1 98.75 331 VAL A CA 1
ATOM 2700 C C . VAL A 1 331 ? 21.125 -17.703 2.738 1 98.75 331 VAL A C 1
ATOM 2702 O O . VAL A 1 331 ? 20.781 -17.906 1.57 1 98.75 331 VAL A O 1
ATOM 2705 N N . LEU A 1 332 ? 20.391 -18.062 3.746 1 98.75 332 LEU A N 1
ATOM 2706 C CA . LEU A 1 332 ? 18.953 -18.281 3.693 1 98.75 332 LEU A CA 1
ATOM 2707 C C . LEU A 1 332 ? 18.188 -17.062 4.199 1 98.75 332 LEU A C 1
ATOM 2709 O O . LEU A 1 332 ? 18.188 -16.766 5.398 1 98.75 332 LEU A O 1
ATOM 2713 N N . LEU A 1 333 ? 17.609 -16.297 3.299 1 98.81 333 LEU A N 1
ATOM 2714 C CA . LEU A 1 333 ? 16.797 -15.148 3.701 1 98.81 333 LEU A CA 1
ATOM 2715 C C . LEU A 1 333 ? 15.359 -15.57 3.965 1 98.81 333 LEU A C 1
ATOM 2717 O O . LEU A 1 333 ? 14.609 -15.836 3.027 1 98.81 333 LEU A O 1
ATOM 2721 N N . ILE A 1 334 ? 14.977 -15.633 5.234 1 98.62 334 ILE A N 1
ATOM 2722 C CA . ILE A 1 334 ? 13.664 -16.094 5.656 1 98.62 334 ILE A CA 1
ATOM 2723 C C . ILE A 1 334 ? 12.75 -14.906 5.914 1 98.62 334 ILE A C 1
ATOM 2725 O O . ILE A 1 334 ? 12.938 -14.164 6.883 1 98.62 334 ILE A O 1
ATOM 2729 N N . MET A 1 335 ? 11.797 -14.688 5.02 1 98.19 335 MET A N 1
ATOM 2730 C CA . MET A 1 335 ? 10.742 -13.711 5.266 1 98.19 335 MET A CA 1
ATOM 2731 C C . MET A 1 335 ? 9.703 -14.266 6.238 1 98.19 335 MET A C 1
ATOM 2733 O O . MET A 1 335 ? 8.742 -14.914 5.828 1 98.19 335 MET A O 1
ATOM 2737 N N . LYS A 1 336 ? 9.836 -13.984 7.473 1 96.81 336 LYS A N 1
ATOM 2738 C CA . LYS A 1 336 ? 9.273 -14.766 8.562 1 96.81 336 LYS A CA 1
ATOM 2739 C C . LYS A 1 336 ? 7.773 -14.516 8.703 1 96.81 336 LYS A C 1
ATOM 2741 O O . LYS A 1 336 ? 7.332 -13.367 8.719 1 96.81 336 LYS A O 1
ATOM 2746 N N . ARG A 1 337 ? 7.07 -15.578 8.781 1 95 337 ARG A N 1
ATOM 2747 C CA . ARG A 1 337 ? 5.648 -15.625 9.109 1 95 337 ARG A CA 1
ATOM 2748 C C . ARG A 1 337 ? 5.398 -16.516 10.32 1 95 337 ARG A C 1
ATOM 2750 O O . ARG A 1 337 ? 6.152 -17.453 10.578 1 95 337 ARG A O 1
ATOM 2757 N N . GLU A 1 338 ? 4.402 -16.203 11.008 1 91.81 338 GLU A N 1
ATOM 2758 C CA . GLU A 1 338 ? 4.086 -16.969 12.203 1 91.81 338 GLU A CA 1
ATOM 2759 C C . GLU A 1 338 ? 3.854 -18.438 11.859 1 91.81 338 GLU A C 1
ATOM 2761 O O . GLU A 1 338 ? 3.066 -18.766 10.969 1 91.81 338 GLU A O 1
ATOM 2766 N N . GLY A 1 339 ? 4.629 -19.234 12.508 1 93.69 339 GLY A N 1
ATOM 2767 C CA . GLY A 1 339 ? 4.457 -20.672 12.391 1 93.69 339 GLY A CA 1
ATOM 2768 C C . GLY A 1 339 ? 5.113 -21.25 11.148 1 93.69 339 GLY A C 1
ATOM 2769 O O . GLY A 1 339 ? 5.074 -22.453 10.922 1 93.69 339 GLY A O 1
ATOM 2770 N N . LYS A 1 340 ? 5.727 -20.469 10.359 1 94.88 340 LYS A N 1
ATOM 2771 C CA . LYS A 1 340 ? 6.305 -20.938 9.102 1 94.88 340 LYS A CA 1
ATOM 2772 C C . LYS A 1 340 ? 7.828 -20.953 9.172 1 94.88 340 LYS A C 1
ATOM 2774 O O . LYS A 1 340 ? 8.453 -19.984 9.594 1 94.88 340 LYS A O 1
ATOM 2779 N N . LEU A 1 341 ? 8.43 -22.047 8.734 1 97 341 LEU A N 1
ATOM 2780 C CA . LEU A 1 341 ? 9.867 -22.25 8.609 1 97 341 LEU A CA 1
ATOM 2781 C C . LEU A 1 341 ? 10.562 -22.078 9.953 1 97 341 LEU A C 1
ATOM 2783 O O . LEU A 1 341 ? 11.688 -21.578 10.016 1 97 341 LEU A O 1
ATOM 2787 N N . ASP A 1 342 ? 9.914 -22.391 11.055 1 96.44 342 ASP A N 1
AT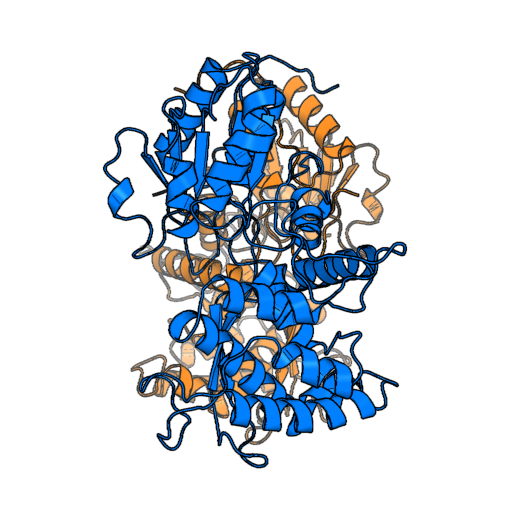OM 2788 C CA . ASP A 1 342 ? 10.469 -22.266 12.398 1 96.44 342 ASP A CA 1
ATOM 2789 C C . ASP A 1 342 ? 11.703 -23.156 12.562 1 96.44 342 ASP A C 1
ATOM 2791 O O . ASP A 1 342 ? 12.625 -22.828 13.312 1 96.44 342 ASP A O 1
ATOM 2795 N N . ASN A 1 343 ? 11.758 -24.219 11.836 1 95.44 343 ASN A N 1
ATOM 2796 C CA . ASN A 1 343 ? 12.844 -25.172 11.914 1 95.44 343 ASN A CA 1
ATOM 2797 C C . ASN A 1 343 ? 14.141 -24.609 11.328 1 95.44 343 ASN A C 1
ATOM 2799 O O . ASN A 1 343 ? 15.227 -25.141 11.578 1 95.44 343 ASN A O 1
ATOM 2803 N N . LEU A 1 344 ? 14.039 -23.5 10.539 1 96.44 344 LEU A N 1
ATOM 2804 C CA . LEU A 1 344 ? 15.211 -22.969 9.852 1 96.44 344 LEU A CA 1
ATOM 2805 C C . LEU A 1 344 ? 15.781 -21.766 10.586 1 96.44 344 LEU A C 1
ATOM 2807 O O . LEU A 1 344 ? 16.859 -21.266 10.242 1 96.44 344 LEU A O 1
ATOM 2811 N N . VAL A 1 345 ? 15.117 -21.312 11.617 1 93.69 345 VAL A N 1
ATOM 2812 C CA . VAL A 1 345 ? 15.477 -20.062 12.273 1 93.69 345 VAL A CA 1
ATOM 2813 C C . VAL A 1 345 ? 16.844 -20.203 12.938 1 93.69 345 VAL A C 1
ATOM 2815 O O . VAL A 1 345 ? 17.594 -19.234 13.039 1 93.69 345 VAL A O 1
ATOM 2818 N N . ASP A 1 346 ? 17.234 -21.469 13.266 1 94.06 346 ASP A N 1
ATOM 2819 C CA . ASP A 1 346 ? 18.484 -21.688 13.977 1 94.06 346 ASP A CA 1
ATOM 2820 C C . ASP A 1 346 ? 19.609 -22.094 13.023 1 94.06 346 ASP A C 1
ATOM 2822 O O . ASP A 1 346 ? 20.734 -22.344 13.445 1 94.06 346 ASP A O 1
ATOM 2826 N N . ASP A 1 347 ? 19.266 -22.234 11.742 1 96.25 347 ASP A N 1
ATOM 2827 C CA . ASP A 1 347 ? 20.328 -22.484 10.758 1 96.25 347 ASP A CA 1
ATOM 2828 C C . ASP A 1 347 ? 21.344 -21.344 10.758 1 96.25 347 ASP A C 1
ATOM 2830 O O . ASP A 1 347 ? 20.969 -20.172 10.734 1 96.25 347 ASP A O 1
ATOM 2834 N N . LYS A 1 348 ? 22.609 -21.672 10.766 1 96.44 348 LYS A N 1
ATOM 2835 C CA . LYS A 1 348 ? 23.672 -20.688 10.859 1 96.44 348 LYS A CA 1
ATOM 2836 C C . LYS A 1 348 ? 23.672 -19.766 9.648 1 96.44 348 LYS A C 1
ATOM 2838 O O . LYS A 1 348 ? 24.219 -18.656 9.703 1 96.44 348 LYS A O 1
ATOM 2843 N N . ARG A 1 349 ? 23.062 -20.172 8.57 1 97.75 349 ARG A N 1
ATOM 2844 C CA . ARG A 1 349 ? 23.016 -19.406 7.332 1 97.75 349 ARG A CA 1
ATOM 2845 C C . ARG A 1 349 ? 21.812 -18.469 7.324 1 97.75 349 ARG A C 1
ATOM 2847 O O . ARG A 1 349 ? 21.688 -17.609 6.449 1 97.75 349 ARG A O 1
ATOM 2854 N N . ALA A 1 350 ? 20.906 -18.516 8.297 1 98.5 350 ALA A N 1
ATOM 2855 C CA . ALA A 1 350 ? 19.578 -17.891 8.219 1 98.5 350 ALA A CA 1
ATOM 2856 C C . ALA A 1 350 ? 19.656 -16.422 8.602 1 98.5 350 ALA A C 1
ATOM 2858 O O . ALA A 1 350 ? 20.234 -16.062 9.633 1 98.5 350 ALA A O 1
ATOM 2859 N N . LEU A 1 351 ? 19.141 -15.562 7.734 1 98.5 351 LEU A N 1
ATOM 2860 C CA . LEU A 1 351 ? 18.766 -14.188 8.047 1 98.5 351 LEU A CA 1
ATOM 2861 C C . LEU A 1 351 ? 17.25 -14.07 8.219 1 98.5 351 LEU A C 1
ATOM 2863 O O . LEU A 1 351 ? 16.5 -14.312 7.273 1 98.5 351 LEU A O 1
ATOM 2867 N N . ILE A 1 352 ? 16.828 -13.734 9.43 1 98.31 352 ILE A N 1
ATOM 2868 C CA . ILE A 1 352 ? 15.398 -13.641 9.719 1 98.31 352 ILE A CA 1
ATOM 2869 C C . ILE A 1 352 ? 14.922 -12.211 9.5 1 98.31 352 ILE A C 1
ATOM 2871 O O . ILE A 1 352 ? 15.438 -11.273 10.125 1 98.31 352 ILE A O 1
ATOM 2875 N N . GLN A 1 353 ? 14.039 -11.953 8.594 1 98.56 353 GLN A N 1
ATOM 2876 C CA . GLN A 1 353 ? 13.422 -10.656 8.32 1 98.56 353 GLN A CA 1
ATOM 2877 C C . GLN A 1 353 ? 11.93 -10.688 8.617 1 98.56 353 GLN A C 1
ATOM 2879 O O . GLN A 1 353 ? 11.188 -11.477 8.039 1 98.56 353 GLN A O 1
ATOM 2884 N N . TYR A 1 354 ? 11.469 -9.82 9.516 1 97.69 354 TYR A N 1
ATOM 2885 C CA . TYR A 1 354 ? 10.062 -9.766 9.898 1 97.69 354 TYR A CA 1
ATOM 2886 C C . TYR A 1 354 ? 9.305 -8.742 9.055 1 97.69 354 TYR A C 1
ATOM 2888 O O . TYR A 1 354 ? 9.914 -7.945 8.344 1 97.69 354 TYR A O 1
ATOM 2896 N N . ARG A 1 355 ? 8.008 -8.852 9.141 1 96.12 355 ARG A N 1
ATOM 2897 C CA . ARG A 1 355 ? 7.125 -7.949 8.406 1 96.12 355 ARG A CA 1
ATOM 2898 C C . ARG A 1 355 ? 6.016 -7.414 9.312 1 96.12 355 ARG A C 1
ATOM 2900 O O . ARG A 1 355 ? 5.715 -8.008 10.352 1 96.12 355 ARG A O 1
ATOM 2907 N N . ASN A 1 356 ? 5.484 -6.285 8.969 1 96.81 356 ASN A N 1
ATOM 2908 C CA . ASN A 1 356 ? 4.32 -5.703 9.625 1 96.81 356 ASN A CA 1
ATOM 2909 C C . ASN A 1 356 ? 3.039 -5.98 8.844 1 96.81 356 ASN A C 1
ATOM 2911 O O . ASN A 1 356 ? 2.824 -5.414 7.773 1 96.81 356 ASN A O 1
ATOM 2915 N N . LEU A 1 357 ? 2.17 -6.781 9.375 1 94.44 357 LEU A N 1
ATOM 2916 C CA . LEU A 1 357 ? 0.984 -7.246 8.664 1 94.44 357 LEU A CA 1
ATOM 2917 C C . LEU A 1 357 ? -0.04 -6.125 8.531 1 94.44 357 LEU A C 1
ATOM 2919 O O . LEU A 1 357 ? -0.942 -6.199 7.691 1 94.44 357 LEU A O 1
ATOM 2923 N N . LYS A 1 358 ? 0.112 -5.113 9.383 1 96 358 LYS A N 1
ATOM 2924 C CA . LYS A 1 358 ? -0.824 -3.992 9.336 1 96 358 LYS A CA 1
ATOM 2925 C C . LYS A 1 358 ? -0.5 -3.055 8.18 1 96 358 LYS A C 1
ATOM 2927 O O . LYS A 1 358 ? -1.405 -2.545 7.512 1 96 358 LYS A O 1
ATOM 2932 N N . THR A 1 359 ? 0.79 -2.859 7.91 1 98 359 THR A N 1
ATOM 2933 C CA . THR A 1 359 ? 1.204 -1.882 6.91 1 98 359 THR A CA 1
ATOM 2934 C C . THR A 1 359 ? 1.622 -2.574 5.617 1 98 359 THR A C 1
ATOM 2936 O O . THR A 1 359 ? 1.684 -1.943 4.559 1 98 359 THR A O 1
ATOM 2939 N N . GLY A 1 360 ? 1.966 -3.83 5.695 1 97.44 360 GLY A N 1
ATOM 2940 C CA . GLY A 1 360 ? 2.516 -4.547 4.559 1 97.44 360 GLY A CA 1
ATOM 2941 C C . GLY A 1 360 ? 3.994 -4.281 4.34 1 97.44 360 GLY A C 1
ATOM 2942 O O . GLY A 1 360 ? 4.594 -4.809 3.4 1 97.44 360 GLY A O 1
ATOM 2943 N N . LEU A 1 361 ? 4.672 -3.502 5.227 1 98.31 361 LEU A N 1
ATOM 2944 C CA . LEU A 1 361 ? 6.082 -3.152 5.117 1 98.31 361 LEU A CA 1
ATOM 2945 C C . LEU A 1 361 ? 6.953 -4.148 5.871 1 98.31 361 LEU A C 1
ATOM 2947 O O . LEU A 1 361 ? 6.461 -4.879 6.738 1 98.31 361 LEU A O 1
ATOM 2951 N N . LEU A 1 362 ? 8.227 -4.258 5.5 1 98.25 362 LEU A N 1
ATOM 2952 C CA . LEU A 1 362 ? 9.164 -4.992 6.348 1 98.25 362 LEU A CA 1
ATOM 2953 C C . LEU A 1 362 ? 9.273 -4.344 7.723 1 98.25 362 LEU A C 1
ATOM 2955 O O . LEU A 1 362 ? 8.984 -3.156 7.879 1 98.25 362 LEU A O 1
ATOM 2959 N N . ASP A 1 363 ? 9.602 -5.113 8.711 1 97.69 363 ASP A N 1
ATOM 2960 C CA . ASP A 1 363 ? 9.875 -4.652 10.07 1 97.69 363 ASP A CA 1
ATOM 2961 C C . ASP A 1 363 ? 11.375 -4.602 10.344 1 97.69 363 ASP A C 1
ATOM 2963 O O . ASP A 1 363 ? 12.047 -5.633 10.328 1 97.69 363 ASP A O 1
ATOM 2967 N N . PRO A 1 364 ? 11.898 -3.43 10.555 1 96.94 364 PRO A N 1
ATOM 2968 C CA . PRO A 1 364 ? 13.352 -3.299 10.695 1 96.94 364 PRO A CA 1
ATOM 2969 C C . PRO A 1 364 ? 13.883 -3.945 11.969 1 96.94 364 PRO A C 1
ATOM 2971 O O . PRO A 1 364 ? 15.102 -3.996 12.18 1 96.94 364 PRO A O 1
ATOM 2974 N N . LYS A 1 365 ? 13.102 -4.457 12.883 1 89.06 365 LYS A N 1
ATOM 2975 C CA . LYS A 1 365 ? 13.555 -5.105 14.109 1 89.06 365 LYS A CA 1
ATOM 2976 C C . LYS A 1 365 ? 14.242 -6.434 13.812 1 89.06 365 LYS A C 1
ATOM 2978 O O . LYS A 1 365 ? 13.953 -7.07 12.797 1 89.06 365 LYS A O 1
ATOM 2983 N N . MET B 1 1 ? 30.594 -0.787 9.672 1 28.47 1 MET B N 1
ATOM 2984 C CA . MET B 1 1 ? 30.781 0.343 8.766 1 28.47 1 MET B CA 1
ATOM 2985 C C . MET B 1 1 ? 30.688 -0.108 7.312 1 28.47 1 MET B C 1
ATOM 2987 O O . MET B 1 1 ? 31.422 -1.005 6.891 1 28.47 1 MET B O 1
ATOM 2991 N N . SER B 1 2 ? 29.516 0.098 6.637 1 38.62 2 SER B N 1
ATOM 2992 C CA . SER B 1 2 ? 29.422 -0.265 5.223 1 38.62 2 SER B CA 1
ATOM 2993 C C . SER B 1 2 ? 30.688 0.153 4.465 1 38.62 2 SER B C 1
ATOM 2995 O O . SER B 1 2 ? 31.312 1.16 4.801 1 38.62 2 SER B O 1
ATOM 2997 N N . ILE B 1 3 ? 31.359 -0.692 3.877 1 40.69 3 ILE B N 1
ATOM 2998 C CA . ILE B 1 3 ? 32.5 -0.373 3.049 1 40.69 3 ILE B CA 1
ATOM 2999 C C . ILE B 1 3 ? 32.188 0.816 2.146 1 40.69 3 ILE B C 1
ATOM 3001 O O . ILE B 1 3 ? 31.344 0.713 1.249 1 40.69 3 ILE B O 1
ATOM 3005 N N . GLN B 1 4 ? 32.156 2.014 2.67 1 47.81 4 GLN B N 1
ATOM 3006 C CA . GLN B 1 4 ? 31.766 3.287 2.08 1 47.81 4 GLN B CA 1
ATOM 3007 C C . GLN B 1 4 ? 32.562 3.57 0.802 1 47.81 4 GLN B C 1
ATOM 3009 O O . GLN B 1 4 ? 33.688 4.039 0.859 1 47.81 4 GLN B O 1
ATOM 3014 N N . SER B 1 5 ? 32.562 2.602 -0.169 1 52.38 5 SER B N 1
ATOM 3015 C CA . SER B 1 5 ? 33.125 3.117 -1.41 1 52.38 5 SER B CA 1
ATOM 3016 C C . SER B 1 5 ? 32.344 4.309 -1.93 1 52.38 5 SER B C 1
ATOM 3018 O O . SER B 1 5 ? 31.125 4.383 -1.738 1 52.38 5 SER B O 1
ATOM 3020 N N . SER B 1 6 ? 33 5.488 -2.211 1 66.25 6 SER B N 1
ATOM 3021 C CA . SER B 1 6 ? 32.5 6.77 -2.701 1 66.25 6 SER B CA 1
ATOM 3022 C C . SER B 1 6 ? 31.641 6.59 -3.959 1 66.25 6 SER B C 1
ATOM 3024 O O . SER B 1 6 ? 32.188 6.449 -5.059 1 66.25 6 SER B O 1
ATOM 3026 N N . CYS B 1 7 ? 30.453 6.039 -3.91 1 85.31 7 CYS B N 1
ATOM 3027 C CA . CYS B 1 7 ? 29.625 5.879 -5.098 1 85.31 7 CYS B CA 1
ATOM 3028 C C . CYS B 1 7 ? 28.266 6.547 -4.91 1 85.31 7 CYS B C 1
ATOM 3030 O O . CYS B 1 7 ? 27.812 6.742 -3.777 1 85.31 7 CYS B O 1
ATOM 3032 N N . VAL B 1 8 ? 27.875 7.18 -6.004 1 90.5 8 VAL B N 1
ATOM 3033 C CA . VAL B 1 8 ? 26.5 7.652 -6.09 1 90.5 8 VAL B CA 1
ATOM 3034 C C . VAL B 1 8 ? 25.656 6.645 -6.871 1 90.5 8 VAL B C 1
ATOM 3036 O O . VAL B 1 8 ? 25.953 6.344 -8.031 1 90.5 8 VAL B O 1
ATOM 3039 N N . ARG B 1 9 ? 24.672 6.074 -6.145 1 89.69 9 ARG B N 1
ATOM 3040 C CA . ARG B 1 9 ? 23.844 5.055 -6.781 1 89.69 9 ARG B CA 1
ATOM 3041 C C . ARG B 1 9 ? 22.406 5.113 -6.262 1 89.69 9 ARG B C 1
ATOM 3043 O O . ARG B 1 9 ? 22.125 4.695 -5.133 1 89.69 9 ARG B O 1
ATOM 3050 N N . LEU B 1 10 ? 21.547 5.602 -7.16 1 95.38 10 LEU B N 1
ATOM 3051 C CA . LEU B 1 10 ? 20.125 5.512 -6.855 1 95.38 10 LEU B CA 1
ATOM 3052 C C . LEU B 1 10 ? 19.531 4.203 -7.379 1 95.38 10 LEU B C 1
ATOM 3054 O O . LEU B 1 10 ? 19.938 3.719 -8.438 1 95.38 10 LEU B O 1
ATOM 3058 N N . ASP B 1 11 ? 18.688 3.635 -6.594 1 95.81 11 ASP B N 1
ATOM 3059 C CA . ASP B 1 11 ? 17.953 2.467 -7.074 1 95.81 11 ASP B CA 1
ATOM 3060 C C . ASP B 1 11 ? 17.094 2.82 -8.281 1 95.81 11 ASP B C 1
ATOM 3062 O O . ASP B 1 11 ? 16.594 3.941 -8.383 1 95.81 11 ASP B O 1
ATOM 3066 N N . GLU B 1 12 ? 16.938 1.886 -9.188 1 95.06 12 GLU B N 1
ATOM 3067 C CA . GLU B 1 12 ? 16.109 2.137 -10.359 1 95.06 12 GLU B CA 1
ATOM 3068 C C . GLU B 1 12 ? 14.664 2.424 -9.953 1 95.06 12 GLU B C 1
ATOM 3070 O O . GLU B 1 12 ? 14.102 3.463 -10.312 1 95.06 12 GLU B O 1
ATOM 3075 N N . GLY B 1 13 ? 14.141 1.404 -9.078 1 95.88 13 GLY B N 1
ATOM 3076 C CA . GLY B 1 13 ? 12.758 1.579 -8.664 1 95.88 13 GLY B CA 1
ATOM 3077 C C . GLY B 1 13 ? 11.836 1.925 -9.812 1 95.88 13 GLY B C 1
ATOM 3078 O O . GLY B 1 13 ? 11.859 1.272 -10.859 1 95.88 13 GLY B O 1
ATOM 3079 N N . ARG B 1 14 ? 10.984 2.939 -9.625 1 98.25 14 ARG B N 1
ATOM 3080 C CA . ARG B 1 14 ? 10.031 3.389 -10.633 1 98.25 14 ARG B CA 1
ATOM 3081 C C . ARG B 1 14 ? 10.32 4.82 -11.062 1 98.25 14 ARG B C 1
ATOM 3083 O O . ARG B 1 14 ? 9.414 5.539 -11.492 1 98.25 14 ARG B O 1
ATOM 3090 N N . TRP B 1 15 ? 11.562 5.273 -10.914 1 98.12 15 TRP B N 1
ATOM 3091 C CA . TRP B 1 15 ? 11.984 6.578 -11.414 1 98.12 15 TRP B CA 1
ATOM 3092 C C . TRP B 1 15 ? 11.789 6.668 -12.93 1 98.12 15 TRP B C 1
ATOM 3094 O O . TRP B 1 15 ? 12.055 5.707 -13.648 1 98.12 15 TRP B O 1
ATOM 3104 N N . ASN B 1 16 ? 11.305 7.855 -13.367 1 98 16 ASN B N 1
ATOM 3105 C CA . ASN B 1 16 ? 11.688 8.188 -14.734 1 98 16 ASN B CA 1
ATOM 3106 C C . ASN B 1 16 ? 13.195 8.094 -14.938 1 98 16 ASN B C 1
ATOM 3108 O O . ASN B 1 16 ? 13.961 8.719 -14.203 1 98 16 ASN B O 1
ATOM 3112 N N . PRO B 1 17 ? 13.617 7.281 -15.891 1 97.12 17 PRO B N 1
ATOM 3113 C CA . PRO B 1 17 ? 15.055 7.035 -16 1 97.12 17 PRO B CA 1
ATOM 3114 C C . PRO B 1 17 ? 15.867 8.32 -16.172 1 97.12 17 PRO B C 1
ATOM 3116 O O . PRO B 1 17 ? 16.969 8.43 -15.648 1 97.12 17 PRO B O 1
ATOM 3119 N N . LYS B 1 18 ? 15.367 9.273 -16.875 1 97.5 18 LYS B N 1
ATOM 3120 C CA . LYS B 1 18 ? 16.062 10.539 -17.047 1 97.5 18 LYS B CA 1
ATOM 3121 C C . LYS B 1 18 ? 16.172 11.297 -15.734 1 97.5 18 LYS B C 1
ATOM 3123 O O . LYS B 1 18 ? 17.219 11.891 -15.438 1 97.5 18 LYS B O 1
ATOM 3128 N N . ASN B 1 19 ? 15.07 11.328 -14.984 1 98.5 19 ASN B N 1
ATOM 3129 C CA . ASN B 1 19 ? 15.102 11.977 -13.68 1 98.5 19 ASN B CA 1
ATOM 3130 C C . ASN B 1 19 ? 16.172 11.375 -12.781 1 98.5 19 ASN B C 1
ATOM 3132 O O . ASN B 1 19 ? 16.953 12.102 -12.148 1 98.5 19 ASN B O 1
ATOM 3136 N N . ARG B 1 20 ? 16.203 10.039 -12.742 1 98 20 ARG B N 1
ATOM 3137 C CA . ARG B 1 20 ? 17.188 9.336 -11.914 1 98 20 ARG B CA 1
ATOM 3138 C C . ARG B 1 20 ? 18.609 9.711 -12.305 1 98 20 ARG B C 1
ATOM 3140 O O . ARG B 1 20 ? 19.438 9.969 -11.438 1 98 20 ARG B O 1
ATOM 3147 N N . GLU B 1 21 ? 18.906 9.766 -13.57 1 97.44 21 GLU B N 1
ATOM 3148 C CA . GLU B 1 21 ? 20.219 10.109 -14.07 1 97.44 21 GLU B CA 1
ATOM 3149 C C . GLU B 1 21 ? 20.625 11.516 -13.648 1 97.44 21 GLU B C 1
ATOM 3151 O O . GLU B 1 21 ? 21.75 11.742 -13.18 1 97.44 21 GLU B O 1
ATOM 3156 N N . VAL B 1 22 ? 19.703 12.445 -13.82 1 98.44 22 VAL B N 1
ATOM 3157 C CA . VAL B 1 22 ? 19.984 13.836 -13.477 1 98.44 22 VAL B CA 1
ATOM 3158 C C . VAL B 1 22 ? 20.219 13.953 -11.977 1 98.44 22 VAL B C 1
ATOM 3160 O O . VAL B 1 22 ? 21.141 14.664 -11.539 1 98.44 22 VAL B O 1
ATOM 3163 N N . LEU B 1 23 ? 19.453 13.273 -11.195 1 98.75 23 LEU B N 1
ATOM 3164 C CA . LEU B 1 23 ? 19.594 13.312 -9.742 1 98.75 23 LEU B CA 1
ATOM 3165 C C . LEU B 1 23 ? 20.938 12.719 -9.312 1 98.75 23 LEU B C 1
ATOM 3167 O O . LEU B 1 23 ? 21.609 13.258 -8.43 1 98.75 23 LEU B O 1
ATOM 3171 N N . GLU B 1 24 ? 21.344 11.633 -9.961 1 96.94 24 GLU B N 1
ATOM 3172 C CA . GLU B 1 24 ? 22.641 11.039 -9.641 1 96.94 24 GLU B CA 1
ATOM 3173 C C . GLU B 1 24 ? 23.781 11.992 -9.984 1 96.94 24 GLU B C 1
ATOM 3175 O O . GLU B 1 24 ? 24.734 12.133 -9.211 1 96.94 24 GLU B O 1
ATOM 3180 N N . LYS B 1 25 ? 23.672 12.641 -11.102 1 97.75 25 LYS B N 1
ATOM 3181 C CA . LYS B 1 25 ? 24.688 13.609 -11.5 1 97.75 25 LYS B CA 1
ATOM 3182 C C . LYS B 1 25 ? 24.75 14.781 -10.523 1 97.75 25 LYS B C 1
ATOM 3184 O O . LYS B 1 25 ? 25.828 15.273 -10.195 1 97.75 25 LYS B O 1
ATOM 3189 N N . LEU B 1 26 ? 23.562 15.203 -10.094 1 98.69 26 LEU B N 1
ATOM 3190 C CA . LEU B 1 26 ? 23.5 16.281 -9.117 1 98.69 26 LEU B CA 1
ATOM 3191 C C . LEU B 1 26 ? 24.219 15.891 -7.824 1 98.69 26 LEU B C 1
ATOM 3193 O O . LEU B 1 26 ? 24.969 16.688 -7.262 1 98.69 26 LEU B O 1
ATOM 3197 N N . ILE B 1 27 ? 23.938 14.664 -7.324 1 98.19 27 ILE B N 1
ATOM 3198 C CA . ILE B 1 27 ? 24.547 14.18 -6.086 1 98.19 27 ILE B CA 1
ATOM 3199 C C . ILE B 1 27 ? 26.062 14.109 -6.246 1 98.19 27 ILE B C 1
ATOM 3201 O O . ILE B 1 27 ? 26.812 14.516 -5.352 1 98.19 27 ILE B O 1
ATOM 3205 N N . GLU B 1 28 ? 26.516 13.648 -7.387 1 96.38 28 GLU B N 1
ATOM 3206 C CA . GLU B 1 28 ? 27.938 13.57 -7.652 1 96.38 28 GLU B CA 1
ATOM 3207 C C . GLU B 1 28 ? 28.578 14.961 -7.645 1 96.38 28 GLU B C 1
ATOM 3209 O O . GLU B 1 28 ? 29.641 15.156 -7.059 1 96.38 28 GLU B O 1
ATOM 3214 N N . LYS B 1 29 ? 27.938 15.859 -8.242 1 97.62 29 LYS B N 1
ATOM 3215 C CA . LYS B 1 29 ? 28.438 17.219 -8.383 1 97.62 29 LYS B CA 1
ATOM 3216 C C . LYS B 1 29 ? 28.594 17.906 -7.02 1 97.62 29 LYS B C 1
ATOM 3218 O O . LYS B 1 29 ? 29.562 18.625 -6.785 1 97.62 29 LYS B O 1
ATOM 3223 N N . TYR B 1 30 ? 27.719 17.625 -6.125 1 98 30 TYR B N 1
ATOM 3224 C CA . TYR B 1 30 ? 27.672 18.391 -4.883 1 98 30 TYR B CA 1
ATOM 3225 C C . TYR B 1 30 ? 28.141 17.547 -3.703 1 98 30 TYR B C 1
ATOM 3227 O O . TYR B 1 30 ? 27.922 17.906 -2.547 1 98 30 TYR B O 1
ATOM 3235 N N . ARG B 1 31 ? 28.719 16.422 -3.992 1 96.56 31 ARG B N 1
ATOM 3236 C CA . ARG B 1 31 ? 29.25 15.539 -2.951 1 96.56 31 ARG B CA 1
ATOM 3237 C C . ARG B 1 31 ? 30.203 16.281 -2.031 1 96.56 31 ARG B C 1
ATOM 3239 O O . ARG B 1 31 ? 31.156 16.922 -2.496 1 96.56 31 ARG B O 1
ATOM 3246 N N . ASP B 1 32 ? 29.875 16.312 -0.768 1 95.94 32 ASP B N 1
ATOM 3247 C CA . ASP B 1 32 ? 30.703 16.859 0.303 1 95.94 32 ASP B CA 1
ATOM 3248 C C . ASP B 1 32 ? 31.016 18.328 0.046 1 95.94 32 ASP B C 1
ATOM 3250 O O . ASP B 1 32 ? 32.156 18.766 0.264 1 95.94 32 ASP B O 1
ATOM 3254 N N . THR B 1 33 ? 30.016 19.125 -0.445 1 96.94 33 THR B N 1
ATOM 3255 C CA . THR B 1 33 ? 30.219 20.531 -0.714 1 96.94 33 THR B CA 1
ATOM 3256 C C . THR B 1 33 ? 29.422 21.391 0.268 1 96.94 33 THR B C 1
ATOM 3258 O O . THR B 1 33 ? 29.125 22.562 -0.009 1 96.94 33 THR B O 1
ATOM 3261 N N . ASN B 1 34 ? 29.031 20.844 1.409 1 97.06 34 ASN B N 1
ATOM 3262 C CA . ASN B 1 34 ? 28.203 21.547 2.381 1 97.06 34 ASN B CA 1
ATOM 3263 C C . ASN B 1 34 ? 26.938 22.094 1.741 1 97.06 34 ASN B C 1
ATOM 3265 O O . ASN B 1 34 ? 26.641 23.281 1.847 1 97.06 34 ASN B O 1
ATOM 3269 N N . SER B 1 35 ? 26.281 21.25 0.977 1 98.5 35 SER B N 1
ATOM 3270 C CA . SER B 1 35 ? 25.031 21.562 0.292 1 98.5 35 SER B CA 1
ATOM 3271 C C . SER B 1 35 ? 23.844 20.859 0.939 1 98.5 35 SER B C 1
ATOM 3273 O O . SER B 1 35 ? 24.031 20.016 1.814 1 98.5 35 SER B O 1
ATOM 3275 N N . TYR B 1 36 ? 22.625 21.297 0.527 1 98.88 36 TYR B N 1
ATOM 3276 C CA . TYR B 1 36 ? 21.422 20.688 1.088 1 98.88 36 TYR B CA 1
ATOM 3277 C C . TYR B 1 36 ? 20.281 20.703 0.075 1 98.88 36 TYR B C 1
ATOM 3279 O O . TYR B 1 36 ? 20.344 21.406 -0.934 1 98.88 36 TYR B O 1
ATOM 3287 N N . ALA B 1 37 ? 19.391 19.812 0.287 1 98.94 37 ALA B N 1
ATOM 3288 C CA . ALA B 1 37 ? 18.156 19.703 -0.482 1 98.94 37 ALA B CA 1
ATOM 3289 C C . ALA B 1 37 ? 16.938 19.844 0.42 1 98.94 37 ALA B C 1
ATOM 3291 O O . ALA B 1 37 ? 17 19.562 1.62 1 98.94 37 ALA B O 1
ATOM 3292 N N . VAL B 1 38 ? 15.797 20.312 -0.125 1 98.94 38 VAL B N 1
ATOM 3293 C CA . VAL B 1 38 ? 14.578 20.547 0.642 1 98.94 38 VAL B CA 1
ATOM 3294 C C . VAL B 1 38 ? 13.398 19.859 -0.035 1 98.94 38 VAL B C 1
ATOM 3296 O O . VAL B 1 38 ? 13.242 19.938 -1.255 1 98.94 38 VAL B O 1
ATOM 3299 N N . PHE B 1 39 ? 12.617 19.203 0.753 1 98.94 39 PHE B N 1
ATOM 3300 C CA . PHE B 1 39 ? 11.531 18.422 0.204 1 98.94 39 PHE B CA 1
ATOM 3301 C C . PHE B 1 39 ? 10.234 18.672 0.964 1 98.94 39 PHE B C 1
ATOM 3303 O O . PHE B 1 39 ? 10.242 18.797 2.191 1 98.94 39 PHE B O 1
ATOM 3310 N N . ASP B 1 40 ? 9.141 18.797 0.193 1 98.88 40 ASP B N 1
ATOM 3311 C CA . ASP B 1 40 ? 7.797 18.688 0.748 1 98.88 40 ASP B CA 1
ATOM 3312 C C . ASP B 1 40 ? 7.504 17.25 1.189 1 98.88 40 ASP B C 1
ATOM 3314 O O . ASP B 1 40 ? 8.258 16.344 0.865 1 98.88 40 ASP B O 1
ATOM 3318 N N . TRP B 1 41 ? 6.402 17.078 2.039 1 98.81 41 TRP B N 1
ATOM 3319 C CA . TRP B 1 41 ? 6.133 15.742 2.555 1 98.81 41 TRP B CA 1
ATOM 3320 C C . TRP B 1 41 ? 4.922 15.125 1.864 1 98.81 41 TRP B C 1
ATOM 3322 O O . TRP B 1 41 ? 5.062 14.18 1.08 1 98.81 41 TRP B O 1
ATOM 3332 N N . ASP B 1 42 ? 3.705 15.664 2.062 1 98.56 42 ASP B N 1
ATOM 3333 C CA . ASP B 1 42 ? 2.455 15.094 1.572 1 98.56 42 ASP B CA 1
ATOM 3334 C C . ASP B 1 42 ? 2.387 15.148 0.048 1 98.56 42 ASP B C 1
ATOM 3336 O O . ASP B 1 42 ? 2.57 16.203 -0.549 1 98.56 42 ASP B O 1
ATOM 3340 N N . ASN B 1 43 ? 2.184 13.977 -0.557 1 98.25 43 ASN B N 1
ATOM 3341 C CA . ASN B 1 43 ? 2.068 13.797 -2 1 98.25 43 ASN B CA 1
ATOM 3342 C C . ASN B 1 43 ? 3.391 14.086 -2.709 1 98.25 43 ASN B C 1
ATOM 3344 O O . ASN B 1 43 ? 3.453 14.078 -3.939 1 98.25 43 ASN B O 1
ATOM 3348 N N . THR B 1 44 ? 4.469 14.344 -1.943 1 98.75 44 THR B N 1
ATOM 3349 C CA . THR B 1 44 ? 5.824 14.461 -2.471 1 98.75 44 THR B CA 1
ATOM 3350 C C . THR B 1 44 ? 6.699 13.32 -1.961 1 98.75 44 THR B C 1
ATOM 3352 O O . THR B 1 44 ? 7.035 12.406 -2.715 1 98.75 44 THR B O 1
ATOM 3355 N N . SER B 1 45 ? 6.91 13.312 -0.652 1 98.81 45 SER B N 1
ATOM 3356 C CA . SER B 1 45 ? 7.723 12.273 -0.029 1 98.81 45 SER B CA 1
ATOM 3357 C C . SER B 1 45 ? 6.922 11 0.188 1 98.81 45 SER B C 1
ATOM 3359 O O . SER B 1 45 ? 7.488 9.906 0.282 1 98.81 45 SER B O 1
ATOM 3361 N N . ILE B 1 46 ? 5.57 11.125 0.302 1 98.69 46 ILE B N 1
ATOM 3362 C CA . ILE B 1 46 ? 4.645 10.008 0.425 1 98.69 46 ILE B CA 1
ATOM 3363 C C . ILE B 1 46 ? 3.5 10.164 -0.574 1 98.69 46 ILE B C 1
ATOM 3365 O O . ILE B 1 46 ? 3.367 11.219 -1.21 1 98.69 46 ILE B O 1
ATOM 3369 N N . GLN B 1 47 ? 2.775 9.102 -0.811 1 98.12 47 GLN B N 1
ATOM 3370 C CA . GLN B 1 47 ? 1.465 9.188 -1.445 1 98.12 47 GLN B CA 1
ATOM 3371 C C . GLN B 1 47 ? 0.368 9.422 -0.411 1 98.12 47 GLN B C 1
ATOM 3373 O O . GLN B 1 47 ? 0.227 8.656 0.54 1 98.12 47 GLN B O 1
ATOM 3378 N N . GLY B 1 48 ? -0.335 10.469 -0.625 1 98.19 48 GLY B N 1
ATOM 3379 C CA . GLY B 1 48 ? -1.391 10.812 0.316 1 98.19 48 GLY B CA 1
ATOM 3380 C C . GLY B 1 48 ? -1.006 11.93 1.264 1 98.19 48 GLY B C 1
ATOM 3381 O O . GLY B 1 48 ? 0.085 12.5 1.156 1 98.19 48 GLY B O 1
ATOM 3382 N N . ASP B 1 49 ? -1.903 12.352 2.135 1 98.12 49 ASP B N 1
ATOM 3383 C CA . ASP B 1 49 ? -1.759 13.445 3.096 1 98.12 49 ASP B CA 1
ATOM 3384 C C . ASP B 1 49 ? -1.827 12.922 4.531 1 98.12 49 ASP B C 1
ATOM 3386 O O . ASP B 1 49 ? -2.895 12.531 5 1 98.12 49 ASP B O 1
ATOM 3390 N N . THR B 1 50 ? -0.696 12.945 5.215 1 98.31 50 THR B N 1
ATOM 3391 C CA . THR B 1 50 ? -0.619 12.344 6.539 1 98.31 50 THR B CA 1
ATOM 3392 C C . THR B 1 50 ? -1.499 13.094 7.531 1 98.31 50 THR B C 1
ATOM 3394 O O . THR B 1 50 ? -2.096 12.492 8.422 1 98.31 50 THR B O 1
ATOM 3397 N N . GLN B 1 51 ? -1.578 14.453 7.434 1 98.44 51 GLN B N 1
ATOM 3398 C CA . GLN B 1 51 ? -2.424 15.242 8.328 1 98.44 51 GLN B CA 1
ATOM 3399 C C . GLN B 1 51 ? -3.898 14.914 8.117 1 98.44 51 GLN B C 1
ATOM 3401 O O . GLN B 1 51 ? -4.641 14.711 9.078 1 98.44 51 GLN B O 1
ATOM 3406 N N . LEU B 1 52 ? -4.328 14.883 6.844 1 98.38 52 LEU B N 1
ATOM 3407 C CA . LEU B 1 52 ? -5.711 14.539 6.531 1 98.38 52 LEU B CA 1
ATOM 3408 C C . LEU B 1 52 ? -6.059 13.148 7.051 1 98.38 52 LEU B C 1
ATOM 3410 O O . LEU B 1 52 ? -7.125 12.945 7.633 1 98.38 52 LEU B O 1
ATOM 3414 N N . ASN B 1 53 ? -5.164 12.203 6.844 1 98.75 53 ASN B N 1
ATOM 3415 C CA . ASN B 1 53 ? -5.445 10.828 7.266 1 98.75 53 ASN B CA 1
ATOM 3416 C C . ASN B 1 53 ? -5.504 10.711 8.789 1 98.75 53 ASN B C 1
ATOM 3418 O O . ASN B 1 53 ? -6.27 9.906 9.32 1 98.75 53 ASN B O 1
ATOM 3422 N N . LEU B 1 54 ? -4.715 11.531 9.516 1 98.88 54 LEU B N 1
ATOM 3423 C CA . LEU B 1 54 ? -4.871 11.57 10.969 1 98.88 54 LEU B CA 1
ATOM 3424 C C . LEU B 1 54 ? -6.238 12.117 11.352 1 98.88 54 LEU B C 1
ATOM 3426 O O . LEU B 1 54 ? -6.887 11.594 12.258 1 98.88 54 LEU B O 1
ATOM 3430 N N . PHE B 1 55 ? -6.664 13.195 10.656 1 98.81 55 PHE B N 1
ATOM 3431 C CA . PHE B 1 55 ? -7.988 13.773 10.867 1 98.81 55 PHE B CA 1
ATOM 3432 C C . PHE B 1 55 ? -9.07 12.719 10.68 1 98.81 55 PHE B C 1
ATOM 3434 O O . PHE B 1 55 ? -9.953 12.562 11.523 1 98.81 55 PHE B O 1
ATOM 3441 N N . ILE B 1 56 ? -9.008 11.914 9.594 1 98.88 56 ILE B N 1
ATOM 3442 C CA . ILE B 1 56 ? -9.953 10.844 9.305 1 98.88 56 ILE B CA 1
ATOM 3443 C C . ILE B 1 56 ? -9.891 9.789 10.406 1 98.88 56 ILE B C 1
ATOM 3445 O O . ILE B 1 56 ? -10.93 9.336 10.898 1 98.88 56 ILE B O 1
ATOM 3449 N N . TYR B 1 57 ? -8.672 9.43 10.828 1 98.88 57 TYR B N 1
ATOM 3450 C CA . TYR B 1 57 ? -8.484 8.414 11.859 1 98.88 57 TYR B CA 1
ATOM 3451 C C . TYR B 1 57 ? -9.117 8.859 13.18 1 98.88 57 TYR B C 1
ATOM 3453 O O . TYR B 1 57 ? -9.727 8.047 13.883 1 98.88 57 TYR B O 1
ATOM 3461 N N . GLN B 1 58 ? -8.938 10.172 13.531 1 98.88 58 GLN B N 1
ATOM 3462 C CA . GLN B 1 58 ? -9.562 10.703 14.734 1 98.88 58 GLN B CA 1
ATOM 3463 C C . GLN B 1 58 ? -11.078 10.516 14.695 1 98.88 58 GLN B C 1
ATOM 3465 O O . GLN B 1 58 ? -11.68 10.078 15.688 1 98.88 58 GLN B O 1
ATOM 3470 N N . ILE B 1 59 ? -11.68 10.82 13.539 1 98.88 59 ILE B N 1
ATOM 3471 C CA . ILE B 1 59 ? -13.125 10.711 13.398 1 98.88 59 ILE B CA 1
ATOM 3472 C C . ILE B 1 59 ? -13.547 9.25 13.523 1 98.88 59 ILE B C 1
ATOM 3474 O O . ILE B 1 59 ? -14.398 8.906 14.344 1 98.88 59 ILE B O 1
ATOM 3478 N N . GLU B 1 60 ? -12.883 8.352 12.773 1 98.81 60 GLU B N 1
ATOM 3479 C CA . GLU B 1 60 ? -13.281 6.953 12.672 1 98.81 60 GLU B CA 1
ATOM 3480 C C . GLU B 1 60 ? -13.117 6.234 14.008 1 98.81 60 GLU B C 1
ATOM 3482 O O . GLU B 1 60 ? -13.812 5.25 14.273 1 98.81 60 GLU B O 1
ATOM 3487 N N . ASN B 1 61 ? -12.195 6.73 14.852 1 98.75 61 ASN B N 1
ATOM 3488 C CA . ASN B 1 61 ? -11.891 6.035 16.094 1 98.75 61 ASN B CA 1
ATOM 3489 C C . ASN B 1 61 ? -12.273 6.871 17.312 1 98.75 61 ASN B C 1
ATOM 3491 O O . ASN B 1 61 ? -12.055 6.453 18.453 1 98.75 61 ASN B O 1
ATOM 3495 N N . LEU B 1 62 ? -12.781 8.062 17.078 1 98.75 62 LEU B N 1
ATOM 3496 C CA . LEU B 1 62 ? -13.227 8.984 18.125 1 98.75 62 LEU B CA 1
ATOM 3497 C C . LEU B 1 62 ? -12.125 9.211 19.156 1 98.75 62 LEU B C 1
ATOM 3499 O O . LEU B 1 62 ? -12.359 9.07 20.359 1 98.75 62 LEU B O 1
ATOM 3503 N N . VAL B 1 63 ? -10.945 9.594 18.656 1 98.69 63 VAL B N 1
ATOM 3504 C CA . VAL B 1 63 ? -9.828 9.859 19.547 1 98.69 63 VAL B CA 1
ATOM 3505 C C . VAL B 1 63 ? -9.664 11.359 19.75 1 98.69 63 VAL B C 1
ATOM 3507 O O . VAL B 1 63 ? -8.992 12.031 18.953 1 98.69 63 VAL B O 1
ATOM 3510 N N . TYR B 1 64 ? -10.234 11.891 20.812 1 98.56 64 TYR B N 1
ATOM 3511 C CA . TYR B 1 64 ? -10.188 13.289 21.234 1 98.56 64 TYR B CA 1
ATOM 3512 C C . TYR B 1 64 ? -9.977 13.406 22.734 1 98.56 64 TYR B C 1
ATOM 3514 O O . TYR B 1 64 ? -10.531 12.625 23.5 1 98.56 64 TYR B O 1
ATOM 3522 N N . LYS B 1 65 ? -9.164 14.359 23.109 1 98.25 65 LYS B N 1
ATOM 3523 C CA . LYS B 1 65 ? -9.047 14.68 24.531 1 98.25 65 LYS B CA 1
ATOM 3524 C C . LYS B 1 65 ? -9.734 16 24.844 1 98.25 65 LYS B C 1
ATOM 3526 O O . LYS B 1 65 ? -9.156 16.859 25.516 1 98.25 65 LYS B O 1
ATOM 3531 N N . LEU B 1 66 ? -10.891 16.156 24.281 1 98.62 66 LEU B N 1
ATOM 3532 C CA . LEU B 1 66 ? -11.742 17.328 24.469 1 98.62 66 LEU B CA 1
ATOM 3533 C C . LEU B 1 66 ? -13.094 16.922 25.047 1 98.62 66 LEU B C 1
ATOM 3535 O O . LEU B 1 66 ? -13.789 16.078 24.469 1 98.62 66 LEU B O 1
ATOM 3539 N N . ASN B 1 67 ? -13.414 17.531 26.172 1 98.38 67 ASN B N 1
ATOM 3540 C CA . ASN B 1 67 ? -14.797 17.344 26.594 1 98.38 67 ASN B CA 1
ATOM 3541 C C . ASN B 1 67 ? -15.766 18.109 25.688 1 98.38 67 ASN B C 1
ATOM 3543 O O . ASN B 1 67 ? -15.344 18.906 24.859 1 98.38 67 ASN B O 1
ATOM 3547 N N . PRO B 1 68 ? -17.047 17.828 25.766 1 98.69 68 PRO B N 1
ATOM 3548 C CA . PRO B 1 68 ? -17.984 18.391 24.797 1 98.69 68 PRO B CA 1
ATOM 3549 C C . PRO B 1 68 ? -17.922 19.906 24.719 1 98.69 68 PRO B C 1
ATOM 3551 O O . PRO B 1 68 ? -17.953 20.469 23.625 1 98.69 68 PRO B O 1
ATOM 3554 N N . GLN B 1 69 ? -17.812 20.578 25.781 1 98.56 69 GLN B N 1
ATOM 3555 C CA . GLN B 1 69 ? -17.766 22.031 25.766 1 98.56 69 GLN B CA 1
ATOM 3556 C C . GLN B 1 69 ? -16.531 22.531 25.031 1 98.56 69 GLN B C 1
ATOM 3558 O O . GLN B 1 69 ? -16.625 23.438 24.188 1 98.56 69 GLN B O 1
ATOM 3563 N N . LYS B 1 70 ? -15.43 21.969 25.375 1 98.44 70 LYS B N 1
ATOM 3564 C CA . LYS B 1 70 ? -14.18 22.391 24.734 1 98.44 70 LYS B CA 1
ATOM 3565 C C . LYS B 1 70 ? -14.18 22.016 23.25 1 98.44 70 LYS B C 1
ATOM 3567 O O . LYS B 1 70 ? -13.641 22.766 22.422 1 98.44 70 LYS B O 1
ATOM 3572 N N . PHE B 1 71 ? -14.711 20.828 22.953 1 98.75 71 PHE B N 1
ATOM 3573 C CA . PHE B 1 71 ? -14.828 20.438 21.547 1 98.75 71 PHE B CA 1
ATOM 3574 C C . PHE B 1 71 ? -15.648 21.453 20.766 1 98.75 71 PHE B C 1
ATOM 3576 O O . PHE B 1 71 ? -15.258 21.844 19.672 1 98.75 71 PHE B O 1
ATOM 3583 N N . ASN B 1 72 ? -16.719 21.844 21.375 1 98.81 72 ASN B N 1
ATOM 3584 C CA . ASN B 1 72 ? -17.594 22.844 20.75 1 98.81 72 ASN B CA 1
ATOM 3585 C C . ASN B 1 72 ? -16.859 24.156 20.516 1 98.81 72 ASN B C 1
ATOM 3587 O O . ASN B 1 72 ? -17.031 24.797 19.469 1 98.81 72 ASN B O 1
ATOM 3591 N N . GLU B 1 73 ? -16.078 24.578 21.422 1 98.56 73 GLU B N 1
ATOM 3592 C CA . GLU B 1 73 ? -15.281 25.797 21.281 1 98.56 73 GLU B CA 1
ATOM 3593 C C . GLU B 1 73 ? -14.258 25.672 20.156 1 98.56 73 GLU B C 1
ATOM 3595 O O . GLU B 1 73 ? -14.094 26.594 19.359 1 98.56 73 GLU B O 1
ATOM 3600 N N . VAL B 1 74 ? -13.664 24.516 20.094 1 98.44 74 VAL B N 1
ATOM 3601 C CA . VAL B 1 74 ? -12.555 24.297 19.172 1 98.44 74 VAL B CA 1
ATOM 3602 C C . VAL B 1 74 ? -13.07 24.297 17.734 1 98.44 74 VAL B C 1
ATOM 3604 O O . VAL B 1 74 ? -12.492 24.953 16.859 1 98.44 74 VAL B O 1
ATOM 3607 N N . ILE B 1 75 ? -14.227 23.656 17.406 1 98.31 75 ILE B N 1
ATOM 3608 C CA . ILE B 1 75 ? -14.672 23.5 16.016 1 98.31 75 ILE B CA 1
ATOM 3609 C C . ILE B 1 75 ? -15.242 24.828 15.516 1 98.31 75 ILE B C 1
ATOM 3611 O O . ILE B 1 75 ? -15.477 25 14.32 1 98.31 75 ILE B O 1
ATOM 3615 N N . ARG B 1 76 ? -15.398 25.812 16.453 1 97.94 76 ARG B N 1
ATOM 3616 C CA . ARG B 1 76 ? -15.961 27.109 16.094 1 97.94 76 ARG B CA 1
ATOM 3617 C C . ARG B 1 76 ? -14.891 28.203 16.109 1 97.94 76 ARG B C 1
ATOM 3619 O O . ARG B 1 76 ? -15.133 29.328 15.68 1 97.94 76 ARG B O 1
ATOM 3626 N N . LYS B 1 77 ? -13.805 27.812 16.578 1 96.94 77 LYS B N 1
ATOM 3627 C CA . LYS B 1 77 ? -12.773 28.828 16.812 1 96.94 77 LYS B CA 1
ATOM 3628 C C . LYS B 1 77 ? -12.398 29.547 15.531 1 96.94 77 LYS B C 1
ATOM 3630 O O . LYS B 1 77 ? -11.945 28.938 14.562 1 96.94 77 LYS B O 1
ATOM 3635 N N . ASN B 1 78 ? -12.562 30.891 15.5 1 95.25 78 ASN B N 1
ATOM 3636 C CA . ASN B 1 78 ? -12.211 31.812 14.43 1 95.25 78 ASN B CA 1
ATOM 3637 C C . ASN B 1 78 ? -13.008 31.547 13.164 1 95.25 78 ASN B C 1
ATOM 3639 O O . ASN B 1 78 ? -12.664 32.031 12.086 1 95.25 78 ASN B O 1
ATOM 3643 N N . VAL B 1 79 ? -14.07 30.656 13.219 1 97.06 79 VAL B N 1
ATOM 3644 C CA . VAL B 1 79 ? -14.875 30.359 12.047 1 97.06 79 VAL B CA 1
ATOM 3645 C C . VAL B 1 79 ? -16.016 31.375 11.922 1 97.06 79 VAL B C 1
ATOM 3647 O O . VAL B 1 79 ? -16.859 31.484 12.805 1 97.06 79 VAL B O 1
ATOM 3650 N N . PRO B 1 80 ? -16 32.125 10.875 1 96 80 PRO B N 1
ATOM 3651 C CA . PRO B 1 80 ? -17.109 33.062 10.68 1 96 80 PRO B CA 1
ATOM 3652 C C . PRO B 1 80 ? -18.469 32.344 10.609 1 96 80 PRO B C 1
ATOM 3654 O O . PRO B 1 80 ? -18.531 31.188 10.203 1 96 80 PRO B O 1
ATOM 3657 N N . THR B 1 81 ? -19.547 33.031 10.875 1 92.06 81 THR B N 1
ATOM 3658 C CA . THR B 1 81 ? -20.844 32.406 11.039 1 92.06 81 THR B CA 1
ATOM 3659 C C . THR B 1 81 ? -21.703 32.625 9.789 1 92.06 81 THR B C 1
ATOM 3661 O O . THR B 1 81 ? -22.891 32.281 9.773 1 92.06 81 THR B O 1
ATOM 3664 N N . ASN B 1 82 ? -21.188 33.125 8.75 1 86.38 82 ASN B N 1
ATOM 3665 C CA . ASN B 1 82 ? -21.938 33.375 7.52 1 86.38 82 ASN B CA 1
ATOM 3666 C C . ASN B 1 82 ? -22.188 32.094 6.734 1 86.38 82 ASN B C 1
ATOM 3668 O O . ASN B 1 82 ? -21.578 31.078 7.012 1 86.38 82 ASN B O 1
ATOM 3672 N N . ASN B 1 83 ? -23.109 32.219 5.82 1 91.12 83 ASN B N 1
ATOM 3673 C CA . ASN B 1 83 ? -23.328 31.141 4.875 1 91.12 83 ASN B CA 1
ATOM 3674 C C . ASN B 1 83 ? -22.109 30.906 4 1 91.12 83 ASN B C 1
ATOM 3676 O O . ASN B 1 83 ? -21.359 31.828 3.709 1 91.12 83 ASN B O 1
ATOM 3680 N N . PHE B 1 84 ? -22.016 29.562 3.648 1 97.5 84 PHE B N 1
ATOM 3681 C CA . PHE B 1 84 ? -20.969 29.219 2.691 1 97.5 84 PHE B CA 1
ATOM 3682 C C . PHE B 1 84 ? -21.344 29.672 1.288 1 97.5 84 PHE B C 1
ATOM 3684 O O . PHE B 1 84 ? -22.453 30.203 1.072 1 97.5 84 PHE B O 1
ATOM 3691 N N . LYS B 1 85 ? -20.469 29.641 0.385 1 97.12 85 LYS B N 1
ATOM 3692 C CA . LYS B 1 85 ? -20.734 29.891 -1.027 1 97.12 85 LYS B CA 1
ATOM 3693 C C . LYS B 1 85 ? -21.797 28.938 -1.569 1 97.12 85 LYS B C 1
ATOM 3695 O O . LYS B 1 85 ? -21.984 27.844 -1.039 1 97.12 85 LYS B O 1
ATOM 3700 N N . GLU B 1 86 ? -22.453 29.281 -2.65 1 96.69 86 GLU B N 1
ATOM 3701 C CA . GLU B 1 86 ? -23.641 28.641 -3.205 1 96.69 86 GLU B CA 1
ATOM 3702 C C . GLU B 1 86 ? -23.344 27.188 -3.582 1 96.69 86 GLU B C 1
ATOM 3704 O O . GLU B 1 86 ? -24.25 26.344 -3.559 1 96.69 86 GLU B O 1
ATOM 3709 N N . ARG B 1 87 ? -22.141 26.844 -3.838 1 96.38 87 ARG B N 1
ATOM 3710 C CA . ARG B 1 87 ? -21.828 25.5 -4.305 1 96.38 87 ARG B CA 1
ATOM 3711 C C . ARG B 1 87 ? -21.844 24.5 -3.148 1 96.38 87 ARG B C 1
ATOM 3713 O O . ARG B 1 87 ? -21.844 23.297 -3.365 1 96.38 87 ARG B O 1
ATOM 3720 N N . TYR B 1 88 ? -21.766 25 -1.956 1 97.56 88 TYR B N 1
ATOM 3721 C CA . TYR B 1 88 ? -21.812 24.141 -0.786 1 97.56 88 TYR B CA 1
ATOM 3722 C C . TYR B 1 88 ? -23.25 23.984 -0.283 1 97.56 88 TYR B C 1
ATOM 3724 O O . TYR B 1 88 ? -23.75 24.859 0.42 1 97.56 88 TYR B O 1
ATOM 3732 N N . LYS B 1 89 ? -23.844 22.859 -0.651 1 97.88 89 LYS B N 1
ATOM 3733 C CA . LYS B 1 89 ? -25.266 22.656 -0.362 1 97.88 89 LYS B CA 1
ATOM 3734 C C . LYS B 1 89 ? -25.5 21.281 0.276 1 97.88 89 LYS B C 1
ATOM 3736 O O . LYS B 1 89 ? -24.703 20.359 0.081 1 97.88 89 LYS B O 1
ATOM 3741 N N . ASN B 1 90 ? -26.547 21.234 1.071 1 98.12 90 ASN B N 1
ATOM 3742 C CA . ASN B 1 90 ? -26.984 19.938 1.559 1 98.12 90 ASN B CA 1
ATOM 3743 C C . ASN B 1 90 ? -27.812 19.188 0.51 1 98.12 90 ASN B C 1
ATOM 3745 O O . ASN B 1 90 ? -27.938 19.656 -0.625 1 98.12 90 ASN B O 1
ATOM 3749 N N . LEU B 1 91 ? -28.328 18.016 0.818 1 97.56 91 LEU B N 1
ATOM 3750 C CA . LEU B 1 91 ? -28.969 17.156 -0.165 1 97.56 91 LEU B CA 1
ATOM 3751 C C . LEU B 1 91 ? -30.328 17.719 -0.568 1 97.56 91 LEU B C 1
ATOM 3753 O O . LEU B 1 91 ? -30.891 17.328 -1.591 1 97.56 91 LEU B O 1
ATOM 3757 N N . ASP B 1 92 ? -30.859 18.703 0.18 1 96.94 92 ASP B N 1
ATOM 3758 C CA . ASP B 1 92 ? -32.125 19.359 -0.152 1 96.94 92 ASP B CA 1
ATOM 3759 C C . ASP B 1 92 ? -31.891 20.594 -1.009 1 96.94 92 ASP B C 1
ATOM 3761 O O . ASP B 1 92 ? -32.844 21.312 -1.344 1 96.94 92 ASP B O 1
ATOM 3765 N N . GLY B 1 93 ? -30.656 20.969 -1.2 1 97.25 93 GLY B N 1
ATOM 3766 C CA . GLY B 1 93 ? -30.328 22.094 -2.057 1 97.25 93 GLY B CA 1
ATOM 3767 C C . GLY B 1 93 ? -30.156 23.391 -1.293 1 97.25 93 GLY B C 1
ATOM 3768 O O . GLY B 1 93 ? -30.016 24.453 -1.895 1 97.25 93 GLY B O 1
ATOM 3769 N N . GLU B 1 94 ? -30.141 23.344 -0.056 1 97.5 94 GLU B N 1
ATOM 3770 C CA . GLU B 1 94 ? -29.953 24.531 0.757 1 97.5 94 GLU B CA 1
ATOM 3771 C C . GLU B 1 94 ? -28.469 24.812 0.99 1 97.5 94 GLU B C 1
ATOM 3773 O O . GLU B 1 94 ? -27.688 23.891 1.203 1 97.5 94 GLU B O 1
ATOM 3778 N N . VAL B 1 95 ? -28.156 26.094 0.968 1 97.81 95 VAL B N 1
ATOM 3779 C CA . VAL B 1 95 ? -26.781 26.5 1.204 1 97.81 95 VAL B CA 1
ATOM 3780 C C . VAL B 1 95 ? -26.391 26.188 2.648 1 97.81 95 VAL B C 1
ATOM 3782 O O . VAL B 1 95 ? -27.125 26.516 3.58 1 97.81 95 VAL B O 1
ATOM 3785 N N . LEU B 1 96 ? -25.266 25.609 2.867 1 97.44 96 LEU B N 1
ATOM 3786 C CA . LEU B 1 96 ? -24.781 25.219 4.188 1 97.44 96 LEU B CA 1
ATOM 3787 C C . LEU B 1 96 ? -24.25 26.422 4.949 1 97.44 96 LEU B C 1
ATOM 3789 O O . LEU B 1 96 ? -23.859 27.422 4.344 1 97.44 96 LEU B O 1
ATOM 3793 N N . ASN B 1 97 ? -24.266 26.25 6.195 1 97.06 97 ASN B N 1
ATOM 3794 C CA . ASN B 1 97 ? -23.812 27.266 7.137 1 97.06 97 ASN B CA 1
ATOM 3795 C C . ASN B 1 97 ? -22.922 26.672 8.227 1 97.06 97 ASN B C 1
ATOM 3797 O O . ASN B 1 97 ? -23.219 25.594 8.758 1 97.06 97 ASN B O 1
ATOM 3801 N N . ALA B 1 98 ? -21.859 27.406 8.578 1 97 98 ALA B N 1
ATOM 3802 C CA . ALA B 1 98 ? -20.891 26.891 9.539 1 97 98 ALA B CA 1
ATOM 3803 C C . ALA B 1 98 ? -21.531 26.688 10.906 1 97 98 ALA B C 1
ATOM 3805 O O . ALA B 1 98 ? -21.234 25.719 11.594 1 97 98 ALA B O 1
ATOM 3806 N N . THR B 1 99 ? -22.391 27.578 11.305 1 97.81 99 THR B N 1
ATOM 3807 C CA . THR B 1 99 ? -23.016 27.5 12.617 1 97.81 99 THR B CA 1
ATOM 3808 C C . THR B 1 99 ? -23.953 26.297 12.703 1 97.81 99 THR B C 1
ATOM 3810 O O . THR B 1 99 ? -23.969 25.594 13.711 1 97.81 99 THR B O 1
ATOM 3813 N N . LYS B 1 100 ? -24.734 26.141 11.664 1 98.12 100 LYS B N 1
ATOM 3814 C CA . LYS B 1 100 ? -25.672 25.016 11.648 1 98.12 100 LYS B CA 1
ATOM 3815 C C . LYS B 1 100 ? -24.922 23.688 11.688 1 98.12 100 LYS B C 1
ATOM 3817 O O . LYS B 1 100 ? -25.312 22.766 12.43 1 98.12 100 LYS B O 1
ATOM 3822 N N . LEU B 1 101 ? -23.891 23.547 10.898 1 98.38 101 LEU B N 1
ATOM 3823 C CA . LEU B 1 101 ? -23.062 22.344 10.93 1 98.38 101 LEU B CA 1
ATOM 3824 C C . LEU B 1 101 ? -22.469 22.125 12.312 1 98.38 101 LEU B C 1
ATOM 3826 O O . LEU B 1 101 ? -22.516 21.016 12.852 1 98.38 101 LEU B O 1
ATOM 3830 N N . ALA B 1 102 ? -21.922 23.203 12.898 1 98.5 102 ALA B N 1
ATOM 3831 C CA . ALA B 1 102 ? -21.281 23.109 14.203 1 98.5 102 ALA B CA 1
ATOM 3832 C C . ALA B 1 102 ? -22.281 22.703 15.281 1 98.5 102 ALA B C 1
ATOM 3834 O O . ALA B 1 102 ? -21.938 21.938 16.188 1 98.5 102 ALA B O 1
ATOM 3835 N N . ASN B 1 103 ? -23.516 23.25 15.188 1 98.75 103 ASN B N 1
ATOM 3836 C CA . ASN B 1 103 ? -24.562 22.875 16.141 1 98.75 103 ASN B CA 1
ATOM 3837 C C . ASN B 1 103 ? -24.844 21.375 16.094 1 98.75 103 ASN B C 1
ATOM 3839 O O . ASN B 1 103 ? -24.938 20.719 17.125 1 98.75 103 ASN B O 1
ATOM 3843 N N . ASP B 1 104 ? -24.969 20.891 14.906 1 98.81 104 ASP B N 1
ATOM 3844 C CA . ASP B 1 104 ? -25.266 19.469 14.727 1 98.81 104 ASP B CA 1
ATOM 3845 C C . ASP B 1 104 ? -24.094 18.609 15.195 1 98.81 104 ASP B C 1
ATOM 3847 O O . ASP B 1 104 ? -24.297 17.594 15.883 1 98.81 104 ASP B O 1
ATOM 3851 N N . ILE B 1 105 ? -22.891 18.953 14.844 1 98.88 105 ILE B N 1
ATOM 3852 C CA . ILE B 1 105 ? -21.688 18.234 15.227 1 98.88 105 ILE B CA 1
ATOM 3853 C C . ILE B 1 105 ? -21.562 18.188 16.75 1 98.88 105 ILE B C 1
ATOM 3855 O O . ILE B 1 105 ? -21.266 17.141 17.328 1 98.88 105 ILE B O 1
ATOM 3859 N N . TYR B 1 106 ? -21.844 19.328 17.359 1 98.88 106 TYR B N 1
ATOM 3860 C CA . TYR B 1 106 ? -21.766 19.422 18.812 1 98.88 106 TYR B CA 1
ATOM 3861 C C . TYR B 1 106 ? -22.766 18.484 19.469 1 98.88 106 TYR B C 1
ATOM 3863 O O . TYR B 1 106 ? -22.438 17.75 20.406 1 98.88 106 TYR B O 1
ATOM 3871 N N . LYS B 1 107 ? -23.969 18.516 19 1 98.81 107 LYS B N 1
ATOM 3872 C CA . LYS B 1 107 ? -25.016 17.641 19.531 1 98.81 107 LYS B CA 1
ATOM 3873 C C . LYS B 1 107 ? -24.609 16.172 19.438 1 98.81 107 LYS B C 1
ATOM 3875 O O . LYS B 1 107 ? -24.75 15.414 20.391 1 98.81 107 LYS B O 1
ATOM 3880 N N . ASP B 1 108 ? -24.125 15.766 18.281 1 98.88 108 ASP B N 1
ATOM 3881 C CA . ASP B 1 108 ? -23.656 14.398 18.078 1 98.88 108 ASP B CA 1
ATOM 3882 C C . ASP B 1 108 ? -22.484 14.078 19 1 98.88 108 ASP B C 1
ATOM 3884 O O . ASP B 1 108 ? -22.406 12.977 19.562 1 98.88 108 ASP B O 1
ATOM 3888 N N . TYR B 1 109 ? -21.547 15.008 19.172 1 98.88 109 TYR B N 1
ATOM 3889 C CA . TYR B 1 109 ? -20.344 14.781 19.953 1 98.88 109 TYR B CA 1
ATOM 3890 C C . TYR B 1 109 ? -20.688 14.531 21.422 1 98.88 109 TYR B C 1
ATOM 3892 O O . TYR B 1 109 ? -20.031 13.742 22.094 1 98.88 109 TYR B O 1
ATOM 3900 N N . ILE B 1 110 ? -21.719 15.242 21.938 1 98.81 110 ILE B N 1
ATOM 3901 C CA . ILE B 1 110 ? -22.156 15.008 23.312 1 98.81 110 ILE B CA 1
ATOM 3902 C C . ILE B 1 110 ? -22.516 13.539 23.5 1 98.81 110 ILE B C 1
ATOM 3904 O O . ILE B 1 110 ? -22.062 12.898 24.453 1 98.81 110 ILE B O 1
ATOM 3908 N N . PHE B 1 111 ? -23.266 13.023 22.562 1 98.69 111 PHE B N 1
ATOM 3909 C CA . PHE B 1 111 ? -23.641 11.617 22.625 1 98.69 111 PHE B CA 1
ATOM 3910 C C . PHE B 1 111 ? -22.422 10.719 22.516 1 98.69 111 PHE B C 1
ATOM 3912 O O . PHE B 1 111 ? -22.281 9.773 23.297 1 98.69 111 PHE B O 1
ATOM 3919 N N . LEU B 1 112 ? -21.562 10.969 21.578 1 98.88 112 LEU B N 1
ATOM 3920 C CA . LEU B 1 112 ? -20.391 10.141 21.312 1 98.88 112 LEU B CA 1
ATOM 3921 C C . LEU B 1 112 ? -19.422 10.172 22.484 1 98.88 112 LEU B C 1
ATOM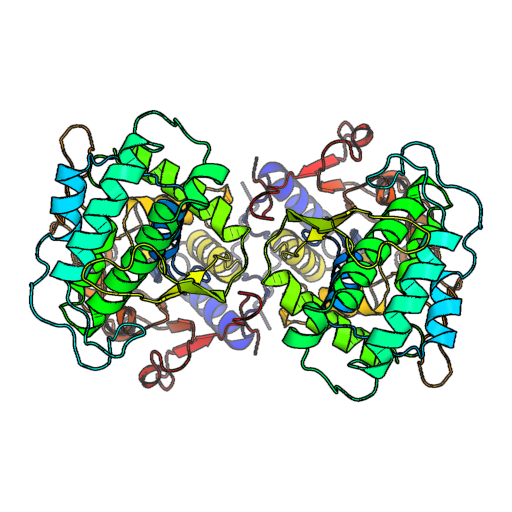 3923 O O . LEU B 1 112 ? -18.812 9.156 22.828 1 98.88 112 LEU B O 1
ATOM 3927 N N . TYR B 1 113 ? -19.297 11.344 23.078 1 98.81 113 TYR B N 1
ATOM 3928 C CA . TYR B 1 113 ? -18.438 11.5 24.25 1 98.81 113 TYR B CA 1
ATOM 3929 C C . TYR B 1 113 ? -18.969 10.648 25.406 1 98.81 113 TYR B C 1
ATOM 3931 O O . TYR B 1 113 ? -18.203 9.906 26.031 1 98.81 113 TYR B O 1
ATOM 3939 N N . GLU B 1 114 ? -20.25 10.672 25.656 1 98.31 114 GLU B N 1
ATOM 3940 C CA . GLU B 1 114 ? -20.859 10.008 26.797 1 98.31 114 GLU B CA 1
ATOM 3941 C C . GLU B 1 114 ? -20.891 8.492 26.609 1 98.31 114 GLU B C 1
ATOM 3943 O O . GLU B 1 114 ? -20.797 7.742 27.578 1 98.31 114 GLU B O 1
ATOM 3948 N N . ASN B 1 115 ? -20.922 8.078 25.344 1 98.5 115 ASN B N 1
ATOM 3949 C CA . ASN B 1 115 ? -21.203 6.664 25.125 1 98.5 115 ASN B CA 1
ATOM 3950 C C . ASN B 1 115 ? -19.969 5.91 24.656 1 98.5 115 ASN B C 1
ATOM 3952 O O . ASN B 1 115 ? -19.984 4.684 24.562 1 98.5 115 ASN B O 1
ATOM 3956 N N . TYR B 1 116 ? -18.859 6.66 24.391 1 98.56 116 TYR B N 1
ATOM 3957 C CA . TYR B 1 116 ? -17.672 5.945 23.922 1 98.56 116 TYR B CA 1
ATOM 3958 C C . TYR B 1 116 ? -16.406 6.633 24.406 1 98.56 116 TYR B C 1
ATOM 3960 O O . TYR B 1 116 ? -15.555 6.008 25.047 1 98.56 116 TYR B O 1
ATOM 3968 N N . ILE B 1 117 ? -16.203 7.91 24.172 1 98.31 117 ILE B N 1
ATOM 3969 C CA . ILE B 1 117 ? -14.93 8.602 24.391 1 98.31 117 ILE B CA 1
ATOM 3970 C C . ILE B 1 117 ? -14.602 8.617 25.891 1 98.31 117 ILE B C 1
ATOM 3972 O O . ILE B 1 117 ? -13.461 8.352 26.281 1 98.31 117 ILE B O 1
ATOM 3976 N N . PHE B 1 118 ? -15.57 8.867 26.688 1 95.5 118 PHE B N 1
ATOM 3977 C CA . PHE B 1 118 ? -15.359 9.055 28.109 1 95.5 118 PHE B CA 1
ATOM 3978 C C . PHE B 1 118 ? -15.211 7.719 28.828 1 95.5 118 PHE B C 1
ATOM 3980 O O . PHE B 1 118 ? -14.297 7.531 29.641 1 95.5 118 PHE B O 1
ATOM 3987 N N . ASP B 1 119 ? -16.156 6.645 28.578 1 91.44 119 ASP B N 1
ATOM 3988 C CA . ASP B 1 119 ? -16.094 5.449 29.406 1 91.44 119 ASP B CA 1
ATOM 3989 C C . ASP B 1 119 ? -16.297 4.188 28.578 1 91.44 119 ASP B C 1
ATOM 3991 O O . ASP B 1 119 ? -16.547 3.109 29.125 1 91.44 119 ASP B O 1
ATOM 3995 N N . LYS B 1 120 ? -16.281 4.27 27.266 1 94.75 120 LYS B N 1
ATOM 3996 C CA . LYS B 1 120 ? -16.359 3.119 26.375 1 94.75 120 LYS B CA 1
ATOM 3997 C C . LYS B 1 120 ? -17.562 2.242 26.719 1 94.75 120 LYS B C 1
ATOM 3999 O O . LYS B 1 120 ? -17.438 1.025 26.859 1 94.75 120 LYS B O 1
ATOM 4004 N N . LYS B 1 121 ? -18.672 2.916 26.938 1 97.31 121 LYS B N 1
ATOM 4005 C CA . LYS B 1 121 ? -19.906 2.178 27.188 1 97.31 121 LYS B CA 1
ATOM 4006 C C . LYS B 1 121 ? -20.25 1.263 26.016 1 97.31 121 LYS B C 1
ATOM 4008 O O . LYS B 1 121 ? -20.828 0.19 26.203 1 97.31 121 LYS B O 1
ATOM 4013 N N . LEU B 1 122 ? -19.984 1.717 24.844 1 97.94 122 LEU B N 1
ATOM 4014 C CA . LEU B 1 122 ? -20.141 0.938 23.609 1 97.94 122 LEU B CA 1
ATOM 4015 C C . LEU B 1 122 ? -18.781 0.592 23.016 1 97.94 122 LEU B C 1
ATOM 4017 O O . LEU B 1 122 ? -17.812 1.314 23.219 1 97.94 122 LEU B O 1
ATOM 4021 N N . SER B 1 123 ? -18.781 -0.541 22.312 1 97.94 123 SER B N 1
ATOM 4022 C CA . SER B 1 123 ? -17.594 -0.858 21.516 1 97.94 123 SER B CA 1
ATOM 4023 C C . SER B 1 123 ? -17.469 0.068 20.312 1 97.94 123 SER B C 1
ATOM 4025 O O . SER B 1 123 ? -18.422 0.748 19.953 1 97.94 123 SER B O 1
ATOM 4027 N N . LEU B 1 124 ? -16.328 0.156 19.734 1 97.94 124 LEU B N 1
ATOM 4028 C CA . LEU B 1 124 ? -16.125 0.964 18.547 1 97.94 124 LEU B CA 1
ATOM 4029 C C . LEU B 1 124 ? -17.062 0.543 17.422 1 97.94 124 LEU B C 1
ATOM 4031 O O . LEU B 1 124 ? -17.625 1.393 16.719 1 97.94 124 LEU B O 1
ATOM 4035 N N . LYS B 1 125 ? -17.234 -0.793 17.266 1 97.31 125 LYS B N 1
ATOM 4036 C CA . LYS B 1 125 ? -18.141 -1.31 16.25 1 97.31 125 LYS B CA 1
ATOM 4037 C C . LYS B 1 125 ? -19.578 -0.831 16.484 1 97.31 125 LYS B C 1
ATOM 4039 O O . LYS B 1 125 ? -20.266 -0.41 15.547 1 97.31 125 LYS B O 1
ATOM 4044 N N . GLU B 1 126 ? -20.016 -0.82 17.719 1 98.25 126 GLU B N 1
ATOM 4045 C CA . GLU B 1 126 ? -21.375 -0.424 18.078 1 98.25 126 GLU B CA 1
ATOM 4046 C C . GLU B 1 126 ? -21.578 1.075 17.875 1 98.25 126 GLU B C 1
ATOM 4048 O O . GLU B 1 126 ? -22.594 1.498 17.312 1 98.25 126 GLU B O 1
ATOM 4053 N N . ILE B 1 127 ? -20.641 1.872 18.391 1 98.56 127 ILE B N 1
ATOM 4054 C CA . ILE B 1 127 ? -20.797 3.32 18.344 1 98.56 127 ILE B CA 1
ATOM 4055 C C . ILE B 1 127 ? -20.812 3.797 16.891 1 98.56 127 ILE B C 1
ATOM 4057 O O . ILE B 1 127 ? -21.5 4.754 16.547 1 98.56 127 ILE B O 1
ATOM 4061 N N . ARG B 1 128 ? -20.062 3.145 15.961 1 98.38 128 ARG B N 1
ATOM 4062 C CA . ARG B 1 128 ? -19.984 3.518 14.547 1 98.38 128 ARG B CA 1
ATOM 4063 C C . ARG B 1 128 ? -21.297 3.248 13.828 1 98.38 128 ARG B C 1
ATOM 4065 O O . ARG B 1 128 ? -21.547 3.82 12.766 1 98.38 128 ARG B O 1
ATOM 4072 N N . ASN B 1 129 ? -22.109 2.43 14.445 1 97.81 129 ASN B N 1
ATOM 4073 C CA . ASN B 1 129 ? -23.359 2.055 13.812 1 97.81 129 ASN B CA 1
ATOM 4074 C C . ASN B 1 129 ? -24.5 2.977 14.242 1 97.81 129 ASN B C 1
ATOM 4076 O O . ASN B 1 129 ? -25.609 2.902 13.695 1 97.81 129 ASN B O 1
ATOM 4080 N N . THR B 1 130 ? -24.25 3.879 15.18 1 98.5 130 THR B N 1
ATOM 4081 C CA . THR B 1 130 ? -25.297 4.785 15.656 1 98.5 130 THR B CA 1
ATOM 4082 C C . THR B 1 130 ? -25.547 5.898 14.641 1 98.5 130 THR B C 1
ATOM 4084 O O . THR B 1 130 ? -24.656 6.227 13.844 1 98.5 130 THR B O 1
ATOM 4087 N N . GLU B 1 131 ? -26.703 6.461 14.672 1 98.75 131 GLU B N 1
ATOM 4088 C CA . GLU B 1 131 ? -27.047 7.605 13.836 1 98.75 131 GLU B CA 1
ATOM 4089 C C . GLU B 1 131 ? -26.203 8.82 14.18 1 98.75 131 GLU B C 1
ATOM 4091 O O . GLU B 1 131 ? -25.844 9.609 13.305 1 98.75 131 GLU B O 1
ATOM 4096 N N . GLU B 1 132 ? -25.891 8.969 15.477 1 98.81 132 GLU B N 1
ATOM 4097 C CA . GLU B 1 132 ? -25.078 10.086 15.938 1 98.81 132 GLU B CA 1
ATOM 4098 C C . GLU B 1 132 ? -23.688 10.047 15.305 1 98.81 132 GLU B C 1
ATOM 4100 O O . GLU B 1 132 ? -23.156 11.086 14.883 1 98.81 132 GLU B O 1
ATOM 4105 N N . PHE B 1 133 ? -23.125 8.867 15.18 1 98.88 133 PHE B N 1
ATOM 4106 C CA . PHE B 1 133 ? -21.797 8.758 14.578 1 98.88 133 PHE B CA 1
ATOM 4107 C C . PHE B 1 133 ? -21.859 9.07 13.086 1 98.88 133 PHE B C 1
ATOM 4109 O O . PHE B 1 133 ? -21.016 9.797 12.562 1 98.88 133 PHE B O 1
ATOM 4116 N N . LYS B 1 134 ? -22.828 8.461 12.406 1 98.81 134 LYS B N 1
ATOM 4117 C CA . LYS B 1 134 ? -22.969 8.703 10.977 1 98.81 134 LYS B CA 1
ATOM 4118 C C . LYS B 1 134 ? -23.109 10.195 10.68 1 98.81 134 LYS B C 1
ATOM 4120 O O . LYS B 1 134 ? -22.516 10.703 9.727 1 98.81 134 LYS B O 1
ATOM 4125 N N . ASP B 1 135 ? -23.906 10.828 11.5 1 98.88 135 ASP B N 1
ATOM 4126 C CA . ASP B 1 135 ? -24.141 12.258 11.336 1 98.88 135 ASP B CA 1
ATOM 4127 C C . ASP B 1 135 ? -22.891 13.07 11.625 1 98.88 135 ASP B C 1
ATOM 4129 O O . ASP B 1 135 ? -22.5 13.922 10.828 1 98.88 135 ASP B O 1
ATOM 4133 N N . PHE B 1 136 ? -22.234 12.773 12.781 1 98.88 136 PHE B N 1
ATOM 4134 C CA . PHE B 1 136 ? -21 13.414 13.203 1 98.88 136 PHE B CA 1
ATOM 4135 C C . PHE B 1 136 ? -19.922 13.289 12.125 1 98.88 136 PHE B C 1
ATOM 4137 O O . PHE B 1 136 ? -19.328 14.281 11.727 1 98.88 136 PHE B O 1
ATOM 4144 N N . ARG B 1 137 ? -19.781 12.062 11.617 1 98.88 137 ARG B N 1
ATOM 4145 C CA . ARG B 1 137 ? -18.75 11.703 10.641 1 98.88 137 ARG B CA 1
ATOM 4146 C C . ARG B 1 137 ? -18.891 12.531 9.367 1 98.88 137 ARG B C 1
ATOM 4148 O O . ARG B 1 137 ? -17.953 13.195 8.938 1 98.88 137 ARG B O 1
ATOM 4155 N N . ALA B 1 138 ? -20.016 12.555 8.82 1 98.88 138 ALA B N 1
ATOM 4156 C CA . ALA B 1 138 ? -20.25 13.234 7.551 1 98.88 138 ALA B CA 1
ATOM 4157 C C . ALA B 1 138 ? -20.172 14.75 7.715 1 98.88 138 ALA B C 1
ATOM 4159 O O . ALA B 1 138 ? -19.594 15.438 6.867 1 98.88 138 ALA B O 1
ATOM 4160 N N . LYS B 1 139 ? -20.688 15.25 8.766 1 98.88 139 LYS B N 1
ATOM 4161 C CA . LYS B 1 139 ? -20.734 16.703 8.938 1 98.88 139 LYS B CA 1
ATOM 4162 C C . LYS B 1 139 ? -19.375 17.266 9.328 1 98.88 139 LYS B C 1
ATOM 4164 O O . LYS B 1 139 ? -19.047 18.406 8.977 1 98.88 139 LYS B O 1
ATOM 4169 N N . MET B 1 140 ? -18.578 16.438 10.07 1 98.81 140 MET B N 1
ATOM 4170 C CA . MET B 1 140 ? -17.188 16.828 10.297 1 98.81 140 MET B CA 1
ATOM 4171 C C . MET B 1 140 ? -16.453 17 8.977 1 98.81 140 MET B C 1
ATOM 4173 O O . MET B 1 140 ? -15.766 18 8.766 1 98.81 140 MET B O 1
ATOM 4177 N N . HIS B 1 141 ? -16.578 16.016 8.078 1 98.75 141 HIS B N 1
ATOM 4178 C CA . HIS B 1 141 ? -15.914 16.094 6.781 1 98.75 141 HIS B CA 1
ATOM 4179 C C . HIS B 1 141 ? -16.484 17.25 5.953 1 98.75 141 HIS B C 1
ATOM 4181 O O . HIS B 1 141 ? -15.734 17.953 5.266 1 98.75 141 HIS B O 1
ATOM 4187 N N . CYS B 1 142 ? -17.75 17.438 6.016 1 98.12 142 CYS B N 1
ATOM 4188 C CA . CYS B 1 142 ? -18.391 18.5 5.266 1 98.12 142 CYS B CA 1
ATOM 4189 C C . CYS B 1 142 ? -17.859 19.859 5.695 1 98.12 142 CYS B C 1
ATOM 4191 O O . CYS B 1 142 ? -17.531 20.703 4.855 1 98.12 142 CYS B O 1
ATOM 4193 N N . LEU B 1 143 ? -17.844 20.078 6.988 1 98.06 143 LEU B N 1
ATOM 4194 C CA . LEU B 1 143 ? -17.328 21.344 7.508 1 98.06 143 LEU B CA 1
ATOM 4195 C C . LEU B 1 143 ? -15.867 21.531 7.117 1 98.06 143 LEU B C 1
ATOM 4197 O O . LEU B 1 143 ? -15.492 22.578 6.578 1 98.06 143 LEU B O 1
ATOM 4201 N N . HIS B 1 144 ? -15.062 20.516 7.324 1 98.06 144 HIS B N 1
ATOM 4202 C CA . HIS B 1 144 ? -13.656 20.562 6.957 1 98.06 144 HIS B CA 1
ATOM 4203 C C . HIS B 1 144 ? -13.484 20.938 5.488 1 98.06 144 HIS B C 1
ATOM 4205 O O . HIS B 1 144 ? -12.656 21.781 5.148 1 98.06 144 HIS B O 1
ATOM 4211 N N . ASN B 1 145 ? -14.258 20.328 4.605 1 97.5 145 ASN B N 1
ATOM 4212 C CA . ASN B 1 145 ? -14.156 20.5 3.16 1 97.5 145 ASN B CA 1
ATOM 4213 C C . ASN B 1 145 ? -14.578 21.906 2.738 1 97.5 145 ASN B C 1
ATOM 4215 O O . ASN B 1 145 ? -14.117 22.422 1.714 1 97.5 145 ASN B O 1
ATOM 4219 N N . ALA B 1 146 ? -15.398 22.547 3.488 1 97.38 146 ALA B N 1
ATOM 4220 C CA . ALA B 1 146 ? -15.969 23.844 3.104 1 97.38 146 ALA B CA 1
ATOM 4221 C C . ALA B 1 146 ? -15.031 24.984 3.486 1 97.38 146 ALA B C 1
ATOM 4223 O O . ALA B 1 146 ? -15.117 26.078 2.924 1 97.38 146 ALA B O 1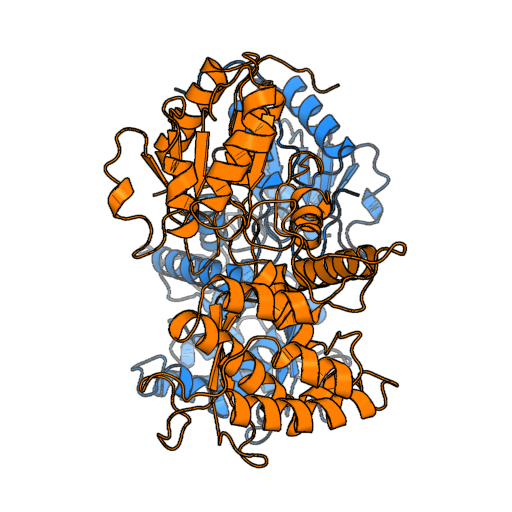
ATOM 4224 N N . LEU B 1 147 ? -14.188 24.766 4.418 1 96.88 147 LEU B N 1
ATOM 4225 C CA . LEU B 1 147 ? -13.422 25.844 5.031 1 96.88 147 LEU B CA 1
ATOM 4226 C C . LEU B 1 147 ? -12.484 26.484 4.012 1 96.88 147 LEU B C 1
ATOM 4228 O O . LEU B 1 147 ? -12.477 27.703 3.859 1 96.88 147 LEU B O 1
ATOM 4232 N N . PRO B 1 148 ? -11.719 25.672 3.223 1 94.38 148 PRO B N 1
ATOM 4233 C CA . PRO B 1 148 ? -10.742 26.312 2.33 1 94.38 148 PRO B CA 1
ATOM 4234 C C . PRO B 1 148 ? -11.398 27.156 1.243 1 94.38 148 PRO B C 1
ATOM 4236 O O . PRO B 1 148 ? -10.82 28.156 0.807 1 94.38 148 PRO B O 1
ATOM 4239 N N . GLY B 1 149 ? -12.578 26.828 0.806 1 94.81 149 GLY B N 1
ATOM 4240 C CA . GLY B 1 149 ? -13.258 27.562 -0.259 1 94.81 149 GLY B CA 1
ATOM 4241 C C . GLY B 1 149 ? -14.023 28.766 0.238 1 94.81 149 GLY B C 1
ATOM 4242 O O . GLY B 1 149 ? -14.414 29.625 -0.553 1 94.81 149 GLY B O 1
ATOM 4243 N N . ASN B 1 150 ? -14.172 28.859 1.543 1 96.56 150 ASN B N 1
ATOM 4244 C CA . ASN B 1 150 ? -15.023 29.922 2.088 1 96.56 150 ASN B CA 1
ATOM 4245 C C . ASN B 1 150 ? -14.242 30.875 2.973 1 96.56 150 ASN B C 1
ATOM 4247 O O . ASN B 1 150 ? -14.672 32 3.203 1 96.56 150 ASN B O 1
ATOM 4251 N N . PHE B 1 151 ? -13.102 30.422 3.475 1 94.94 151 PHE B N 1
ATOM 4252 C CA . PHE B 1 151 ? -12.328 31.234 4.41 1 94.94 151 PHE B CA 1
ATOM 4253 C C . PHE B 1 151 ? -10.844 31.172 4.066 1 94.94 151 PHE B C 1
ATOM 4255 O O . PHE B 1 151 ? -10.469 30.734 2.979 1 94.94 151 PHE B O 1
ATOM 4262 N N . THR B 1 152 ? -9.977 31.688 4.988 1 92.38 152 THR B N 1
ATOM 4263 C CA . THR B 1 152 ? -8.547 31.75 4.695 1 92.38 152 THR B CA 1
ATOM 4264 C C . THR B 1 152 ? -7.918 30.359 4.758 1 92.38 152 THR B C 1
ATOM 4266 O O . THR B 1 152 ? -8.391 29.484 5.488 1 92.38 152 THR B O 1
ATOM 4269 N N . ALA B 1 153 ? -6.867 30.156 4.008 1 90.19 153 ALA B N 1
ATOM 4270 C CA . ALA B 1 153 ? -6.109 28.906 4.027 1 90.19 153 ALA B CA 1
ATOM 4271 C C . ALA B 1 153 ? -5.594 28.609 5.43 1 90.19 153 ALA B C 1
ATOM 4273 O O . ALA B 1 153 ? -5.559 27.438 5.844 1 90.19 153 ALA B O 1
ATOM 4274 N N . GLU B 1 154 ? -5.219 29.609 6.121 1 92.88 154 GLU B N 1
ATOM 4275 C CA . GLU B 1 154 ? -4.711 29.453 7.48 1 92.88 154 GLU B CA 1
ATOM 4276 C C . GLU B 1 154 ? -5.785 28.891 8.406 1 92.88 154 GLU B C 1
ATOM 4278 O O . GLU B 1 154 ? -5.539 27.938 9.148 1 92.88 154 GLU B O 1
ATOM 4283 N N . LEU B 1 155 ? -6.938 29.516 8.352 1 95.12 155 LEU B N 1
ATOM 4284 C CA . LEU B 1 155 ? -8.047 29.047 9.172 1 95.12 155 LEU B CA 1
ATOM 4285 C C . LEU B 1 155 ? -8.367 27.594 8.852 1 95.12 155 LEU B C 1
ATOM 4287 O O . LEU B 1 155 ? -8.531 26.766 9.758 1 95.12 155 LEU B O 1
ATOM 4291 N N . ALA B 1 156 ? -8.453 27.297 7.578 1 94.5 156 ALA B N 1
ATOM 4292 C CA . ALA B 1 156 ? -8.805 25.953 7.137 1 94.5 156 ALA B CA 1
ATOM 4293 C C . ALA B 1 156 ? -7.785 24.922 7.625 1 94.5 156 ALA B C 1
ATOM 4295 O O . ALA B 1 156 ? -8.156 23.844 8.094 1 94.5 156 ALA B O 1
ATOM 4296 N N . CYS B 1 157 ? -6.555 25.281 7.559 1 93.75 157 CYS B N 1
ATOM 4297 C CA . CYS B 1 157 ? -5.465 24.406 7.98 1 93.75 157 CYS B CA 1
ATOM 4298 C C . CYS B 1 157 ? -5.477 24.203 9.492 1 93.75 157 CYS B C 1
ATOM 4300 O O . CYS B 1 157 ? -5.41 23.062 9.969 1 93.75 157 CYS B O 1
ATOM 4302 N N . LEU B 1 158 ? -5.633 25.219 10.258 1 96.06 158 LEU B N 1
ATOM 4303 C CA . LEU B 1 158 ? -5.5 25.172 11.711 1 96.06 158 LEU B CA 1
ATOM 4304 C C . LEU B 1 158 ? -6.703 24.484 12.352 1 96.06 158 LEU B C 1
ATOM 4306 O O . LEU B 1 158 ? -6.594 23.922 13.445 1 96.06 158 LEU B O 1
ATOM 4310 N N . TRP B 1 159 ? -7.816 24.547 11.633 1 97.88 159 TRP B N 1
ATOM 4311 C CA . TRP B 1 159 ? -9.055 23.984 12.156 1 97.88 159 TRP B CA 1
ATOM 4312 C C . TRP B 1 159 ? -8.859 22.516 12.547 1 97.88 159 TRP B C 1
ATOM 4314 O O . TRP B 1 159 ? -9.195 22.125 13.664 1 97.88 159 TRP B O 1
ATOM 4324 N N . GLU B 1 160 ? -8.289 21.688 11.695 1 97.06 160 GLU B N 1
ATOM 4325 C CA . GLU B 1 160 ? -8.117 20.281 12.016 1 97.06 160 GLU B CA 1
ATOM 4326 C C . GLU B 1 160 ? -6.992 20.078 13.023 1 97.06 160 GLU B C 1
ATOM 4328 O O . GLU B 1 160 ? -7.012 19.109 13.805 1 97.06 160 GLU B O 1
ATOM 4333 N N . PHE B 1 161 ? -6 21.016 13.109 1 98.06 161 PHE B N 1
ATOM 4334 C CA . PHE B 1 161 ? -4.93 20.922 14.094 1 98.06 161 PHE B CA 1
ATOM 4335 C C . PHE B 1 161 ? -5.477 21.062 15.508 1 98.06 161 PHE B C 1
ATOM 4337 O O . PHE B 1 161 ? -5.07 20.344 16.406 1 98.06 161 PHE B O 1
ATOM 4344 N N . TYR B 1 162 ? -6.398 21.969 15.641 1 98.56 162 TYR B N 1
ATOM 4345 C CA . TYR B 1 162 ? -6.898 22.344 16.969 1 98.56 162 TYR B CA 1
ATOM 4346 C C . TYR B 1 162 ? -7.672 21.188 17.594 1 98.56 162 TYR B C 1
ATOM 4348 O O . TYR B 1 162 ? -7.863 21.141 18.812 1 98.56 162 TYR B O 1
ATOM 4356 N N . LEU B 1 163 ? -8.094 20.25 16.766 1 98.62 163 LEU B N 1
ATOM 4357 C CA . LEU B 1 163 ? -8.805 19.078 17.281 1 98.62 163 LEU B CA 1
ATOM 4358 C C . LEU B 1 163 ? -7.875 18.203 18.109 1 98.62 163 LEU B C 1
ATOM 4360 O O . LEU B 1 163 ? -8.336 17.312 18.828 1 98.62 163 LEU B O 1
ATOM 4364 N N . LEU B 1 164 ? -6.574 18.438 18.062 1 98.62 164 LEU B N 1
ATOM 4365 C CA . LEU B 1 164 ? -5.582 17.688 18.812 1 98.62 164 LEU B CA 1
ATOM 4366 C C . LEU B 1 164 ? -5.309 18.359 20.156 1 98.62 164 LEU B C 1
ATOM 4368 O O . LEU B 1 164 ? -4.562 17.812 20.984 1 98.62 164 LEU B O 1
ATOM 4372 N N . SER B 1 165 ? -5.891 19.531 20.406 1 98.25 165 SER B N 1
ATOM 4373 C CA . SER B 1 165 ? -5.672 20.234 21.672 1 98.25 165 SER B CA 1
ATOM 4374 C C . SER B 1 165 ? -6.027 19.344 22.859 1 98.25 165 SER B C 1
ATOM 4376 O O . SER B 1 165 ? -6.918 18.5 22.766 1 98.25 165 SER B O 1
ATOM 4378 N N . GLY B 1 166 ? -5.285 19.531 23.938 1 98.38 166 GLY B N 1
ATOM 4379 C CA . GLY B 1 166 ? -5.484 18.719 25.141 1 98.38 166 GLY B CA 1
ATOM 4380 C C . GLY B 1 166 ? -4.586 17.5 25.188 1 98.38 166 GLY B C 1
ATOM 4381 O O . GLY B 1 166 ? -4.383 16.906 26.25 1 98.38 166 GLY B O 1
ATOM 4382 N N . MET B 1 167 ? -4.074 17.062 24.078 1 98.75 167 MET B N 1
ATOM 4383 C CA . MET B 1 167 ? -3.129 15.961 24.031 1 98.75 167 MET B CA 1
ATOM 4384 C C . MET B 1 167 ? -1.706 16.453 24.281 1 98.75 167 MET B C 1
ATOM 4386 O O . MET B 1 167 ? -1.353 17.562 23.922 1 98.75 167 MET B O 1
ATOM 4390 N N . THR B 1 168 ? -0.917 15.594 24.906 1 98.69 168 THR B N 1
ATOM 4391 C CA . THR B 1 168 ? 0.517 15.852 24.953 1 98.69 168 THR B CA 1
ATOM 4392 C C . THR B 1 168 ? 1.152 15.586 23.578 1 98.69 168 THR B C 1
ATOM 4394 O O . THR B 1 168 ? 0.597 14.844 22.766 1 98.69 168 THR B O 1
ATOM 4397 N N . LYS B 1 169 ? 2.309 16.203 23.375 1 98.38 169 LYS B N 1
ATOM 4398 C CA . LYS B 1 169 ? 3.039 15.945 22.125 1 98.38 169 LYS B CA 1
ATOM 4399 C C . LYS B 1 169 ? 3.309 14.453 21.938 1 98.38 169 LYS B C 1
ATOM 4401 O O . LYS B 1 169 ? 3.215 13.938 20.828 1 98.38 169 LYS B O 1
ATOM 4406 N N . ASP B 1 170 ? 3.588 13.742 23.016 1 98.44 170 ASP B N 1
ATOM 4407 C CA . ASP B 1 170 ? 3.84 12.305 22.922 1 98.44 170 ASP B CA 1
ATOM 4408 C C . ASP B 1 170 ? 2.572 11.547 22.547 1 98.44 170 ASP B C 1
ATOM 4410 O O . ASP B 1 170 ? 2.631 10.57 21.781 1 98.44 170 ASP B O 1
ATOM 4414 N N . GLU B 1 171 ? 1.471 11.984 23.109 1 98.75 171 GLU B N 1
ATOM 4415 C CA . GLU B 1 171 ? 0.199 11.359 22.75 1 98.75 171 GLU B CA 1
ATOM 4416 C C . GLU B 1 171 ? -0.131 11.57 21.281 1 98.75 171 GLU B C 1
ATOM 4418 O O . GLU B 1 171 ? -0.643 10.672 20.609 1 98.75 171 GLU B O 1
ATOM 4423 N N . VAL B 1 172 ? 0.183 12.773 20.766 1 98.81 172 VAL B N 1
ATOM 4424 C CA . VAL B 1 172 ? -0.05 13.07 19.359 1 98.81 172 VAL B CA 1
ATOM 4425 C C . VAL B 1 172 ? 0.845 12.188 18.484 1 98.81 172 VAL B C 1
ATOM 4427 O O . VAL B 1 172 ? 0.403 11.664 17.469 1 98.81 172 VAL B O 1
ATOM 4430 N N . LYS B 1 173 ? 2.09 12.016 18.891 1 98.75 173 LYS B N 1
ATOM 4431 C CA . LYS B 1 173 ? 3.01 11.164 18.141 1 98.75 173 LYS B CA 1
ATOM 4432 C C . LYS B 1 173 ? 2.533 9.711 18.125 1 98.75 173 LYS B C 1
ATOM 4434 O O . LYS B 1 173 ? 2.613 9.039 17.109 1 98.75 173 LYS B O 1
ATOM 4439 N N . SER B 1 174 ? 2.043 9.25 19.266 1 98.81 174 SER B N 1
ATOM 4440 C CA . SER B 1 174 ? 1.489 7.902 19.328 1 98.81 174 SER B CA 1
ATOM 4441 C C . SER B 1 174 ? 0.271 7.762 18.422 1 98.81 174 SER B C 1
ATOM 4443 O O . SER B 1 174 ? 0.116 6.75 17.734 1 98.81 174 SER B O 1
ATOM 4445 N N . LEU B 1 175 ? -0.577 8.773 18.453 1 98.81 175 LEU B N 1
ATOM 4446 C CA . LEU B 1 175 ? -1.753 8.797 17.594 1 98.81 175 LEU B CA 1
ATOM 4447 C C . LEU B 1 175 ? -1.348 8.797 16.125 1 98.81 175 LEU B C 1
ATOM 4449 O O . LEU B 1 175 ? -1.96 8.109 15.297 1 98.81 175 LEU B O 1
ATOM 4453 N N . ALA B 1 176 ? -0.317 9.594 15.805 1 98.81 176 ALA B N 1
ATOM 4454 C CA . ALA B 1 176 ? 0.193 9.656 14.438 1 98.81 176 ALA B CA 1
ATOM 4455 C C . ALA B 1 176 ? 0.7 8.289 13.977 1 98.81 176 ALA B C 1
ATOM 4457 O O . ALA B 1 176 ? 0.445 7.875 12.844 1 98.81 176 ALA B O 1
ATOM 4458 N N . LYS B 1 177 ? 1.383 7.59 14.852 1 98.75 177 LYS B N 1
ATOM 4459 C CA . LYS B 1 177 ? 1.879 6.254 14.539 1 98.75 177 LYS B CA 1
ATOM 4460 C C . LYS B 1 177 ? 0.73 5.301 14.227 1 98.75 177 LYS B C 1
ATOM 4462 O O . LYS B 1 177 ? 0.764 4.586 13.219 1 98.75 177 LYS B O 1
ATOM 4467 N N . ASP B 1 178 ? -0.31 5.32 15.07 1 98.75 178 ASP B N 1
ATOM 4468 C CA . ASP B 1 178 ? -1.473 4.461 14.867 1 98.75 178 ASP B CA 1
ATOM 4469 C C . ASP B 1 178 ? -2.174 4.785 13.555 1 98.75 178 ASP B C 1
ATOM 4471 O O . ASP B 1 178 ? -2.564 3.881 12.812 1 98.75 178 ASP B O 1
ATOM 4475 N N . SER B 1 179 ? -2.305 6.055 13.312 1 98.81 179 SER B N 1
ATOM 4476 C CA . SER B 1 179 ? -2.947 6.512 12.086 1 98.81 179 SER B CA 1
ATOM 4477 C C . SER B 1 179 ? -2.152 6.094 10.852 1 98.81 179 SER B C 1
ATOM 4479 O O . SER B 1 179 ? -2.711 5.535 9.906 1 98.81 179 SER B O 1
ATOM 4481 N N . ASN B 1 180 ? -0.824 6.359 10.875 1 98.81 180 ASN B N 1
ATOM 4482 C CA . ASN B 1 180 ? 0.031 5.992 9.758 1 98.81 180 ASN B CA 1
ATOM 4483 C C . ASN B 1 180 ? -0.047 4.496 9.461 1 98.81 180 ASN B C 1
ATOM 4485 O O . ASN B 1 180 ? -0.251 4.098 8.312 1 98.81 180 ASN B O 1
ATOM 4489 N N . ASP B 1 181 ? 0.064 3.688 10.516 1 98.75 181 ASP B N 1
ATOM 4490 C CA . ASP B 1 181 ? 0.022 2.238 10.336 1 98.75 181 ASP B CA 1
ATOM 4491 C C . ASP B 1 181 ? -1.304 1.801 9.719 1 98.75 181 ASP B C 1
ATOM 4493 O O . ASP B 1 181 ? -1.325 0.992 8.789 1 98.75 181 ASP B O 1
ATOM 4497 N N . THR B 1 182 ? -2.363 2.35 10.242 1 98.75 182 THR B N 1
ATOM 4498 C CA . THR B 1 182 ? -3.693 1.987 9.766 1 98.75 182 THR B CA 1
ATOM 4499 C C . THR B 1 182 ? -3.877 2.396 8.305 1 98.75 182 THR B C 1
ATOM 4501 O O . THR B 1 182 ? -4.324 1.595 7.484 1 98.75 182 THR B O 1
ATOM 4504 N N . LYS B 1 183 ? -3.494 3.605 7.977 1 98.81 183 LYS B N 1
ATOM 4505 C CA . LYS B 1 183 ? -3.787 4.188 6.668 1 98.81 183 LYS B CA 1
ATOM 4506 C C . LYS B 1 183 ? -2.857 3.623 5.598 1 98.81 183 LYS B C 1
ATOM 4508 O O . LYS B 1 183 ? -3.219 3.572 4.418 1 98.81 183 LYS B O 1
ATOM 4513 N N . LEU B 1 184 ? -1.702 3.117 5.984 1 98.81 184 LEU B N 1
ATOM 4514 C CA . LEU B 1 184 ? -0.821 2.42 5.051 1 98.81 184 LEU B CA 1
ATOM 4515 C C . LEU B 1 184 ? -1.421 1.082 4.637 1 98.81 184 LEU B C 1
ATOM 4517 O O . LEU B 1 184 ? -1.148 0.59 3.537 1 98.81 184 LEU B O 1
ATOM 4521 N N . GLY B 1 185 ? -2.268 0.512 5.488 1 98.75 185 GLY B N 1
ATOM 4522 C CA . GLY B 1 185 ? -2.887 -0.769 5.191 1 98.75 185 GLY B CA 1
ATOM 4523 C C . GLY B 1 185 ? -4.238 -0.632 4.512 1 98.75 185 GLY B C 1
ATOM 4524 O O . GLY B 1 185 ? -4.793 -1.617 4.02 1 98.75 185 GLY B O 1
ATOM 4525 N N . GLU B 1 186 ? -4.758 0.581 4.418 1 98.75 186 GLU B N 1
ATOM 4526 C CA . GLU B 1 186 ? -6.105 0.8 3.904 1 98.75 186 GLU B CA 1
ATOM 4527 C C . GLU B 1 186 ? -6.082 1.116 2.412 1 98.75 186 GLU B C 1
ATOM 4529 O O . GLU B 1 186 ? -5.02 1.373 1.843 1 98.75 186 GLU B O 1
ATOM 4534 N N . SER B 1 187 ? -7.25 1.047 1.78 1 98.62 187 SER B N 1
ATOM 4535 C CA . SER B 1 187 ? -7.398 1.381 0.367 1 98.62 187 SER B CA 1
ATOM 4536 C C . SER B 1 187 ? -7.137 2.863 0.119 1 98.62 187 SER B C 1
ATOM 4538 O O . SER B 1 187 ? -7.492 3.709 0.942 1 98.62 187 SER B O 1
ATOM 4540 N N . ILE B 1 188 ? -6.535 3.121 -0.959 1 98.38 188 ILE B N 1
ATOM 4541 C CA . ILE B 1 188 ? -6.418 4.512 -1.384 1 98.38 188 ILE B CA 1
ATOM 4542 C C . ILE B 1 188 ? -7.59 4.875 -2.293 1 98.38 188 ILE B C 1
ATOM 4544 O O . ILE B 1 188 ? -8.133 4.012 -2.986 1 98.38 188 ILE B O 1
ATOM 4548 N N . GLY B 1 189 ? -8.039 6.109 -2.178 1 97.31 189 GLY B N 1
ATOM 4549 C CA . GLY B 1 189 ? -9.086 6.598 -3.055 1 97.31 189 GLY B CA 1
ATOM 4550 C C . GLY B 1 189 ? -10.125 7.434 -2.336 1 97.31 189 GLY B C 1
ATOM 4551 O O . GLY B 1 189 ? -10.062 7.598 -1.115 1 97.31 189 GLY B O 1
ATOM 4552 N N . GLU B 1 190 ? -11.055 7.906 -3.076 1 97.5 190 GLU B N 1
ATOM 4553 C CA . GLU B 1 190 ? -12.094 8.789 -2.557 1 97.5 190 GLU B CA 1
ATOM 4554 C C . GLU B 1 190 ? -13.156 8.008 -1.799 1 97.5 190 GLU B C 1
ATOM 4556 O O . GLU B 1 190 ? -13.609 6.953 -2.258 1 97.5 190 GLU B O 1
ATOM 4561 N N . VAL B 1 191 ? -13.57 8.461 -0.677 1 98.25 191 VAL B N 1
ATOM 4562 C CA . VAL B 1 191 ? -14.633 7.895 0.137 1 98.25 191 VAL B CA 1
ATOM 4563 C C . VAL B 1 191 ? -15.734 8.93 0.342 1 98.25 191 VAL B C 1
ATOM 4565 O O . VAL B 1 191 ? -15.461 10.078 0.687 1 98.25 191 VAL B O 1
ATOM 4568 N N . ILE B 1 192 ? -16.922 8.539 0.104 1 98.25 192 ILE B N 1
ATOM 4569 C CA . ILE B 1 192 ? -18.094 9.398 0.321 1 98.25 192 ILE B CA 1
ATOM 4570 C C . ILE B 1 192 ? -18.844 8.93 1.562 1 98.25 192 ILE B C 1
ATOM 4572 O O . ILE B 1 192 ? -19.109 7.738 1.725 1 98.25 192 ILE B O 1
ATOM 4576 N N . VAL B 1 193 ? -19.156 9.812 2.438 1 98.31 193 VAL B N 1
ATOM 4577 C CA . VAL B 1 193 ? -19.922 9.508 3.631 1 98.31 193 VAL B CA 1
ATOM 4578 C C . VAL B 1 193 ? -21.172 10.398 3.68 1 98.31 193 VAL B C 1
ATOM 4580 O O . VAL B 1 193 ? -21.109 11.57 3.305 1 98.31 193 VAL B O 1
ATOM 4583 N N . GLU B 1 194 ? -22.25 9.859 4.098 1 98.5 194 GLU B N 1
ATOM 4584 C CA . GLU B 1 194 ? -23.516 10.578 4.211 1 98.5 194 GLU B CA 1
ATOM 4585 C C . GLU B 1 194 ? -23.953 10.695 5.668 1 98.5 194 GLU B C 1
ATOM 4587 O O . GLU B 1 194 ? -23.781 9.75 6.445 1 98.5 194 GLU B O 1
ATOM 4592 N N . SER B 1 195 ? -24.531 11.844 6.004 1 98.81 195 SER B N 1
ATOM 4593 C CA . SER B 1 195 ? -25.031 12.039 7.363 1 98.81 195 SER B CA 1
ATOM 4594 C C . SER B 1 195 ? -26.359 11.297 7.574 1 98.81 195 SER B C 1
ATOM 4596 O O . SER B 1 195 ? -26.938 10.766 6.625 1 98.81 195 SER B O 1
ATOM 4598 N N . SER B 1 196 ? -26.766 11.211 8.773 1 98.5 196 SER B N 1
ATOM 4599 C CA . SER B 1 196 ? -27.969 10.484 9.148 1 98.5 196 SER B CA 1
ATOM 4600 C C . SER B 1 196 ? -29.203 11.07 8.477 1 98.5 196 SER B C 1
ATOM 4602 O O . SER B 1 196 ? -29.375 12.297 8.43 1 98.5 196 SER B O 1
ATOM 4604 N N . ARG B 1 197 ? -30.016 10.219 8.008 1 97.31 197 ARG B N 1
ATOM 4605 C CA . ARG B 1 197 ? -31.281 10.656 7.445 1 97.31 197 ARG B CA 1
ATOM 4606 C C . ARG B 1 197 ? -32.344 10.742 8.531 1 97.31 197 ARG B C 1
ATOM 4608 O O . ARG B 1 197 ? -33.438 11.289 8.297 1 97.31 197 ARG B O 1
ATOM 4615 N N . VAL B 1 198 ? -32.031 10.234 9.648 1 97.81 198 VAL B N 1
ATOM 4616 C CA . VAL B 1 198 ? -32.906 10.289 10.797 1 97.81 198 VAL B CA 1
ATOM 4617 C C . VAL B 1 198 ? -32.656 11.562 11.609 1 97.81 198 VAL B C 1
ATOM 4619 O O . VAL B 1 198 ? -33.562 12.289 11.961 1 97.81 198 VAL B O 1
ATOM 4622 N N . LEU B 1 199 ? -31.328 11.82 11.875 1 97.56 199 LEU B N 1
ATOM 4623 C CA . LEU B 1 199 ? -30.891 13.023 12.586 1 97.56 199 LEU B CA 1
ATOM 4624 C C . LEU B 1 199 ? -30.484 14.109 11.602 1 97.56 199 LEU B C 1
ATOM 4626 O O . LEU B 1 199 ? -29.297 14.445 11.508 1 97.56 199 LEU B O 1
ATOM 4630 N N . THR B 1 200 ? -31.375 14.766 11.039 1 97.25 200 THR B N 1
ATOM 4631 C CA . THR B 1 200 ? -31.062 15.711 9.977 1 97.25 200 THR B CA 1
ATOM 4632 C C . THR B 1 200 ? -30.422 16.969 10.539 1 97.25 200 THR B C 1
ATOM 4634 O O . THR B 1 200 ? -29.547 17.562 9.914 1 97.25 200 THR B O 1
ATOM 4637 N N . GLY B 1 201 ? -30.938 17.375 11.766 1 97.62 201 GLY B N 1
ATOM 4638 C CA . GLY B 1 201 ? -30.375 18.531 12.445 1 97.62 201 GLY B CA 1
ATOM 4639 C C . GLY B 1 201 ? -30.672 19.844 11.734 1 97.62 201 GLY B C 1
ATOM 4640 O O . GLY B 1 201 ? -31.641 19.922 10.961 1 97.62 201 GLY B O 1
ATOM 4641 N N . GLU B 1 202 ? -29.859 20.844 12.031 1 98 202 GLU B N 1
ATOM 4642 C CA . GLU B 1 202 ? -30.062 22.188 11.477 1 98 202 GLU B CA 1
ATOM 4643 C C . GLU B 1 202 ? -29.484 22.297 10.062 1 98 202 GLU B C 1
ATOM 4645 O O . GLU B 1 202 ? -30 23.047 9.234 1 98 202 GLU B O 1
ATOM 4650 N N . ALA B 1 203 ? -28.469 21.531 9.742 1 98.19 203 ALA B N 1
ATOM 4651 C CA . ALA B 1 203 ? -27.766 21.656 8.477 1 98.19 203 ALA B CA 1
ATOM 4652 C C . ALA B 1 203 ? -28.375 20.734 7.418 1 98.19 203 ALA B C 1
ATOM 4654 O O . ALA B 1 203 ? -28.016 20.812 6.242 1 98.19 203 ALA B O 1
ATOM 4655 N N . GLY B 1 204 ? -29.328 19.875 7.82 1 98.44 204 GLY B N 1
ATOM 4656 C CA . GLY B 1 204 ? -29.875 18.906 6.887 1 98.44 204 GLY B CA 1
ATOM 4657 C C . GLY B 1 204 ? -28.953 17.75 6.602 1 98.44 204 GLY B C 1
ATOM 4658 O O . GLY B 1 204 ? -27.953 17.562 7.309 1 98.44 204 GLY B O 1
ATOM 4659 N N . ILE B 1 205 ? -29.344 16.922 5.621 1 98.69 205 ILE B N 1
ATOM 4660 C CA . ILE B 1 205 ? -28.547 15.773 5.238 1 98.69 205 ILE B CA 1
ATOM 4661 C C . ILE B 1 205 ? -27.391 16.219 4.344 1 98.69 205 ILE B C 1
ATOM 4663 O O . ILE B 1 205 ? -27.609 16.922 3.346 1 98.69 205 ILE B O 1
ATOM 4667 N N . VAL B 1 206 ? -26.172 15.844 4.703 1 98.69 206 VAL B N 1
ATOM 4668 C CA . VAL B 1 206 ? -25 16.266 3.938 1 98.69 206 VAL B CA 1
ATOM 4669 C C . VAL B 1 206 ? -24.172 15.039 3.547 1 98.69 206 VAL B C 1
ATOM 4671 O O . VAL B 1 206 ? -24.344 13.961 4.113 1 98.69 206 VAL B O 1
ATOM 4674 N N . ARG B 1 207 ? -23.359 15.219 2.605 1 97.75 207 ARG B N 1
ATOM 4675 C CA . ARG B 1 207 ? -22.344 14.242 2.207 1 97.75 207 ARG B CA 1
ATOM 4676 C C . ARG B 1 207 ? -20.938 14.805 2.359 1 97.75 207 ARG B C 1
ATOM 4678 O O . ARG B 1 207 ? -20.703 15.977 2.043 1 97.75 207 ARG B O 1
ATOM 4685 N N . GLY B 1 208 ? -20.094 14.047 2.973 1 97 208 GLY B N 1
ATOM 4686 C CA . GLY B 1 208 ? -18.672 14.336 3.012 1 97 208 GLY B CA 1
ATOM 4687 C C . GLY B 1 208 ? -17.859 13.469 2.068 1 97 208 GLY B C 1
ATOM 4688 O O . GLY B 1 208 ? -18.266 12.367 1.716 1 97 208 GLY B O 1
ATOM 4689 N N . ILE B 1 209 ? -16.797 14.016 1.567 1 97.56 209 ILE B N 1
ATOM 4690 C CA . ILE B 1 209 ? -15.883 13.281 0.7 1 97.56 209 ILE B CA 1
ATOM 4691 C C . ILE B 1 209 ? -14.445 13.469 1.185 1 97.56 209 ILE B C 1
ATOM 4693 O O . ILE B 1 209 ? -14.055 14.57 1.586 1 97.56 209 ILE B O 1
ATOM 4697 N N . TYR B 1 210 ? -13.695 12.492 1.172 1 97.69 210 TYR B N 1
ATOM 4698 C CA . TYR B 1 210 ? -12.281 12.617 1.517 1 97.69 210 TYR B CA 1
ATOM 4699 C C . TYR B 1 210 ? -11.438 11.609 0.744 1 97.69 210 TYR B C 1
ATOM 4701 O O . TYR B 1 210 ? -11.953 10.594 0.276 1 97.69 210 TYR B O 1
ATOM 4709 N N . ASP B 1 211 ? -10.156 11.938 0.551 1 97.38 211 ASP B N 1
ATOM 4710 C CA . ASP B 1 211 ? -9.18 11.023 -0.039 1 97.38 211 ASP B CA 1
ATOM 4711 C C . ASP B 1 211 ? -8.492 10.188 1.035 1 97.38 211 ASP B C 1
ATOM 4713 O O . ASP B 1 211 ? -7.848 10.727 1.938 1 97.38 211 ASP B O 1
ATOM 4717 N N . ASN B 1 212 ? -8.625 8.891 0.902 1 98.44 212 ASN B N 1
ATOM 4718 C CA . ASN B 1 212 ? -8.203 7.965 1.95 1 98.44 212 ASN B CA 1
ATOM 4719 C C . ASN B 1 212 ? -6.898 7.262 1.591 1 98.44 212 ASN B C 1
ATOM 4721 O O . ASN B 1 212 ? -6.602 7.066 0.412 1 98.44 212 ASN B O 1
ATOM 4725 N N . GLY B 1 213 ? -6.145 6.934 2.643 1 98.5 213 GLY B N 1
ATOM 4726 C CA . GLY B 1 213 ? -5.062 5.973 2.492 1 98.5 213 GLY B CA 1
ATOM 4727 C C . GLY B 1 213 ? -3.709 6.621 2.285 1 98.5 213 GLY B C 1
ATOM 4728 O O . GLY B 1 213 ? -3.627 7.77 1.846 1 98.5 213 GLY B O 1
ATOM 4729 N N . LEU B 1 214 ? -2.658 5.922 2.625 1 98.75 214 LEU B N 1
ATOM 4730 C CA . LEU B 1 214 ? -1.269 6.344 2.48 1 98.75 214 LEU B CA 1
ATOM 4731 C C . LEU B 1 214 ? -0.44 5.254 1.804 1 98.75 214 LEU B C 1
ATOM 4733 O O . LEU B 1 214 ? -0.787 4.074 1.869 1 98.75 214 LEU B O 1
ATOM 4737 N N . ARG B 1 215 ? 0.561 5.602 1.107 1 98.62 215 ARG B N 1
ATOM 4738 C CA . ARG B 1 215 ? 1.644 4.73 0.666 1 98.62 215 ARG B CA 1
ATOM 4739 C C . ARG B 1 215 ? 3 5.398 0.865 1 98.62 215 ARG B C 1
ATOM 4741 O O . ARG B 1 215 ? 3.117 6.621 0.762 1 98.62 215 ARG B O 1
ATOM 4748 N N . ILE B 1 216 ? 4.023 4.621 1.155 1 98.06 216 ILE B N 1
ATOM 4749 C CA . ILE B 1 216 ? 5.391 5.133 1.162 1 98.06 216 ILE B CA 1
ATOM 4750 C C . ILE B 1 216 ? 5.875 5.324 -0.273 1 98.06 216 ILE B C 1
ATOM 4752 O O . ILE B 1 216 ? 5.328 4.73 -1.205 1 98.06 216 ILE B O 1
ATOM 4756 N N . ARG B 1 217 ? 6.871 6.148 -0.446 1 98.19 217 ARG B N 1
ATOM 4757 C CA . ARG B 1 217 ? 7.586 6.309 -1.709 1 98.19 217 ARG B CA 1
ATOM 4758 C C . ARG B 1 217 ? 9.055 5.926 -1.561 1 98.19 217 ARG B C 1
ATOM 4760 O O . ARG B 1 217 ? 9.906 6.781 -1.299 1 98.19 217 ARG B O 1
ATOM 4767 N N . PRO B 1 218 ? 9.336 4.676 -1.847 1 97.81 218 PRO B N 1
ATOM 4768 C CA . PRO B 1 218 ? 10.695 4.188 -1.566 1 97.81 218 PRO B CA 1
ATOM 4769 C C . PRO B 1 218 ? 11.758 4.898 -2.398 1 97.81 218 PRO B C 1
ATOM 4771 O O . PRO B 1 218 ? 12.898 5.043 -1.951 1 97.81 218 PRO B O 1
ATOM 4774 N N . GLU B 1 219 ? 11.398 5.406 -3.576 1 98.5 219 GLU B N 1
ATOM 4775 C CA . GLU B 1 219 ? 12.344 6.16 -4.398 1 98.5 219 GLU B CA 1
ATOM 4776 C C . GLU B 1 219 ? 12.805 7.43 -3.686 1 98.5 219 GLU B C 1
ATOM 4778 O O . GLU B 1 219 ? 13.992 7.762 -3.699 1 98.5 219 GLU B O 1
ATOM 4783 N N . MET B 1 220 ? 11.859 8.102 -3.066 1 98.75 220 MET B N 1
ATOM 4784 C CA . MET B 1 220 ? 12.203 9.312 -2.328 1 98.75 220 MET B CA 1
ATOM 4785 C C . MET B 1 220 ? 13.055 8.984 -1.104 1 98.75 220 MET B C 1
ATOM 4787 O O . MET B 1 220 ? 14.023 9.688 -0.816 1 98.75 220 MET B O 1
ATOM 4791 N N . ALA B 1 221 ? 12.68 7.934 -0.399 1 98.69 221 ALA B N 1
ATOM 4792 C CA . ALA B 1 221 ? 13.492 7.512 0.739 1 98.69 221 ALA B CA 1
ATOM 4793 C C . ALA B 1 221 ? 14.93 7.203 0.308 1 98.69 221 ALA B C 1
ATOM 4795 O O . ALA B 1 221 ? 15.883 7.629 0.959 1 98.69 221 ALA B O 1
ATOM 4796 N N . ASN B 1 222 ? 15.047 6.457 -0.8 1 98.44 222 ASN B N 1
ATOM 4797 C CA . ASN B 1 222 ? 16.359 6.133 -1.331 1 98.44 222 ASN B CA 1
ATOM 4798 C C . ASN B 1 222 ? 17.141 7.391 -1.719 1 98.44 222 ASN B C 1
ATOM 4800 O O . ASN B 1 222 ? 18.344 7.48 -1.484 1 98.44 222 ASN B O 1
ATOM 4804 N N . LEU B 1 223 ? 16.438 8.336 -2.316 1 98.69 223 LEU B N 1
ATOM 4805 C CA . LEU B 1 223 ? 17.047 9.609 -2.658 1 98.69 223 LEU B CA 1
ATOM 4806 C C . LEU B 1 223 ? 17.594 10.305 -1.411 1 98.69 223 LEU B C 1
ATOM 4808 O O . LEU B 1 223 ? 18.719 10.797 -1.406 1 98.69 223 LEU B O 1
ATOM 4812 N N . TYR B 1 224 ? 16.812 10.328 -0.346 1 98.81 224 TYR B N 1
ATOM 4813 C CA . TYR B 1 224 ? 17.234 10.953 0.904 1 98.81 224 TYR B CA 1
ATOM 4814 C C . TYR B 1 224 ? 18.484 10.281 1.451 1 98.81 224 TYR B C 1
ATOM 4816 O O . TYR B 1 224 ? 19.438 10.961 1.847 1 98.81 224 TYR B O 1
ATOM 4824 N N . HIS B 1 225 ? 18.484 8.977 1.429 1 97.75 225 HIS B N 1
ATOM 4825 C CA . HIS B 1 225 ? 19.625 8.227 1.939 1 97.75 225 HIS B CA 1
ATOM 4826 C C . HIS B 1 225 ? 20.891 8.5 1.123 1 97.75 225 HIS B C 1
ATOM 4828 O O . HIS B 1 225 ? 21.969 8.703 1.686 1 97.75 225 HIS B O 1
ATOM 4834 N N . GLU B 1 226 ? 20.734 8.523 -0.183 1 96.81 226 GLU B N 1
ATOM 4835 C CA . GLU B 1 226 ? 21.891 8.727 -1.054 1 96.81 226 GLU B CA 1
ATOM 4836 C C . GLU B 1 226 ? 22.438 10.141 -0.916 1 96.81 226 GLU B C 1
ATOM 4838 O O . GLU B 1 226 ? 23.656 10.344 -0.945 1 96.81 226 GLU B O 1
ATOM 4843 N N . LEU B 1 227 ? 21.516 11.125 -0.803 1 98.19 227 LEU B N 1
ATOM 4844 C CA . LEU B 1 227 ? 21.953 12.484 -0.535 1 98.19 227 LEU B CA 1
ATOM 4845 C C . LEU B 1 227 ? 22.781 12.555 0.75 1 98.19 227 LEU B C 1
ATOM 4847 O O . LEU B 1 227 ? 23.922 13.023 0.741 1 98.19 227 LEU B O 1
ATOM 4851 N N . LYS B 1 228 ? 22.297 12 1.795 1 97.56 228 LYS B N 1
ATOM 4852 C CA . LYS B 1 228 ? 22.953 12.047 3.1 1 97.56 228 LYS B CA 1
ATOM 4853 C C . LYS B 1 228 ? 24.281 11.305 3.068 1 97.56 228 LYS B C 1
ATOM 4855 O O . LYS B 1 228 ? 25.281 11.773 3.625 1 97.56 228 LYS B O 1
ATOM 4860 N N . ARG B 1 229 ? 24.266 10.172 2.396 1 94.5 229 ARG B N 1
ATOM 4861 C CA . ARG B 1 229 ? 25.469 9.367 2.303 1 94.5 229 ARG B CA 1
ATOM 4862 C C . ARG B 1 229 ? 26.578 10.125 1.572 1 94.5 229 ARG B C 1
ATOM 4864 O O . ARG B 1 229 ? 27.766 9.836 1.766 1 94.5 229 ARG B O 1
ATOM 4871 N N . ASN B 1 230 ? 26.219 11.039 0.775 1 95.62 230 ASN B N 1
ATOM 4872 C CA . ASN B 1 230 ? 27.188 11.797 -0.01 1 95.62 230 ASN B CA 1
ATOM 4873 C C . ASN B 1 230 ? 27.406 13.203 0.549 1 95.62 230 ASN B C 1
ATOM 4875 O O . ASN B 1 230 ? 27.875 14.094 -0.16 1 95.62 230 ASN B O 1
ATOM 4879 N N . GLY B 1 231 ? 27.016 13.398 1.763 1 96.88 231 GLY B N 1
ATOM 4880 C CA . GLY B 1 231 ? 27.344 14.617 2.488 1 96.88 231 GLY B CA 1
ATOM 4881 C C . GLY B 1 231 ? 26.422 15.773 2.15 1 96.88 231 GLY B C 1
ATOM 4882 O O . GLY B 1 231 ? 26.781 16.938 2.33 1 96.88 231 GLY B O 1
ATOM 4883 N N . ILE B 1 232 ? 25.266 15.547 1.562 1 98.38 232 ILE B N 1
ATOM 4884 C CA . ILE B 1 232 ? 24.266 16.547 1.269 1 98.38 232 ILE B CA 1
ATOM 4885 C C . ILE B 1 232 ? 23.109 16.438 2.27 1 98.38 232 ILE B C 1
ATOM 4887 O O . ILE B 1 232 ? 22.484 15.383 2.387 1 98.38 232 ILE B O 1
ATOM 4891 N N . ASP B 1 233 ? 22.828 17.484 3.01 1 98.81 233 ASP B N 1
ATOM 4892 C CA . ASP B 1 233 ? 21.797 17.422 4.043 1 98.81 233 ASP B CA 1
ATOM 4893 C C . ASP B 1 233 ? 20.406 17.438 3.428 1 98.81 233 ASP B C 1
ATOM 4895 O O . ASP B 1 233 ? 20.188 18.062 2.381 1 98.81 233 ASP B O 1
ATOM 4899 N N . VAL B 1 234 ? 19.5 16.75 4.086 1 98.94 234 VAL B N 1
ATOM 4900 C CA . VAL B 1 234 ? 18.109 16.641 3.625 1 98.94 234 VAL B CA 1
ATOM 4901 C C . VAL B 1 234 ? 17.188 17.328 4.625 1 98.94 234 VAL B C 1
ATOM 4903 O O . VAL B 1 234 ? 17.188 16.984 5.809 1 98.94 234 VAL B O 1
ATOM 4906 N N . TYR B 1 235 ? 16.406 18.281 4.191 1 98.94 235 TYR B N 1
ATOM 4907 C CA . TYR B 1 235 ? 15.414 18.969 5.016 1 98.94 235 TYR B CA 1
ATOM 4908 C C . TYR B 1 235 ? 14.008 18.703 4.508 1 98.94 235 TYR B C 1
ATOM 4910 O O . TYR B 1 235 ? 13.773 18.656 3.299 1 98.94 235 TYR B O 1
ATOM 4918 N N . ILE B 1 236 ? 13.086 18.547 5.473 1 98.94 236 ILE B N 1
ATOM 4919 C CA . ILE B 1 236 ? 11.664 18.438 5.176 1 98.94 236 ILE B CA 1
ATOM 4920 C C . ILE B 1 236 ? 10.961 19.719 5.621 1 98.94 236 ILE B C 1
ATOM 4922 O O . ILE B 1 236 ? 11.148 20.188 6.75 1 98.94 236 ILE B O 1
ATOM 4926 N N . ILE B 1 237 ? 10.219 20.328 4.734 1 98.81 237 ILE B N 1
ATOM 4927 C CA . ILE B 1 237 ? 9.344 21.438 5.086 1 98.81 237 ILE B CA 1
ATOM 4928 C C . ILE B 1 237 ? 7.898 21.078 4.723 1 98.81 237 ILE B C 1
ATOM 4930 O O . ILE B 1 237 ? 7.582 20.875 3.549 1 98.81 237 ILE B O 1
ATOM 4934 N N . SER B 1 238 ? 7 20.984 5.672 1 98.31 238 SER B N 1
ATOM 4935 C CA . SER B 1 238 ? 5.641 20.5 5.461 1 98.31 238 SER B CA 1
ATOM 4936 C C . SER B 1 238 ? 4.613 21.453 6.074 1 98.31 238 SER B C 1
ATOM 4938 O O . SER B 1 238 ? 4.906 22.141 7.047 1 98.31 238 SER B O 1
ATOM 4940 N N . ALA B 1 239 ? 3.43 21.484 5.484 1 97.25 239 ALA B N 1
ATOM 4941 C CA . ALA B 1 239 ? 2.307 22.234 6.027 1 97.25 239 ALA B CA 1
ATOM 4942 C C . ALA B 1 239 ? 1.457 21.375 6.953 1 97.25 239 ALA B C 1
ATOM 4944 O O . ALA B 1 239 ? 0.366 21.781 7.363 1 97.25 239 ALA B O 1
ATOM 4945 N N . SER B 1 240 ? 1.886 20.156 7.289 1 98 240 SER B N 1
ATOM 4946 C CA . SER B 1 240 ? 1.309 19.328 8.352 1 98 240 SER B CA 1
ATOM 4947 C C . SER B 1 240 ? 1.969 19.625 9.695 1 98 240 SER B C 1
ATOM 4949 O O . SER B 1 240 ? 2.955 20.359 9.766 1 98 240 SER B O 1
ATOM 4951 N N . MET B 1 241 ? 1.436 19.078 10.711 1 97.88 241 MET B N 1
ATOM 4952 C CA . MET B 1 241 ? 1.952 19.344 12.047 1 97.88 241 MET B CA 1
ATOM 4953 C C . MET B 1 241 ? 3.305 18.672 12.258 1 97.88 241 MET B C 1
ATOM 4955 O O . MET B 1 241 ? 3.525 17.547 11.789 1 97.88 241 MET B O 1
ATOM 4959 N N . GLN B 1 242 ? 4.125 19.297 13.023 1 98 242 GLN B N 1
ATOM 4960 C CA . GLN B 1 242 ? 5.496 18.891 13.297 1 98 242 GLN B CA 1
ATOM 4961 C C . GLN B 1 242 ? 5.551 17.484 13.859 1 98 242 GLN B C 1
ATOM 4963 O O . GLN B 1 242 ? 6.301 16.641 13.375 1 98 242 GLN B O 1
ATOM 4968 N N . GLU B 1 243 ? 4.699 17.188 14.898 1 98.06 243 GLU B N 1
ATOM 4969 C CA . GLU B 1 243 ? 4.719 15.898 15.586 1 98.06 243 GLU B CA 1
ATOM 4970 C C . GLU B 1 243 ? 4.383 14.758 14.633 1 98.06 243 GLU B C 1
ATOM 4972 O O . GLU B 1 243 ? 4.941 13.664 14.742 1 98.06 243 GLU B O 1
ATOM 4977 N N . ILE B 1 244 ? 3.518 15.078 13.703 1 98.38 244 ILE B N 1
ATOM 4978 C CA . ILE B 1 244 ? 3.029 14.055 12.781 1 98.38 244 ILE B CA 1
ATOM 4979 C C . ILE B 1 244 ? 4.102 13.742 11.742 1 98.38 244 ILE B C 1
ATOM 4981 O O . ILE B 1 244 ? 4.395 12.578 11.477 1 98.38 244 ILE B O 1
ATOM 4985 N N . ILE B 1 245 ? 4.746 14.758 11.195 1 98.81 245 ILE B N 1
ATOM 4986 C CA . ILE B 1 245 ? 5.781 14.586 10.188 1 98.81 245 ILE B CA 1
ATOM 4987 C C . ILE B 1 245 ? 7.004 13.906 10.805 1 98.81 245 ILE B C 1
ATOM 4989 O O . ILE B 1 245 ? 7.613 13.031 10.195 1 98.81 245 ILE B O 1
ATOM 4993 N N . GLU B 1 246 ? 7.332 14.273 12.047 1 98.75 246 GLU B N 1
ATOM 4994 C CA . GLU B 1 246 ? 8.477 13.672 12.734 1 98.75 246 GLU B CA 1
ATOM 4995 C C . GLU B 1 246 ? 8.336 12.156 12.812 1 98.75 246 GLU B C 1
ATOM 4997 O O . GLU B 1 246 ? 9.289 11.422 12.531 1 98.75 246 GLU B O 1
ATOM 5002 N N . VAL B 1 247 ? 7.16 11.734 13.18 1 98.75 247 VAL B N 1
ATOM 5003 C CA . VAL B 1 247 ? 6.945 10.297 13.336 1 98.75 247 VAL B CA 1
ATOM 5004 C C . VAL B 1 247 ? 7.168 9.602 11.992 1 98.75 247 VAL B C 1
ATOM 5006 O O . VAL B 1 247 ? 7.934 8.633 11.906 1 98.75 247 VAL B O 1
ATOM 5009 N N . PHE B 1 248 ? 6.574 10.102 10.945 1 98.81 248 PHE B N 1
ATOM 5010 C CA . PHE B 1 248 ? 6.625 9.453 9.641 1 98.81 248 PHE B CA 1
ATOM 5011 C C . PHE B 1 248 ? 8.031 9.5 9.062 1 98.81 248 PHE B C 1
ATOM 5013 O O . PHE B 1 248 ? 8.516 8.516 8.5 1 98.81 248 PHE B O 1
ATOM 5020 N N . ALA B 1 249 ? 8.742 10.602 9.234 1 98.75 249 ALA B N 1
ATOM 5021 C CA . ALA B 1 249 ? 10.023 10.852 8.578 1 98.75 249 ALA B CA 1
ATOM 5022 C C . ALA B 1 249 ? 11.172 10.164 9.328 1 98.75 249 ALA B C 1
ATOM 5024 O O . ALA B 1 249 ? 12.203 9.844 8.734 1 98.75 249 ALA B O 1
ATOM 5025 N N . THR B 1 250 ? 10.992 9.883 10.664 1 98.44 250 THR B N 1
ATOM 5026 C CA . THR B 1 250 ? 12.164 9.492 11.43 1 98.44 250 THR B CA 1
ATOM 5027 C C . THR B 1 250 ? 12.016 8.062 11.961 1 98.44 250 THR B C 1
ATOM 5029 O O . THR B 1 250 ? 13.008 7.395 12.242 1 98.44 250 THR B O 1
ATOM 5032 N N . ASP B 1 251 ? 10.781 7.609 12.188 1 98.31 251 ASP B N 1
ATOM 5033 C CA . ASP B 1 251 ? 10.578 6.242 12.656 1 98.31 251 ASP B CA 1
ATOM 5034 C C . ASP B 1 251 ? 11.086 5.227 11.641 1 98.31 251 ASP B C 1
ATOM 5036 O O . ASP B 1 251 ? 10.695 5.262 10.469 1 98.31 251 ASP B O 1
ATOM 5040 N N . ARG B 1 252 ? 11.883 4.25 12.016 1 97.12 252 ARG B N 1
ATOM 5041 C CA . ARG B 1 252 ? 12.547 3.309 11.125 1 97.12 252 ARG B CA 1
ATOM 5042 C C . ARG B 1 252 ? 11.539 2.404 10.43 1 97.12 252 ARG B C 1
ATOM 5044 O O . ARG B 1 252 ? 11.836 1.822 9.383 1 97.12 252 ARG B O 1
ATOM 5051 N N . SER B 1 253 ? 10.344 2.271 11.016 1 97.88 253 SER B N 1
ATOM 5052 C CA . SER B 1 253 ? 9.352 1.343 10.492 1 97.88 253 SER B CA 1
ATOM 5053 C C . SER B 1 253 ? 8.828 1.8 9.133 1 97.88 253 SER B C 1
ATOM 5055 O O . SER B 1 253 ? 8.203 1.023 8.414 1 97.88 253 SER B O 1
ATOM 5057 N N . TYR B 1 254 ? 9.164 3.094 8.773 1 98.5 254 TYR B N 1
ATOM 5058 C CA . TYR B 1 254 ? 8.633 3.572 7.504 1 98.5 254 TYR B CA 1
ATOM 5059 C C . TYR B 1 254 ? 9.734 3.699 6.465 1 98.5 254 TYR B C 1
ATOM 5061 O O . TYR B 1 254 ? 9.461 3.908 5.277 1 98.5 254 TYR B O 1
ATOM 5069 N N . GLY B 1 255 ? 11.016 3.707 6.875 1 98.12 255 GLY B N 1
ATOM 5070 C CA . GLY B 1 255 ? 12.117 3.502 5.945 1 98.12 255 GLY B CA 1
ATOM 5071 C C . GLY B 1 255 ? 12.758 4.797 5.484 1 98.12 255 GLY B C 1
ATOM 5072 O O . GLY B 1 255 ? 13.664 4.785 4.656 1 98.12 255 GLY B O 1
ATOM 5073 N N . TYR B 1 256 ? 12.336 5.98 6.055 1 98.62 256 TYR B N 1
ATOM 5074 C CA . TYR B 1 256 ? 12.938 7.238 5.621 1 98.62 256 TYR B CA 1
ATOM 5075 C C . TYR B 1 256 ? 14.172 7.566 6.449 1 98.62 256 TYR B C 1
ATOM 5077 O O . TYR B 1 256 ? 15.125 8.156 5.941 1 98.62 256 TYR B O 1
ATOM 5085 N N . ASN B 1 257 ? 14.148 7.281 7.73 1 97.62 257 ASN B N 1
ATOM 5086 C CA . ASN B 1 257 ? 15.297 7.375 8.625 1 97.62 257 ASN B CA 1
ATOM 5087 C C . ASN B 1 257 ? 15.938 8.758 8.57 1 97.62 257 ASN B C 1
ATOM 5089 O O . ASN B 1 257 ? 17.156 8.883 8.453 1 97.62 257 ASN B O 1
ATOM 5093 N N . LEU B 1 258 ? 15.094 9.805 8.633 1 98.5 258 LEU B N 1
ATOM 5094 C CA . LEU B 1 258 ? 15.586 11.18 8.578 1 98.5 258 LEU B CA 1
ATOM 5095 C C . LEU B 1 258 ? 15.852 11.711 9.984 1 98.5 258 LEU B C 1
ATOM 5097 O O . LEU B 1 258 ? 15.523 11.055 10.977 1 98.5 258 LEU B O 1
ATOM 5101 N N . ASP B 1 259 ? 16.484 12.82 10.031 1 98.06 259 ASP B N 1
ATOM 5102 C CA . ASP B 1 259 ? 16.859 13.445 11.297 1 98.06 259 ASP B CA 1
ATOM 5103 C C . ASP B 1 259 ? 15.773 14.422 11.766 1 98.06 259 ASP B C 1
ATOM 5105 O O . ASP B 1 259 ? 15.375 15.312 11.008 1 98.06 259 ASP B O 1
ATOM 5109 N N . THR B 1 260 ? 15.422 14.258 12.992 1 97.94 260 THR B N 1
ATOM 5110 C CA . THR B 1 260 ? 14.336 15.062 13.539 1 97.94 260 THR B CA 1
ATOM 5111 C C . THR B 1 260 ? 14.656 16.547 13.43 1 97.94 260 THR B C 1
ATOM 5113 O O . THR B 1 260 ? 13.766 17.359 13.195 1 97.94 260 THR B O 1
ATOM 5116 N N . GLU B 1 261 ? 15.93 16.938 13.547 1 97.81 261 GLU B N 1
ATOM 5117 C CA . GLU B 1 261 ? 16.344 18.344 13.586 1 97.81 261 GLU B CA 1
ATOM 5118 C C . GLU B 1 261 ? 16.203 19 12.219 1 97.81 261 GLU B C 1
ATOM 5120 O O . GLU B 1 261 ? 16.266 20.234 12.109 1 97.81 261 GLU B O 1
ATOM 5125 N N . ASN B 1 262 ? 16 18.172 11.172 1 98.56 262 ASN B N 1
ATOM 5126 C CA . ASN B 1 262 ? 15.922 18.719 9.812 1 98.56 262 ASN B CA 1
ATOM 5127 C C . ASN B 1 262 ? 14.477 18.766 9.32 1 98.56 262 ASN B C 1
ATOM 5129 O O . ASN B 1 262 ? 14.234 18.875 8.117 1 98.56 262 ASN B O 1
ATOM 5133 N N . ILE B 1 263 ? 13.547 18.641 10.297 1 98.56 263 ILE B N 1
ATOM 5134 C CA . ILE B 1 263 ? 12.133 18.688 9.953 1 98.56 263 ILE B CA 1
ATOM 5135 C C . ILE B 1 263 ? 11.547 20.031 10.406 1 98.56 263 ILE B C 1
ATOM 5137 O O . ILE B 1 263 ? 11.648 20.391 11.586 1 98.56 263 ILE B O 1
ATOM 5141 N N . TYR B 1 264 ? 11.031 20.75 9.484 1 98.44 264 TYR B N 1
ATOM 5142 C CA . TYR B 1 264 ? 10.305 22 9.758 1 98.44 264 TYR B CA 1
ATOM 5143 C C . TYR B 1 264 ? 8.852 21.891 9.328 1 98.44 264 TYR B C 1
ATOM 5145 O O . TYR B 1 264 ? 8.555 21.75 8.141 1 98.44 264 TYR B O 1
ATOM 5153 N N . ALA B 1 265 ? 7.949 21.875 10.234 1 98.12 265 ALA B N 1
ATOM 5154 C CA . ALA B 1 265 ? 6.512 21.797 10 1 98.12 265 ALA B CA 1
ATOM 5155 C C . ALA B 1 265 ? 5.738 22.672 10.969 1 98.12 265 ALA B C 1
ATOM 5157 O O . ALA B 1 265 ? 6.332 23.484 11.688 1 98.12 265 ALA B O 1
ATOM 5158 N N . MET B 1 266 ? 4.457 22.656 10.891 1 97.81 266 MET B N 1
ATOM 5159 C CA . MET B 1 266 ? 3.631 23.562 11.664 1 97.81 266 MET B CA 1
ATOM 5160 C C . MET B 1 266 ? 3.545 23.125 13.125 1 97.81 266 MET B C 1
ATOM 5162 O O . MET B 1 266 ? 3.479 21.922 13.406 1 97.81 266 MET B O 1
ATOM 5166 N N . LYS B 1 267 ? 3.506 24.109 14.023 1 97.38 267 LYS B N 1
ATOM 5167 C CA . LYS B 1 267 ? 3.486 23.828 15.461 1 97.38 267 LYS B CA 1
ATOM 5168 C C . LYS B 1 267 ? 2.373 24.594 16.156 1 97.38 267 LYS B C 1
ATOM 5170 O O . LYS B 1 267 ? 2.131 25.766 15.836 1 97.38 267 LYS B O 1
ATOM 5175 N N . LEU B 1 268 ? 1.714 23.938 17.047 1 97.94 268 LEU B N 1
ATOM 5176 C CA . LEU B 1 268 ? 0.823 24.609 18 1 97.94 268 LEU B CA 1
ATOM 5177 C C . LEU B 1 268 ? 1.571 24.984 19.266 1 97.94 268 LEU B C 1
ATOM 5179 O O . LEU B 1 268 ? 2.6 24.391 19.594 1 97.94 268 LEU B O 1
ATOM 5183 N N . LYS B 1 269 ? 1.05 26 19.906 1 98.12 269 LYS B N 1
ATOM 5184 C CA . LYS B 1 269 ? 1.555 26.266 21.25 1 98.12 269 LYS B CA 1
ATOM 5185 C C . LYS B 1 269 ? 1.256 25.125 22.203 1 98.12 269 LYS B C 1
ATOM 5187 O O . LYS B 1 269 ? 0.334 24.328 21.969 1 98.12 269 LYS B O 1
ATOM 5192 N N . SER B 1 270 ? 2.088 24.953 23.203 1 97.94 270 SER B N 1
ATOM 5193 C CA . SER B 1 270 ? 1.892 23.922 24.219 1 97.94 270 SER B CA 1
ATOM 5194 C C . SER B 1 270 ? 2.186 24.469 25.625 1 97.94 270 SER B C 1
ATOM 5196 O O . SER B 1 270 ? 2.896 25.453 25.766 1 97.94 270 SER B O 1
ATOM 5198 N N . THR B 1 271 ? 1.632 23.859 26.609 1 98.12 271 THR B N 1
ATOM 5199 C CA . THR B 1 271 ? 1.946 24.172 28 1 98.12 271 THR B CA 1
ATOM 5200 C C . THR B 1 271 ? 3.348 23.672 28.359 1 98.12 271 THR B C 1
ATOM 5202 O O . THR B 1 271 ? 4.016 23.031 27.547 1 98.12 271 THR B O 1
ATOM 5205 N N . THR B 1 272 ? 3.734 23.969 29.547 1 97.12 272 THR B N 1
ATOM 5206 C CA . THR B 1 272 ? 5.039 23.547 30.031 1 97.12 272 THR B CA 1
ATOM 5207 C C . THR B 1 272 ? 5.117 22.016 30.109 1 97.12 272 THR B C 1
ATOM 5209 O O . THR B 1 272 ? 6.199 21.438 30.016 1 97.12 272 THR B O 1
ATOM 5212 N N . ASP B 1 273 ? 3.928 21.438 30.234 1 97.06 273 ASP B N 1
ATOM 5213 C CA . ASP B 1 273 ? 3.867 19.969 30.312 1 97.06 273 ASP B CA 1
ATOM 5214 C C . ASP B 1 273 ? 3.645 19.359 28.938 1 97.06 273 ASP B C 1
ATOM 5216 O O . ASP B 1 273 ? 3.26 18.203 28.828 1 97.06 273 ASP B O 1
ATOM 5220 N N . ASN B 1 274 ? 3.764 20.141 27.875 1 97.19 274 ASN B N 1
ATOM 5221 C CA . ASN B 1 274 ? 3.742 19.703 26.484 1 97.19 274 ASN B CA 1
ATOM 5222 C C . ASN B 1 274 ? 2.332 19.344 26.031 1 97.19 274 ASN B C 1
ATOM 5224 O O . ASN B 1 274 ? 2.156 18.484 25.156 1 97.19 274 ASN B O 1
ATOM 5228 N N . ILE B 1 275 ? 1.369 19.906 26.719 1 98.62 275 ILE B N 1
ATOM 5229 C CA . ILE B 1 275 ? -0.016 19.734 26.297 1 98.62 275 ILE B CA 1
ATOM 5230 C C . ILE B 1 275 ? -0.352 20.766 25.219 1 98.62 275 ILE B C 1
ATOM 5232 O O . ILE B 1 275 ? -0.164 21.969 25.422 1 98.62 275 ILE B O 1
ATOM 5236 N N . LEU B 1 276 ? -0.834 20.328 24.094 1 98.56 276 LEU B N 1
ATOM 5237 C CA . LEU B 1 276 ? -1.119 21.203 22.969 1 98.56 276 LEU B CA 1
ATOM 5238 C C . LEU B 1 276 ? -2.309 22.109 23.266 1 98.56 276 LEU B C 1
ATOM 5240 O O . LEU B 1 276 ? -3.299 21.656 23.859 1 98.56 276 LEU B O 1
ATOM 5244 N N . LEU B 1 277 ? -2.16 23.359 22.875 1 98.25 277 LEU B N 1
ATOM 5245 C CA . LEU B 1 277 ? -3.234 24.344 22.922 1 98.25 277 LEU B CA 1
ATOM 5246 C C . LEU B 1 277 ? -3.801 24.609 21.531 1 98.25 277 LEU B C 1
ATOM 5248 O O . LEU B 1 277 ? -3.145 24.328 20.531 1 98.25 277 LEU B O 1
ATOM 5252 N N . ASP B 1 278 ? -5.027 25.031 21.453 1 97.88 278 ASP B N 1
ATOM 5253 C CA . ASP B 1 278 ? -5.625 25.422 20.172 1 97.88 278 ASP B CA 1
ATOM 5254 C C . ASP B 1 278 ? -5.18 26.812 19.75 1 97.88 278 ASP B C 1
ATOM 5256 O O . ASP B 1 278 ? -6.016 27.672 19.469 1 97.88 278 ASP B O 1
ATOM 5260 N N . GLU B 1 279 ? -3.908 27.016 19.672 1 97.44 279 GLU B N 1
ATOM 5261 C CA . GLU B 1 279 ? -3.227 28.234 19.281 1 97.44 279 GLU B CA 1
ATOM 5262 C C . GLU B 1 279 ? -1.966 27.938 18.469 1 97.44 279 GLU B C 1
ATOM 5264 O O . GLU B 1 279 ? -1.147 27.109 18.875 1 97.44 279 GLU B O 1
ATOM 5269 N N . TYR B 1 280 ? -1.89 28.609 17.328 1 96.75 280 TYR B N 1
ATOM 5270 C CA . TYR B 1 280 ? -0.73 28.391 16.469 1 96.75 280 TYR B CA 1
ATOM 5271 C C . TYR B 1 280 ? 0.513 29.047 17.078 1 96.75 280 TYR B C 1
ATOM 5273 O O . TYR B 1 280 ? 0.434 30.125 17.672 1 96.75 280 TYR B O 1
ATOM 5281 N N . ASN B 1 281 ? 1.68 28.422 16.984 1 97.06 281 ASN B N 1
ATOM 5282 C CA . ASN B 1 281 ? 2.973 28.969 17.375 1 97.06 281 ASN B CA 1
ATOM 5283 C C . ASN B 1 281 ? 3.654 29.688 16.219 1 97.06 281 ASN B C 1
ATOM 5285 O O . ASN B 1 281 ? 4.254 29.047 15.352 1 97.06 281 ASN B O 1
ATOM 5289 N N . TYR B 1 282 ? 3.695 30.969 16.203 1 93.56 282 TYR B N 1
ATOM 5290 C CA . TYR B 1 282 ? 4.18 31.75 15.07 1 93.56 282 TYR B CA 1
ATOM 5291 C C . TYR B 1 282 ? 5.691 31.938 15.148 1 93.56 282 TYR B C 1
ATOM 5293 O O . TYR B 1 282 ? 6.27 32.656 14.344 1 93.56 282 TYR B O 1
ATOM 5301 N N . ASP B 1 283 ? 6.316 31.266 16.141 1 91.44 283 ASP B N 1
ATOM 5302 C CA . ASP B 1 283 ? 7.777 31.281 16.156 1 91.44 283 ASP B CA 1
ATOM 5303 C C . ASP B 1 283 ? 8.344 30.641 14.891 1 91.44 283 ASP B C 1
ATOM 5305 O O . ASP B 1 283 ? 9.477 30.922 14.5 1 91.44 283 ASP B O 1
ATOM 5309 N N . ILE B 1 284 ? 7.621 29.766 14.352 1 87.56 284 ILE B N 1
ATOM 5310 C CA . ILE B 1 284 ? 7.941 29.219 13.039 1 87.56 284 ILE B CA 1
ATOM 5311 C C . ILE B 1 284 ? 6.953 29.75 12 1 87.56 284 ILE B C 1
ATOM 5313 O O . ILE B 1 284 ? 5.762 29.906 12.289 1 87.56 284 ILE B O 1
ATOM 5317 N N . PRO B 1 285 ? 7.52 30.094 10.836 1 91.69 285 PRO B N 1
ATOM 5318 C CA . PRO B 1 285 ? 6.594 30.531 9.789 1 91.69 285 PRO B CA 1
ATOM 5319 C C . PRO B 1 285 ? 5.512 29.5 9.484 1 91.69 285 PRO B C 1
ATOM 5321 O O . PRO B 1 285 ? 5.711 28.312 9.727 1 91.69 285 PRO B O 1
ATOM 5324 N N . PHE B 1 286 ? 4.355 30.062 9.062 1 94.12 286 PHE B N 1
ATOM 5325 C CA . PHE B 1 286 ? 3.324 29.172 8.523 1 94.12 286 PHE B CA 1
ATOM 5326 C C . PHE B 1 286 ? 3.812 28.484 7.254 1 94.12 286 PHE B C 1
ATOM 5328 O O . PHE B 1 286 ? 3.844 29.094 6.18 1 94.12 286 PHE B O 1
ATOM 5335 N N . THR B 1 287 ? 4.27 27.203 7.383 1 95.56 287 THR B N 1
ATOM 5336 C CA . THR B 1 287 ? 5.043 26.531 6.344 1 95.56 287 THR B CA 1
ATOM 5337 C C . THR B 1 287 ? 4.148 26.141 5.172 1 95.56 287 THR B C 1
ATOM 5339 O O . THR B 1 287 ? 4.156 24.984 4.738 1 95.56 287 THR B O 1
ATOM 5342 N N . GLN B 1 288 ? 3.422 27.078 4.66 1 94.5 288 GLN B N 1
ATOM 5343 C CA . GLN B 1 288 ? 2.662 27.031 3.416 1 94.5 288 GLN B CA 1
ATOM 5344 C C . GLN B 1 288 ? 3.008 28.203 2.504 1 94.5 288 GLN B C 1
ATOM 5346 O O . GLN B 1 288 ? 3.186 29.328 2.973 1 94.5 288 GLN B O 1
ATOM 5351 N N . ARG B 1 289 ? 3.131 27.922 1.212 1 95.44 289 ARG B N 1
ATOM 5352 C CA . ARG B 1 289 ? 3.453 28.953 0.225 1 95.44 289 ARG B CA 1
ATOM 5353 C C . ARG B 1 289 ? 4.695 29.734 0.638 1 95.44 289 ARG B C 1
ATOM 5355 O O . ARG B 1 289 ? 5.754 29.156 0.877 1 95.44 289 ARG B O 1
ATOM 5362 N N . GLU B 1 290 ? 4.562 31.031 0.815 1 96.88 290 GLU B N 1
ATOM 5363 C CA . GLU B 1 290 ? 5.715 31.875 1.114 1 96.88 290 GLU B CA 1
ATOM 5364 C C . GLU B 1 290 ? 6.348 31.484 2.449 1 96.88 290 GLU B C 1
ATOM 5366 O O . GLU B 1 290 ? 7.551 31.672 2.65 1 96.88 290 GLU B O 1
ATOM 5371 N N . GLY B 1 291 ? 5.574 30.875 3.279 1 97.12 291 GLY B N 1
ATOM 5372 C CA . GLY B 1 291 ? 6.113 30.438 4.562 1 97.12 291 GLY B CA 1
ATOM 5373 C C . GLY B 1 291 ? 7.184 29.375 4.43 1 97.12 291 GLY B C 1
ATOM 5374 O O . GLY B 1 291 ? 8.086 29.297 5.266 1 97.12 291 GLY B O 1
ATOM 5375 N N . LYS B 1 292 ? 7.148 28.625 3.402 1 98.06 292 LYS B N 1
ATOM 5376 C CA . LYS B 1 292 ? 8.172 27.594 3.182 1 98.06 292 LYS B CA 1
ATOM 5377 C C . LYS B 1 292 ? 9.5 28.234 2.783 1 98.06 292 LYS B C 1
ATOM 5379 O O . LYS B 1 292 ? 10.547 27.859 3.312 1 98.06 292 LYS B O 1
ATOM 5384 N N . SER B 1 293 ? 9.469 29.188 1.88 1 98.38 293 SER B N 1
ATOM 5385 C CA . SER B 1 293 ? 10.703 29.875 1.507 1 98.38 293 SER B CA 1
ATOM 5386 C C . SER B 1 293 ? 11.25 30.703 2.666 1 98.38 293 SER B C 1
ATOM 5388 O O . SER B 1 293 ? 12.469 30.797 2.844 1 98.38 293 SER B O 1
ATOM 5390 N N . GLU B 1 294 ? 10.328 31.266 3.434 1 98.25 294 GLU B N 1
ATOM 5391 C CA . GLU B 1 294 ? 10.758 32 4.613 1 98.25 294 GLU B CA 1
ATOM 5392 C C . GLU B 1 294 ? 11.469 31.109 5.613 1 98.25 294 GLU B C 1
ATOM 5394 O O . GLU B 1 294 ? 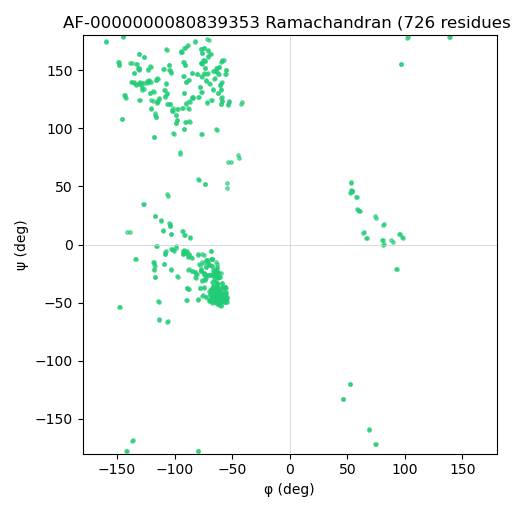12.461 31.5 6.219 1 98.25 294 GLU B O 1
ATOM 5399 N N . THR B 1 295 ? 10.984 29.922 5.77 1 98.38 295 THR B N 1
ATOM 5400 C CA . THR B 1 295 ? 11.609 28.938 6.652 1 98.38 295 THR B CA 1
ATOM 5401 C C . THR B 1 295 ? 13.023 28.609 6.188 1 98.38 295 THR B C 1
ATOM 5403 O O . THR B 1 295 ? 13.953 28.578 7 1 98.38 295 THR B O 1
ATOM 5406 N N . ILE B 1 296 ? 13.203 28.422 4.898 1 98.69 296 ILE B N 1
ATOM 5407 C CA . ILE B 1 296 ? 14.523 28.156 4.34 1 98.69 296 ILE B CA 1
ATOM 5408 C C . ILE B 1 296 ? 15.453 29.328 4.629 1 98.69 296 ILE B C 1
ATOM 5410 O O . ILE B 1 296 ? 16.562 29.156 5.125 1 98.69 296 ILE B O 1
ATOM 5414 N N . ASN B 1 297 ? 15.008 30.562 4.426 1 98.31 297 ASN B N 1
ATOM 5415 C CA . ASN B 1 297 ? 15.812 31.766 4.586 1 98.31 297 ASN B CA 1
ATOM 5416 C C . ASN B 1 297 ? 16.219 31.984 6.043 1 98.31 297 ASN B C 1
ATOM 5418 O O . ASN B 1 297 ? 17.344 32.344 6.332 1 98.31 297 ASN B O 1
ATOM 5422 N N . ARG B 1 298 ? 15.312 31.656 6.918 1 97.56 298 ARG B N 1
ATOM 5423 C CA . ARG B 1 298 ? 15.523 32 8.32 1 97.56 298 ARG B CA 1
ATOM 5424 C C . ARG B 1 298 ? 16.312 30.922 9.047 1 97.56 298 ARG B C 1
ATOM 5426 O O . ARG B 1 298 ? 17.141 31.234 9.906 1 97.56 298 ARG B O 1
ATOM 5433 N N . PHE B 1 299 ? 16.031 29.688 8.711 1 97.88 299 PHE B N 1
ATOM 5434 C CA . PHE B 1 299 ? 16.5 28.656 9.633 1 97.88 299 PHE B CA 1
ATOM 5435 C C . PHE B 1 299 ? 17.516 27.734 8.961 1 97.88 299 PHE B C 1
ATOM 5437 O O . PHE B 1 299 ? 18.266 27.031 9.633 1 97.88 299 PHE B O 1
ATOM 5444 N N . ILE B 1 300 ? 17.547 27.734 7.621 1 98.5 300 ILE B N 1
ATOM 5445 C CA . ILE B 1 300 ? 18.375 26.734 6.957 1 98.5 300 ILE B CA 1
ATOM 5446 C C . ILE B 1 300 ? 19.531 27.422 6.238 1 98.5 300 ILE B C 1
ATOM 5448 O O . ILE B 1 300 ? 20.703 27.141 6.527 1 98.5 300 ILE B O 1
ATOM 5452 N N . ARG B 1 301 ? 19.266 28.406 5.488 1 97.81 301 ARG B N 1
ATOM 5453 C CA . ARG B 1 301 ? 20.219 29.078 4.617 1 97.81 301 ARG B CA 1
ATOM 5454 C C . ARG B 1 301 ? 21.422 29.594 5.414 1 97.81 301 ARG B C 1
ATOM 5456 O O . ARG B 1 301 ? 22.562 29.5 4.953 1 97.81 301 ARG B O 1
ATOM 5463 N N . PRO B 1 302 ? 21.234 30.094 6.629 1 98.06 302 PRO B N 1
ATOM 5464 C CA . PRO B 1 302 ? 22.359 30.609 7.402 1 98.06 302 PRO B CA 1
ATOM 5465 C C . PRO B 1 302 ? 23.375 29.516 7.754 1 98.06 302 PRO B C 1
ATOM 5467 O O . PRO B 1 302 ? 24.562 29.812 7.957 1 98.06 302 PRO B O 1
ATOM 5470 N N . LYS B 1 303 ? 22.906 28.297 7.738 1 98.06 303 LYS B N 1
ATOM 5471 C CA . LYS B 1 303 ? 23.781 27.188 8.086 1 98.06 303 LYS B CA 1
ATOM 5472 C C . LYS B 1 303 ? 24.688 26.797 6.91 1 98.06 303 LYS B C 1
ATOM 5474 O O . LYS B 1 303 ? 25.625 26.031 7.066 1 98.06 303 LYS B O 1
ATOM 5479 N N . TYR B 1 304 ? 24.406 27.375 5.773 1 98.19 304 TYR B N 1
ATOM 5480 C CA . TYR B 1 304 ? 25.109 27 4.555 1 98.19 304 TYR B CA 1
ATOM 5481 C C . TYR B 1 304 ? 25.703 28.219 3.869 1 98.19 304 TYR B C 1
ATOM 5483 O O . TYR B 1 304 ? 25.703 28.312 2.639 1 98.19 304 TYR B O 1
ATOM 5491 N N . ASN B 1 305 ? 26.156 29.188 4.609 1 97.12 305 ASN B N 1
ATOM 5492 C CA . ASN B 1 305 ? 26.812 30.406 4.164 1 97.12 305 ASN B CA 1
ATOM 5493 C C . ASN B 1 305 ? 25.906 31.234 3.252 1 97.12 305 ASN B C 1
ATOM 5495 O O . ASN B 1 305 ? 26.375 31.812 2.273 1 97.12 305 ASN B O 1
ATOM 5499 N N . GLY B 1 306 ? 24.656 31.094 3.467 1 97.5 306 GLY B N 1
ATOM 5500 C CA . GLY B 1 306 ? 23.703 31.922 2.75 1 97.5 306 GLY B CA 1
ATOM 5501 C C . GLY B 1 306 ? 23.25 31.312 1.435 1 97.5 306 GLY B C 1
ATOM 5502 O O . GLY B 1 306 ? 22.438 31.891 0.722 1 97.5 306 GLY B O 1
ATOM 5503 N N . ARG B 1 307 ? 23.719 30.125 1.123 1 97.94 307 ARG B N 1
ATOM 5504 C CA . ARG B 1 307 ? 23.359 29.469 -0.128 1 97.94 307 ARG B CA 1
ATOM 5505 C C . ARG B 1 307 ? 21.984 28.812 -0.023 1 97.94 307 ARG B C 1
ATOM 5507 O O . ARG B 1 307 ? 21.609 28.297 1.036 1 97.94 307 ARG B O 1
ATOM 5514 N N . GLY B 1 308 ? 21.281 28.812 -1.181 1 98.5 308 GLY B N 1
ATOM 5515 C CA . GLY B 1 308 ? 20.016 28.125 -1.26 1 98.5 308 GLY B CA 1
ATOM 5516 C C . GLY B 1 308 ? 20.156 26.641 -1.514 1 98.5 308 GLY B C 1
ATOM 5517 O O . GLY B 1 308 ? 21.266 26.141 -1.683 1 98.5 308 GLY B O 1
ATOM 5518 N N . PRO B 1 309 ? 19.031 25.953 -1.482 1 98.88 309 PRO B N 1
ATOM 5519 C CA . PRO B 1 309 ? 19.062 24.516 -1.747 1 98.88 309 PRO B CA 1
ATOM 5520 C C . PRO B 1 309 ? 19.469 24.188 -3.184 1 98.88 309 PRO B C 1
ATOM 5522 O O . PRO B 1 309 ? 19.125 24.922 -4.109 1 98.88 309 PRO B O 1
ATOM 5525 N N . ILE B 1 310 ? 20.109 23.062 -3.391 1 98.88 310 ILE B N 1
ATOM 5526 C CA . ILE B 1 310 ? 20.531 22.656 -4.73 1 98.88 310 ILE B CA 1
ATOM 5527 C C . ILE B 1 310 ? 19.406 21.875 -5.406 1 98.88 310 ILE B C 1
ATOM 5529 O O . ILE B 1 310 ? 19.406 21.719 -6.629 1 98.88 310 ILE B O 1
ATOM 5533 N N . LEU B 1 311 ? 18.5 21.312 -4.652 1 98.94 311 LEU B N 1
ATOM 5534 C CA . LEU B 1 311 ? 17.359 20.5 -5.062 1 98.94 311 LEU B CA 1
ATOM 5535 C C . LEU B 1 311 ? 16.141 20.781 -4.188 1 98.94 311 LEU B C 1
ATOM 5537 O O . LEU B 1 311 ? 16.266 20.828 -2.961 1 98.94 311 LEU B O 1
ATOM 5541 N N . VAL B 1 312 ? 15.023 21.109 -4.773 1 98.94 312 VAL B N 1
ATOM 5542 C CA . VAL B 1 312 ? 13.75 21.281 -4.074 1 98.94 312 VAL B CA 1
ATOM 5543 C C . VAL B 1 312 ? 12.68 20.422 -4.73 1 98.94 312 VAL B C 1
ATOM 5545 O O . VAL B 1 312 ? 12.594 20.359 -5.961 1 98.94 312 VAL B O 1
ATOM 5548 N N . ALA B 1 313 ? 11.898 19.703 -3.943 1 98.94 313 ALA B N 1
ATOM 5549 C CA . ALA B 1 313 ? 10.828 18.859 -4.477 1 98.94 313 ALA B CA 1
ATOM 5550 C C . ALA B 1 313 ? 9.477 19.266 -3.893 1 98.94 313 ALA B C 1
ATOM 5552 O O . ALA B 1 313 ? 9.375 19.578 -2.705 1 98.94 313 ALA B O 1
ATOM 5553 N N . GLY B 1 314 ? 8.445 19.281 -4.688 1 98.75 314 GLY B N 1
ATOM 5554 C CA . GLY B 1 314 ? 7.082 19.594 -4.301 1 98.75 314 GLY B CA 1
ATOM 5555 C C . GLY B 1 314 ? 6.047 19.078 -5.281 1 98.75 314 GLY B C 1
ATOM 5556 O O . GLY B 1 314 ? 6.398 18.547 -6.336 1 98.75 314 GLY B O 1
ATOM 5557 N N . ASP B 1 315 ? 4.715 19.234 -4.938 1 98.19 315 ASP B N 1
ATOM 5558 C CA . ASP B 1 315 ? 3.693 18.625 -5.793 1 98.19 315 ASP B CA 1
ATOM 5559 C C . ASP B 1 315 ? 2.557 19.609 -6.066 1 98.19 315 ASP B C 1
ATOM 5561 O O . ASP B 1 315 ? 1.738 19.375 -6.961 1 98.19 315 ASP B O 1
ATOM 5565 N N . ALA B 1 316 ? 2.541 20.719 -5.301 1 96.81 316 ALA B N 1
ATOM 5566 C CA . ALA B 1 316 ? 1.367 21.578 -5.422 1 96.81 316 ALA B CA 1
ATOM 5567 C C . ALA B 1 316 ? 1.748 23.047 -5.285 1 96.81 316 ALA B C 1
ATOM 5569 O O . ALA B 1 316 ? 2.916 23.375 -5.066 1 96.81 316 ALA B O 1
ATOM 5570 N N . VAL B 1 317 ? 0.781 23.891 -5.398 1 95.06 317 VAL B N 1
ATOM 5571 C CA . VAL B 1 317 ? 0.957 25.344 -5.418 1 95.06 317 VAL B CA 1
ATOM 5572 C C . VAL B 1 317 ? 1.549 25.812 -4.09 1 95.06 317 VAL B C 1
ATOM 5574 O O . VAL B 1 317 ? 2.34 26.75 -4.055 1 95.06 317 VAL B O 1
ATOM 5577 N N . GLY B 1 318 ? 1.255 25.062 -3.09 1 95.81 318 GLY B N 1
ATOM 5578 C CA . GLY B 1 318 ? 1.816 25.391 -1.791 1 95.81 318 GLY B CA 1
ATOM 5579 C C . GLY B 1 318 ? 3.33 25.312 -1.756 1 95.81 318 GLY B C 1
ATOM 5580 O O . GLY B 1 318 ? 3.969 25.859 -0.859 1 95.81 318 GLY B O 1
ATOM 5581 N N . ASP B 1 319 ? 3.951 24.656 -2.729 1 98 319 ASP B N 1
ATOM 5582 C CA . ASP B 1 319 ? 5.395 24.438 -2.775 1 98 319 ASP B CA 1
ATOM 5583 C C . ASP B 1 319 ? 6.062 25.391 -3.76 1 98 319 ASP B C 1
ATOM 5585 O O . ASP B 1 319 ? 7.293 25.438 -3.846 1 98 319 ASP B O 1
ATOM 5589 N N . GLU B 1 320 ? 5.297 26.188 -4.473 1 97.62 320 GLU B N 1
ATOM 5590 C CA . GLU B 1 320 ? 5.836 26.969 -5.582 1 97.62 320 GLU B CA 1
ATOM 5591 C C . GLU B 1 320 ? 6.914 27.938 -5.102 1 97.62 320 GLU B C 1
ATOM 5593 O O . GLU B 1 320 ? 7.949 28.094 -5.754 1 97.62 320 GLU B O 1
ATOM 5598 N N . SER B 1 321 ? 6.641 28.594 -4 1 97.81 321 SER B N 1
ATOM 5599 C CA . SER B 1 321 ? 7.578 29.578 -3.484 1 97.81 321 SER B CA 1
ATOM 5600 C C . SER B 1 321 ? 8.945 28.969 -3.207 1 97.81 321 SER B C 1
ATOM 5602 O O . SER B 1 321 ? 9.969 29.5 -3.627 1 97.81 321 SER B O 1
ATOM 5604 N N . MET B 1 322 ? 9.039 27.781 -2.566 1 97.94 322 MET B N 1
ATOM 5605 C CA . MET B 1 322 ? 10.336 27.188 -2.24 1 97.94 322 MET B CA 1
ATOM 5606 C C . MET B 1 322 ? 10.969 26.562 -3.471 1 97.94 322 MET B C 1
ATOM 5608 O O . MET B 1 322 ? 12.188 26.422 -3.545 1 97.94 322 MET B O 1
ATOM 5612 N N . LEU B 1 323 ? 10.133 26.25 -4.426 1 98.31 323 LEU B N 1
ATOM 5613 C CA . LEU B 1 323 ? 10.641 25.672 -5.668 1 98.31 323 LEU B CA 1
ATOM 5614 C C . LEU B 1 323 ? 11.336 26.75 -6.512 1 98.31 323 LEU B C 1
ATOM 5616 O O . LEU B 1 323 ? 12.359 26.484 -7.141 1 98.31 323 LEU B O 1
ATOM 5620 N N . THR B 1 324 ? 10.938 28 -6.438 1 97 324 THR B N 1
ATOM 5621 C CA . THR B 1 324 ? 11.305 28.938 -7.496 1 97 324 THR B CA 1
ATOM 5622 C C . THR B 1 324 ? 12.148 30.078 -6.938 1 97 324 THR B C 1
ATOM 5624 O O . THR B 1 324 ? 12.828 30.781 -7.688 1 97 324 THR B O 1
ATOM 5627 N N . LYS B 1 325 ? 12.234 30.312 -5.719 1 97.25 325 LYS B N 1
ATOM 5628 C CA . LYS B 1 325 ? 12.727 31.562 -5.176 1 97.25 325 LYS B CA 1
ATOM 5629 C C . LYS B 1 325 ? 14.25 31.531 -5.016 1 97.25 325 LYS B C 1
ATOM 5631 O O . LYS B 1 325 ? 14.875 32.562 -4.766 1 97.25 325 LYS B O 1
ATOM 5636 N N . PHE B 1 326 ? 14.867 30.422 -5.199 1 97.88 326 PHE B N 1
ATOM 5637 C CA . PHE B 1 326 ? 16.297 30.312 -4.895 1 97.88 326 PHE B CA 1
ATOM 5638 C C . PHE B 1 326 ? 17.094 30.078 -6.168 1 97.88 326 PHE B C 1
ATOM 5640 O O . PHE B 1 326 ? 16.906 29.078 -6.859 1 97.88 326 PHE B O 1
ATOM 5647 N N . GLU B 1 327 ? 18.062 30.922 -6.391 1 96.19 327 GLU B N 1
ATOM 5648 C CA . GLU B 1 327 ? 18.891 30.875 -7.598 1 96.19 327 GLU B CA 1
ATOM 5649 C C . GLU B 1 327 ? 19.844 29.688 -7.578 1 96.19 327 GLU B C 1
ATOM 5651 O O . GLU B 1 327 ? 20.203 29.172 -8.633 1 96.19 327 GLU B O 1
ATOM 5656 N N . ASP B 1 328 ? 20.188 29.234 -6.418 1 97.44 328 ASP B N 1
ATOM 5657 C CA . ASP B 1 328 ? 21.156 28.156 -6.262 1 97.44 328 ASP B CA 1
ATOM 5658 C C . ASP B 1 328 ? 20.547 26.812 -6.629 1 97.44 328 ASP B C 1
ATOM 5660 O O . ASP B 1 328 ? 21.266 25.828 -6.809 1 97.44 328 ASP B O 1
ATOM 5664 N N . THR B 1 329 ? 19.203 26.766 -6.703 1 98.56 329 THR B N 1
ATOM 5665 C CA . THR B 1 329 ? 18.547 25.5 -6.98 1 98.56 329 THR B CA 1
ATOM 5666 C C . THR B 1 329 ? 18.766 25.078 -8.43 1 98.56 329 THR B C 1
ATOM 5668 O O . THR B 1 329 ? 18.375 25.781 -9.359 1 98.56 329 THR B O 1
ATOM 5671 N N . GLU B 1 330 ? 19.328 23.953 -8.578 1 98.5 330 GLU B N 1
ATOM 5672 C CA . GLU B 1 330 ? 19.641 23.453 -9.914 1 98.5 330 GLU B CA 1
ATOM 5673 C C . GLU B 1 330 ? 18.562 22.5 -10.414 1 98.5 330 GLU B C 1
ATOM 5675 O O . GLU B 1 330 ? 18.391 22.344 -11.625 1 98.5 330 GLU B O 1
ATOM 5680 N N . VAL B 1 331 ? 17.875 21.812 -9.484 1 98.75 331 VAL B N 1
ATOM 5681 C CA . VAL B 1 331 ? 16.844 20.844 -9.867 1 98.75 331 VAL B CA 1
ATOM 5682 C C . VAL B 1 331 ? 15.562 21.109 -9.094 1 98.75 331 VAL B C 1
ATOM 5684 O O . VAL B 1 331 ? 15.586 21.281 -7.875 1 98.75 331 VAL B O 1
ATOM 5687 N N . LEU B 1 332 ? 14.484 21.297 -9.805 1 98.75 332 LEU B N 1
ATOM 5688 C CA . LEU B 1 332 ? 13.125 21.25 -9.281 1 98.75 332 LEU B CA 1
ATOM 5689 C C . LEU B 1 332 ? 12.477 19.906 -9.547 1 98.75 332 LEU B C 1
ATOM 5691 O O . LEU B 1 332 ? 12.125 19.594 -10.688 1 98.75 332 LEU B O 1
ATOM 5695 N N . LEU B 1 333 ? 12.359 19.078 -8.531 1 98.81 333 LEU B N 1
ATOM 5696 C CA . LEU B 1 333 ? 11.68 17.797 -8.68 1 98.81 333 LEU B CA 1
ATOM 5697 C C . LEU B 1 333 ? 10.18 17.953 -8.445 1 98.81 333 LEU B C 1
ATOM 5699 O O . LEU B 1 333 ? 9.742 18.094 -7.305 1 98.81 333 LEU B O 1
ATOM 5703 N N . ILE B 1 334 ? 9.406 17.906 -9.516 1 98.62 334 ILE B N 1
ATOM 5704 C CA . ILE B 1 334 ? 7.965 18.125 -9.477 1 98.62 334 ILE B CA 1
ATOM 5705 C C . ILE B 1 334 ? 7.242 16.781 -9.453 1 98.62 334 ILE B C 1
ATOM 5707 O O . ILE B 1 334 ? 7.23 16.062 -10.453 1 98.62 334 ILE B O 1
ATOM 5711 N N . MET B 1 335 ? 6.691 16.422 -8.305 1 98.19 335 MET B N 1
ATOM 5712 C CA . MET B 1 335 ? 5.805 15.273 -8.211 1 98.19 335 MET B CA 1
ATOM 5713 C C . MET B 1 335 ? 4.426 15.602 -8.773 1 98.19 335 MET B C 1
ATOM 5715 O O . MET B 1 335 ? 3.551 16.062 -8.047 1 98.19 335 MET B O 1
ATOM 5719 N N . LYS B 1 336 ? 4.191 15.305 -9.992 1 96.75 336 LYS B N 1
ATOM 5720 C CA . LYS B 1 336 ? 3.164 15.945 -10.805 1 96.75 336 LYS B CA 1
ATOM 5721 C C . LYS B 1 336 ? 1.775 15.422 -10.453 1 96.75 336 LYS B C 1
ATOM 5723 O O . LYS B 1 336 ? 1.568 14.211 -10.359 1 96.75 336 LYS B O 1
ATOM 5728 N N . ARG B 1 337 ? 0.907 16.328 -10.266 1 94.94 337 ARG B N 1
ATOM 5729 C CA . ARG B 1 337 ? -0.527 16.109 -10.109 1 94.94 337 ARG B CA 1
ATOM 5730 C C . ARG B 1 337 ? -1.315 16.906 -11.148 1 94.94 337 ARG B C 1
ATOM 5732 O O . ARG B 1 337 ? -0.866 17.953 -11.609 1 94.94 337 ARG B O 1
ATOM 5739 N N . GLU B 1 338 ? -2.4 16.391 -11.484 1 91.75 338 GLU B N 1
ATOM 5740 C CA . GLU B 1 338 ? -3.221 17.062 -12.492 1 91.75 338 GLU B CA 1
ATOM 5741 C C . GLU B 1 338 ? -3.588 18.484 -12.047 1 91.75 338 GLU B C 1
ATOM 5743 O O . GLU B 1 338 ? -4.09 18.688 -10.945 1 91.75 338 GLU B O 1
ATOM 5748 N N . GLY B 1 339 ? -3.223 19.375 -12.898 1 93.56 339 GLY B N 1
ATOM 5749 C CA . GLY B 1 339 ? -3.6 20.766 -12.688 1 93.56 339 GLY B CA 1
ATOM 5750 C C . GLY B 1 339 ? -2.691 21.484 -11.711 1 93.56 339 GLY B C 1
ATOM 5751 O O . GLY B 1 339 ? -2.873 22.672 -11.453 1 93.56 339 GLY B O 1
ATOM 5752 N N . LYS B 1 340 ? -1.723 20.844 -11.18 1 94.81 340 LYS B N 1
ATOM 5753 C CA . LYS B 1 340 ? -0.86 21.453 -10.172 1 94.81 340 LYS B CA 1
ATOM 5754 C C . LYS B 1 340 ? 0.529 21.734 -10.734 1 94.81 340 LYS B C 1
ATOM 5756 O O . LYS B 1 340 ? 1.144 20.875 -11.359 1 94.81 340 LYS B O 1
ATOM 5761 N N . LEU B 1 341 ? 1.032 22.938 -10.484 1 97 341 LEU B N 1
ATOM 5762 C CA . LEU B 1 341 ? 2.373 23.391 -10.828 1 97 341 LEU B CA 1
ATOM 5763 C C . LEU B 1 341 ? 2.613 23.312 -12.328 1 97 341 LEU B C 1
ATOM 5765 O O . LEU B 1 341 ? 3.73 23.031 -12.766 1 97 341 LEU B O 1
ATOM 5769 N N . ASP B 1 342 ? 1.597 23.453 -13.148 1 96.44 342 ASP B N 1
ATOM 5770 C CA . ASP B 1 342 ? 1.7 23.406 -14.602 1 96.44 342 ASP B CA 1
ATOM 5771 C C . ASP B 1 342 ? 2.627 24.5 -15.125 1 96.44 342 ASP B C 1
ATOM 5773 O O . ASP B 1 342 ? 3.299 24.312 -16.141 1 96.44 342 ASP B O 1
ATOM 5777 N N . ASN B 1 343 ? 2.717 25.562 -14.422 1 95.44 343 ASN B N 1
ATOM 5778 C CA . ASN B 1 343 ? 3.531 26.703 -14.82 1 95.44 343 ASN B CA 1
ATOM 5779 C C . ASN B 1 343 ? 5.02 26.406 -14.711 1 95.44 343 ASN B C 1
ATOM 5781 O O . ASN B 1 343 ? 5.852 27.109 -15.281 1 95.44 343 ASN B O 1
ATOM 5785 N N . LEU B 1 344 ? 5.391 25.312 -13.969 1 96.44 344 LEU B N 1
ATOM 5786 C CA . LEU B 1 344 ? 6.801 25.031 -13.719 1 96.44 344 LEU B CA 1
ATOM 5787 C C . LEU B 1 344 ? 7.301 23.922 -14.633 1 96.44 344 LEU B C 1
ATOM 5789 O O . LEU B 1 344 ? 8.5 23.625 -14.672 1 96.44 344 LEU B O 1
ATOM 5793 N N . VAL B 1 345 ? 6.43 23.328 -15.406 1 93.69 345 VAL B N 1
ATOM 5794 C CA . VAL B 1 345 ? 6.777 22.141 -16.188 1 93.69 345 VAL B CA 1
ATOM 5795 C C . VAL B 1 345 ? 7.801 22.5 -17.25 1 93.69 345 VAL B C 1
ATOM 5797 O O . VAL B 1 345 ? 8.641 21.688 -17.625 1 93.69 345 VAL B O 1
ATOM 5800 N N . ASP B 1 346 ? 7.824 23.797 -17.656 1 94 346 ASP B N 1
ATOM 5801 C CA . ASP B 1 346 ? 8.711 24.203 -18.734 1 94 346 ASP B CA 1
ATOM 5802 C C . ASP B 1 346 ? 9.992 24.844 -18.172 1 94 346 ASP B C 1
ATOM 5804 O O . ASP B 1 346 ? 10.852 25.281 -18.938 1 94 346 ASP B O 1
ATOM 5808 N N . ASP B 1 347 ? 10.078 24.953 -16.859 1 96.25 347 ASP B N 1
ATOM 5809 C CA . ASP B 1 347 ? 11.336 25.406 -16.266 1 96.25 347 ASP B CA 1
ATOM 5810 C C . ASP B 1 347 ? 12.484 24.469 -16.625 1 96.25 347 ASP B C 1
ATOM 5812 O O . ASP B 1 347 ? 12.352 23.25 -16.516 1 96.25 347 ASP B O 1
ATOM 5816 N N . LYS B 1 348 ? 13.594 25.031 -17.047 1 96.44 348 LYS B N 1
ATOM 5817 C CA . LYS B 1 348 ? 14.727 24.25 -17.516 1 96.44 348 LYS B CA 1
ATOM 5818 C C . LYS B 1 348 ? 15.297 23.375 -16.391 1 96.44 348 LYS B C 1
ATOM 5820 O O . LYS B 1 348 ? 15.977 22.375 -16.656 1 96.44 348 LYS B O 1
ATOM 5825 N N . ARG B 1 349 ? 15.016 23.703 -15.172 1 97.75 349 ARG B N 1
ATOM 5826 C CA . ARG B 1 349 ? 15.508 22.969 -14.016 1 97.75 349 ARG B CA 1
ATOM 5827 C C . ARG B 1 349 ? 14.555 21.844 -13.641 1 97.75 349 ARG B C 1
ATOM 5829 O O . ARG B 1 349 ? 14.891 21 -12.805 1 97.75 349 ARG B O 1
ATOM 5836 N N . ALA B 1 350 ? 13.391 21.688 -14.258 1 98.5 350 ALA B N 1
ATOM 5837 C CA . ALA B 1 350 ? 12.305 20.844 -13.766 1 98.5 350 ALA B CA 1
ATOM 5838 C C . ALA B 1 350 ? 12.5 19.391 -14.203 1 98.5 350 ALA B C 1
ATOM 5840 O O . ALA B 1 350 ? 12.773 19.125 -15.375 1 98.5 350 ALA B O 1
ATOM 5841 N N . LEU B 1 351 ? 12.469 18.5 -13.234 1 98.5 351 LEU B N 1
ATOM 5842 C CA . LEU B 1 351 ? 12.25 17.078 -13.453 1 98.5 351 LEU B CA 1
ATOM 5843 C C . LEU B 1 351 ? 10.812 16.688 -13.117 1 98.5 351 LEU B C 1
ATOM 5845 O O . LEU B 1 351 ? 10.375 16.828 -11.977 1 98.5 351 LEU B O 1
ATOM 5849 N N . ILE B 1 352 ? 10.086 16.219 -14.141 1 98.31 352 ILE B N 1
ATOM 5850 C CA . ILE B 1 352 ? 8.68 15.875 -13.945 1 98.31 352 ILE B CA 1
ATOM 5851 C C . ILE B 1 352 ? 8.562 14.383 -13.625 1 98.31 352 ILE B C 1
ATOM 5853 O O . ILE B 1 352 ? 9 13.539 -14.414 1 98.31 352 ILE B O 1
ATOM 5857 N N . GLN B 1 353 ? 8.078 14.016 -12.484 1 98.56 353 GLN B N 1
ATOM 5858 C CA . GLN B 1 353 ? 7.828 12.641 -12.062 1 98.56 353 GLN B CA 1
ATOM 5859 C C . GLN B 1 353 ? 6.336 12.391 -11.859 1 98.56 353 GLN B C 1
ATOM 5861 O O . GLN B 1 353 ? 5.695 13.07 -11.047 1 98.56 353 GLN B O 1
ATOM 5866 N N . TYR B 1 354 ? 5.777 11.422 -12.562 1 97.69 354 TYR B N 1
ATOM 5867 C CA . TYR B 1 354 ? 4.355 11.109 -12.469 1 97.69 354 TYR B CA 1
ATOM 5868 C C . TYR B 1 354 ? 4.113 9.992 -11.453 1 97.69 354 TYR B C 1
ATOM 5870 O O . TYR B 1 354 ? 5.055 9.336 -11.008 1 97.69 354 TYR B O 1
ATOM 5878 N N . ARG B 1 355 ? 2.863 9.859 -11.109 1 96.19 355 ARG B N 1
ATOM 5879 C CA . ARG B 1 355 ? 2.441 8.836 -10.156 1 96.19 355 ARG B CA 1
ATOM 5880 C C . ARG B 1 355 ? 1.21 8.094 -10.664 1 96.19 355 ARG B C 1
ATOM 5882 O O . ARG B 1 355 ? 0.486 8.594 -11.523 1 96.19 355 ARG B O 1
ATOM 5889 N N . ASN B 1 356 ? 1.027 6.91 -10.203 1 96.81 356 ASN B N 1
ATOM 5890 C CA . ASN B 1 356 ? -0.166 6.109 -10.461 1 96.81 356 ASN B CA 1
ATOM 5891 C C . ASN B 1 356 ? -1.149 6.18 -9.289 1 96.81 356 ASN B C 1
ATOM 5893 O O . ASN B 1 356 ? -0.899 5.613 -8.227 1 96.81 356 ASN B O 1
ATOM 5897 N N . LEU B 1 357 ? -2.275 6.801 -9.484 1 94.5 357 LEU B N 1
ATOM 5898 C CA . LEU B 1 357 ? -3.225 7.066 -8.406 1 94.5 357 LEU B CA 1
ATOM 5899 C C . LEU B 1 357 ? -3.936 5.785 -7.984 1 94.5 357 LEU B C 1
ATOM 5901 O O . LEU B 1 357 ? -4.516 5.723 -6.895 1 94.5 357 LEU B O 1
ATOM 5905 N N . LYS B 1 358 ? -3.895 4.797 -8.875 1 96.12 358 LYS B N 1
ATOM 5906 C CA . LYS B 1 358 ? -4.551 3.531 -8.562 1 96.12 358 LYS B CA 1
ATOM 5907 C C . LYS B 1 358 ? -3.707 2.697 -7.602 1 96.12 358 LYS B C 1
ATOM 5909 O O . LYS B 1 358 ? -4.242 2.055 -6.695 1 96.12 358 LYS B O 1
ATOM 5914 N N . THR B 1 359 ? -2.387 2.742 -7.781 1 98 359 THR B N 1
ATOM 5915 C CA . THR B 1 359 ? -1.503 1.881 -7.004 1 98 359 THR B CA 1
ATOM 5916 C C . THR B 1 359 ? -0.814 2.674 -5.895 1 98 359 THR B C 1
ATOM 5918 O O . THR B 1 359 ? -0.302 2.094 -4.938 1 98 359 THR B O 1
ATOM 5921 N N . GLY B 1 360 ? -0.738 3.967 -6.043 1 97.5 360 GLY B N 1
ATOM 5922 C CA . GLY B 1 360 ? 0.017 4.805 -5.121 1 97.5 360 GLY B CA 1
ATOM 5923 C C . GLY B 1 360 ? 1.507 4.812 -5.41 1 97.5 360 GLY B C 1
ATOM 5924 O O . GLY B 1 360 ? 2.277 5.461 -4.699 1 97.5 360 GLY B O 1
ATOM 5925 N N . LEU B 1 361 ? 1.983 4.137 -6.496 1 98.31 361 LEU B N 1
ATOM 5926 C CA . LEU B 1 361 ? 3.393 4.043 -6.859 1 98.31 361 LEU B CA 1
ATOM 5927 C C . LEU B 1 361 ? 3.775 5.156 -7.828 1 98.31 361 LEU B C 1
ATOM 5929 O O . LEU B 1 361 ? 2.906 5.762 -8.461 1 98.31 361 LEU B O 1
ATOM 5933 N N . LEU B 1 362 ? 5.066 5.504 -7.891 1 98.25 362 LEU B N 1
ATOM 5934 C CA . LEU B 1 362 ? 5.523 6.367 -8.969 1 98.25 362 LEU B CA 1
ATOM 5935 C C . LEU B 1 362 ? 5.293 5.711 -10.328 1 98.25 362 LEU B C 1
ATOM 5937 O O . LEU B 1 362 ? 5.188 4.484 -10.422 1 98.25 362 LEU B O 1
ATOM 5941 N N . ASP B 1 363 ? 5.129 6.504 -11.344 1 97.69 363 ASP B N 1
ATOM 5942 C CA . ASP B 1 363 ? 5.02 6.059 -12.727 1 97.69 363 ASP B CA 1
ATOM 5943 C C . ASP B 1 363 ? 6.332 6.27 -13.477 1 97.69 363 ASP B C 1
ATOM 5945 O O . ASP B 1 363 ? 6.781 7.406 -13.648 1 97.69 363 ASP B O 1
ATOM 5949 N N . PRO B 1 364 ? 6.965 5.195 -13.891 1 96.94 364 PRO B N 1
ATOM 5950 C CA . PRO B 1 364 ? 8.289 5.32 -14.5 1 96.94 364 PRO B CA 1
ATOM 5951 C C . PRO B 1 364 ? 8.25 6.016 -15.859 1 96.94 364 PRO B C 1
ATOM 5953 O O . PRO B 1 364 ? 9.305 6.277 -16.453 1 96.94 364 PRO B O 1
ATOM 5956 N N . LYS B 1 365 ? 7.133 6.348 -16.438 1 89.06 365 LYS B N 1
ATOM 5957 C CA . LYS B 1 365 ? 7.031 7.035 -17.719 1 89.06 365 LYS B CA 1
ATOM 5958 C C . LYS B 1 365 ? 7.539 8.469 -17.625 1 89.06 365 LYS B C 1
ATOM 5960 O O . LYS B 1 365 ? 7.492 9.078 -16.547 1 89.06 365 LYS B O 1
#